Protein AF-0000000084652766 (afdb_homodimer)

Organism: NCBI:txid1294263

Radius of gyration: 32.97 Å; Cα contacts (8 Å, |Δi|>4): 1579; chains: 2; bounding box: 68×114×100 Å

pLDDT: mean 85.76, std 20.2, range [19.31, 98.75]

Structure (mmCIF, N/CA/C/O backbone):
data_AF-0000000084652766-model_v1
#
loop_
_entity.id
_entity.type
_entity.pdbx_description
1 polymer 'Carboxyl-terminal protease'
#
loop_
_atom_site.group_PDB
_atom_site.id
_atom_site.type_symbol
_atom_site.label_atom_id
_atom_site.label_alt_id
_atom_site.label_comp_id
_atom_site.label_asym_id
_atom_site.label_entity_id
_atom_site.label_seq_id
_atom_site.pdbx_PDB_ins_code
_atom_site.Cartn_x
_atom_site.Cartn_y
_atom_site.Cartn_z
_atom_site.occupancy
_atom_site.B_iso_or_equiv
_atom_site.auth_seq_id
_atom_site.auth_comp_id
_atom_site.auth_asym_id
_atom_site.auth_atom_id
_atom_site.pdbx_PDB_model_num
ATOM 1 N N . MET A 1 1 ? 24.469 -62.781 7.035 1 22.91 1 MET A N 1
ATOM 2 C CA . MET A 1 1 ? 24.75 -61.875 8.133 1 22.91 1 MET A CA 1
ATOM 3 C C . MET A 1 1 ? 24.234 -60.469 7.812 1 22.91 1 MET A C 1
ATOM 5 O O . MET A 1 1 ? 24.969 -59.625 7.293 1 22.91 1 MET A O 1
ATOM 9 N N . THR A 1 2 ? 22.984 -60.156 7.457 1 20.08 2 THR A N 1
ATOM 10 C CA . THR A 1 2 ? 22 -59.969 6.387 1 20.08 2 THR A CA 1
ATOM 11 C C . THR A 1 2 ? 21.328 -58.594 6.512 1 20.08 2 THR A C 1
ATOM 13 O O . THR A 1 2 ? 20.438 -58.281 5.727 1 20.08 2 THR A O 1
ATOM 16 N N . GLY A 1 3 ? 21.531 -57.781 7.676 1 19.64 3 GLY A N 1
ATOM 17 C CA . GLY A 1 3 ? 20.469 -57.062 8.352 1 19.64 3 GLY A CA 1
ATOM 18 C C . GLY A 1 3 ? 20.281 -55.656 7.812 1 19.64 3 GLY A C 1
ATOM 19 O O . GLY A 1 3 ? 19.578 -54.844 8.414 1 19.64 3 GLY A O 1
ATOM 20 N N . LYS A 1 4 ? 21.25 -54.969 6.977 1 21.08 4 LYS A N 1
ATOM 21 C CA . LYS A 1 4 ? 21.688 -53.594 7.035 1 21.08 4 LYS A CA 1
ATOM 22 C C . LYS A 1 4 ? 20.594 -52.656 6.512 1 21.08 4 LYS A C 1
ATOM 24 O O . LYS A 1 4 ? 20.531 -51.5 6.902 1 21.08 4 LYS A O 1
ATOM 29 N N . SER A 1 5 ? 19.891 -52.812 5.328 1 19.86 5 SER A N 1
ATOM 30 C CA . SER A 1 5 ? 19.906 -51.938 4.16 1 19.86 5 SER A CA 1
ATOM 31 C C . SER A 1 5 ? 18.688 -51 4.148 1 19.86 5 SER A C 1
ATOM 33 O O . SER A 1 5 ? 18.422 -50.344 3.143 1 19.86 5 SER A O 1
ATOM 35 N N . LEU A 1 6 ? 17.656 -50.812 5.098 1 19.31 6 LEU A N 1
ATOM 36 C CA . LEU A 1 6 ? 16.344 -50.25 4.84 1 19.31 6 LEU A CA 1
ATOM 37 C C . LEU A 1 6 ? 16.406 -48.719 4.789 1 19.31 6 LEU A C 1
ATOM 39 O O . LEU A 1 6 ? 15.922 -48.031 5.707 1 19.31 6 LEU A O 1
ATOM 43 N N . LYS A 1 7 ? 17.5 -48.031 4.477 1 24.64 7 LYS A N 1
ATOM 44 C CA . LYS A 1 7 ? 17.703 -46.594 4.672 1 24.64 7 LYS A CA 1
ATOM 45 C C . LYS A 1 7 ? 16.672 -45.781 3.891 1 24.64 7 LYS A C 1
ATOM 47 O O . LYS A 1 7 ? 16.734 -45.719 2.662 1 24.64 7 LYS A O 1
ATOM 52 N N . ARG A 1 8 ? 15.414 -45.5 4.402 1 22.58 8 ARG A N 1
ATOM 53 C CA . ARG A 1 8 ? 14.062 -45.125 3.984 1 22.58 8 ARG A CA 1
ATOM 54 C C . ARG A 1 8 ? 14 -43.719 3.473 1 22.58 8 ARG A C 1
ATOM 56 O O . ARG A 1 8 ? 14.5 -42.781 4.121 1 22.58 8 ARG A O 1
ATOM 63 N N . VAL A 1 9 ? 13.773 -43.438 2.193 1 21.95 9 VAL A N 1
ATOM 64 C CA . VAL A 1 9 ? 13.836 -42.438 1.136 1 21.95 9 VAL A CA 1
ATOM 65 C C . VAL A 1 9 ? 12.883 -41.281 1.457 1 21.95 9 VAL A C 1
ATOM 67 O O . VAL A 1 9 ? 11.664 -41.469 1.483 1 21.95 9 VAL A O 1
ATOM 70 N N . LEU A 1 10 ? 13.07 -40.438 2.5 1 21.05 10 LEU A N 1
ATOM 71 C CA . LEU A 1 10 ? 12.312 -39.281 2.955 1 21.05 10 LEU A CA 1
ATOM 72 C C . LEU A 1 10 ? 12.094 -38.312 1.811 1 21.05 10 LEU A C 1
ATOM 74 O O . LEU A 1 10 ? 13.023 -37.594 1.388 1 21.05 10 LEU A O 1
ATOM 78 N N . LEU A 1 11 ? 11.336 -38.75 0.834 1 23.56 11 LEU A N 1
ATOM 79 C CA . LEU A 1 11 ? 11.031 -38.094 -0.436 1 23.56 11 LEU A CA 1
ATOM 80 C C . LEU A 1 11 ? 10.445 -36.719 -0.208 1 23.56 11 LEU A C 1
ATOM 82 O O . LEU A 1 11 ? 9.414 -36.562 0.461 1 23.56 11 LEU A O 1
ATOM 86 N N . SER A 1 12 ? 11.18 -35.656 -0.01 1 26.52 12 SER A N 1
ATOM 87 C CA . SER A 1 12 ? 10.953 -34.219 0.065 1 26.52 12 SER A CA 1
ATOM 88 C C . SER A 1 12 ? 9.922 -33.781 -0.964 1 26.52 12 SER A C 1
ATOM 90 O O . SER A 1 12 ? 10.117 -33.969 -2.168 1 26.52 12 SER A O 1
ATOM 92 N N . LEU A 1 13 ? 8.633 -33.875 -0.565 1 22.2 13 LEU A N 1
ATOM 93 C CA . LEU A 1 13 ? 7.461 -33.406 -1.287 1 22.2 13 LEU A CA 1
ATOM 94 C C . LEU A 1 13 ? 7.652 -31.969 -1.755 1 22.2 13 LEU A C 1
ATOM 96 O O . LEU A 1 13 ? 7.758 -31.062 -0.936 1 22.2 13 LEU A O 1
ATOM 100 N N . VAL A 1 14 ? 8.281 -31.672 -2.771 1 27.38 14 VAL A N 1
ATOM 101 C CA . VAL A 1 14 ? 7.945 -30.609 -3.715 1 27.38 14 VAL A CA 1
ATOM 102 C C . VAL A 1 14 ? 6.438 -30.578 -3.938 1 27.38 14 VAL A C 1
ATOM 104 O O . VAL A 1 14 ? 5.883 -31.453 -4.605 1 27.38 14 VAL A O 1
ATOM 107 N N . ILE A 1 15 ? 5.723 -30.828 -2.83 1 25.56 15 ILE A N 1
ATOM 108 C CA . ILE A 1 15 ? 4.367 -30.438 -3.209 1 25.56 15 ILE A CA 1
ATOM 109 C C . ILE A 1 15 ? 4.418 -29.312 -4.238 1 25.56 15 ILE A C 1
ATOM 111 O O . ILE A 1 15 ? 5 -28.266 -3.984 1 25.56 15 ILE A O 1
ATOM 115 N N . PHE A 1 16 ? 4.07 -29.516 -4.613 1 24.83 16 PHE A N 1
ATOM 116 C CA . PHE A 1 16 ? 3.125 -30.594 -4.355 1 24.83 16 PHE A CA 1
ATOM 117 C C . PHE A 1 16 ? 1.854 -30.062 -3.705 1 24.83 16 PHE A C 1
ATOM 119 O O . PHE A 1 16 ? 1.873 -29.641 -2.543 1 24.83 16 PHE A O 1
ATOM 126 N N . CYS A 1 17 ? 1.143 -29.109 -4.766 1 27.17 17 CYS A N 1
ATOM 127 C CA . CYS A 1 17 ? -0.246 -28.734 -4.516 1 27.17 17 CYS A CA 1
ATOM 128 C C . CYS A 1 17 ? -0.971 -29.828 -3.74 1 27.17 17 CYS A C 1
ATOM 130 O O . CYS A 1 17 ? -1.333 -30.859 -4.305 1 27.17 17 CYS A O 1
ATOM 132 N N . ILE A 1 18 ? -0.529 -30.25 -2.631 1 24.94 18 ILE A N 1
ATOM 133 C CA . ILE A 1 18 ? -1.421 -31.141 -1.915 1 24.94 18 ILE A CA 1
ATOM 134 C C . ILE A 1 18 ? -2.824 -30.547 -1.85 1 24.94 18 ILE A C 1
ATOM 136 O O . ILE A 1 18 ? -3 -29.422 -1.392 1 24.94 18 ILE A O 1
ATOM 140 N N . LEU A 1 19 ? -3.59 -31.203 -2.68 1 24.53 19 LEU A N 1
ATOM 141 C CA . LEU A 1 19 ? -5.039 -31.062 -2.777 1 24.53 19 LEU A CA 1
ATOM 142 C C . LEU A 1 19 ? -5.68 -31.062 -1.395 1 24.53 19 LEU A C 1
ATOM 144 O O . LEU A 1 19 ? -5.754 -32.094 -0.739 1 24.53 19 LEU A O 1
ATOM 148 N N . ILE A 1 20 ? -5.5 -30.141 -0.579 1 26.97 20 ILE A N 1
ATOM 149 C CA . ILE A 1 20 ? -6.449 -30.094 0.528 1 26.97 20 ILE A CA 1
ATOM 150 C C . ILE A 1 20 ? -7.875 -30.094 -0.015 1 26.97 20 ILE A C 1
ATOM 152 O O . ILE A 1 20 ? -8.266 -29.203 -0.766 1 26.97 20 ILE A O 1
ATOM 156 N N . SER A 1 21 ? -8.555 -31.281 -0.175 1 26.38 21 SER A N 1
ATOM 157 C CA . SER A 1 21 ? -9.953 -31.578 -0.474 1 26.38 21 SER A CA 1
ATOM 158 C C . SER A 1 21 ? -10.875 -30.516 0.103 1 26.38 21 SER A C 1
ATOM 160 O O . SER A 1 21 ? -10.445 -29.656 0.885 1 26.38 21 SER A O 1
ATOM 162 N N . GLY A 1 22 ? -12.25 -30.969 0.256 1 27.52 22 GLY A N 1
ATOM 163 C CA . GLY A 1 22 ? -13.633 -30.516 0.31 1 27.52 22 GLY A CA 1
ATOM 164 C C . GLY A 1 22 ? -13.938 -29.703 1.553 1 27.52 22 GLY A C 1
ATOM 165 O O . GLY A 1 22 ? -14.727 -30.125 2.4 1 27.52 22 GLY A O 1
ATOM 166 N N . VAL A 1 23 ? -13.07 -29.047 2.225 1 29.48 23 VAL A N 1
ATOM 167 C CA . VAL A 1 23 ? -13.68 -28.547 3.453 1 29.48 23 VAL A CA 1
ATOM 168 C C . VAL A 1 23 ? -14.852 -27.625 3.111 1 29.48 23 VAL A C 1
ATOM 170 O O . VAL A 1 23 ? -14.727 -26.734 2.27 1 29.48 23 VAL A O 1
ATOM 173 N N . GLY A 1 24 ? -16.094 -28.031 3.297 1 28.78 24 GLY A N 1
ATOM 174 C CA . GLY A 1 24 ? -17.312 -27.281 3.496 1 28.78 24 GLY A CA 1
ATOM 175 C C . GLY A 1 24 ? -17.078 -25.891 4.055 1 28.78 24 GLY A C 1
ATOM 176 O O . GLY A 1 24 ? -16.422 -25.734 5.09 1 28.78 24 GLY A O 1
ATOM 177 N N . ILE A 1 25 ? -17 -25.031 3.211 1 30.27 25 ILE A N 1
ATOM 178 C CA . ILE A 1 25 ? -16.938 -23.625 3.562 1 30.27 25 ILE A CA 1
ATOM 179 C C . ILE A 1 25 ? -17.984 -23.312 4.629 1 30.27 25 ILE A C 1
ATOM 181 O O . ILE A 1 25 ? -19.172 -23.172 4.324 1 30.27 25 ILE A O 1
ATOM 185 N N . ALA A 1 26 ? -17.969 -23.969 5.785 1 29.75 26 ALA A N 1
ATOM 186 C CA . ALA A 1 26 ? -18.75 -23.422 6.891 1 29.75 26 ALA A CA 1
ATOM 187 C C . ALA A 1 26 ? -18.531 -21.922 7.02 1 29.75 26 ALA A C 1
ATOM 189 O O . ALA A 1 26 ? -17.406 -21.422 6.836 1 29.75 26 ALA A O 1
ATOM 190 N N . TYR A 1 27 ? -19.547 -21.109 6.918 1 29.52 27 TYR A N 1
ATOM 191 C CA . TYR A 1 27 ? -19.625 -19.734 7.371 1 29.52 27 TYR A CA 1
ATOM 192 C C . TYR A 1 27 ? -18.703 -19.484 8.57 1 29.52 27 TYR A C 1
ATOM 194 O O . TYR A 1 27 ? -18.984 -19.984 9.664 1 29.52 27 TYR A O 1
ATOM 202 N N . ALA A 1 28 ? -17.453 -19.438 8.336 1 31.53 28 ALA A N 1
ATOM 203 C CA . ALA A 1 28 ? -16.562 -19.125 9.453 1 31.53 28 ALA A CA 1
ATOM 204 C C . ALA A 1 28 ? -17.062 -17.938 10.25 1 31.53 28 ALA A C 1
ATOM 206 O O . ALA A 1 28 ? -17.219 -16.844 9.711 1 31.53 28 ALA A O 1
ATOM 207 N N . GLU A 1 29 ? -17.844 -18.094 11.312 1 30.58 29 GLU A N 1
ATOM 208 C CA . GLU A 1 29 ? -18.016 -17.078 12.352 1 30.58 29 GLU A CA 1
ATOM 209 C C . GLU A 1 29 ? -16.75 -16.266 12.539 1 30.58 29 GLU A C 1
ATOM 211 O O . GLU A 1 29 ? -15.641 -16.812 12.516 1 30.58 29 GLU A O 1
ATOM 216 N N . GLU A 1 30 ? -16.781 -15.07 12.281 1 35.56 30 GLU A N 1
ATOM 217 C CA . GLU A 1 30 ? -15.719 -14.148 12.672 1 35.56 30 GLU A CA 1
ATOM 218 C C . GLU A 1 30 ? -15.055 -14.594 13.969 1 35.56 30 GLU A C 1
ATOM 220 O O . GLU A 1 30 ? -15.703 -14.633 15.023 1 35.56 30 GLU A O 1
ATOM 225 N N . VAL A 1 31 ? -14.219 -15.562 13.906 1 35.44 31 VAL A N 1
ATOM 226 C CA . VAL A 1 31 ? -13.461 -15.789 15.133 1 35.44 31 VAL A CA 1
ATOM 227 C C . VAL A 1 31 ? -13.008 -14.453 15.711 1 35.44 31 VAL A C 1
ATOM 229 O O . VAL A 1 31 ? -12.211 -13.734 15.094 1 35.44 31 VAL A O 1
ATOM 232 N N . GLU A 1 32 ? -13.805 -13.82 16.5 1 36.56 32 GLU A N 1
ATOM 233 C CA . GLU A 1 32 ? -13.305 -12.734 17.328 1 36.56 32 GLU A CA 1
ATOM 234 C C . GLU A 1 32 ? -12.016 -13.133 18.047 1 36.56 32 GLU A C 1
ATOM 236 O O . GLU A 1 32 ? -12.016 -14.07 18.859 1 36.56 32 GLU A O 1
ATOM 241 N N . ILE A 1 33 ? -10.891 -12.969 17.422 1 41.78 33 ILE A N 1
ATOM 242 C CA . ILE A 1 33 ? -9.648 -13.047 18.203 1 41.78 33 ILE A CA 1
ATOM 243 C C . ILE A 1 33 ? -9.844 -12.375 19.547 1 41.78 33 ILE A C 1
ATOM 245 O O . ILE A 1 33 ? -9.992 -11.156 19.625 1 41.78 33 ILE A O 1
ATOM 249 N N . GLU A 1 34 ? -10.57 -12.977 20.422 1 38.88 34 GLU A N 1
ATOM 250 C CA . GLU A 1 34 ? -10.609 -12.469 21.797 1 38.88 34 GLU A CA 1
ATOM 251 C C . GLU A 1 34 ? -9.211 -12.086 22.266 1 38.88 34 GLU A C 1
ATOM 253 O O . GLU A 1 34 ? -8.242 -12.805 22.031 1 38.88 34 GLU A O 1
ATOM 258 N N . ASP A 1 35 ? -9.016 -10.836 22.531 1 42.56 35 ASP A N 1
ATOM 259 C CA . ASP A 1 35 ? -7.855 -10.125 23.062 1 42.56 35 ASP A CA 1
ATOM 260 C C . ASP A 1 35 ? -7.219 -10.891 24.219 1 42.56 35 ASP A C 1
ATOM 262 O O . ASP A 1 35 ? -7.395 -10.523 25.375 1 42.56 35 ASP A O 1
ATOM 266 N N . LYS A 1 36 ? -7.445 -12.227 24.328 1 43.66 36 LYS A N 1
ATOM 267 C CA . LYS A 1 36 ? -6.652 -12.719 25.453 1 43.66 36 LYS A CA 1
ATOM 268 C C . LYS A 1 36 ? -5.18 -12.344 25.297 1 43.66 36 LYS A C 1
ATOM 270 O O . LYS A 1 36 ? -4.746 -11.969 24.203 1 43.66 36 LYS A O 1
ATOM 275 N N . GLY A 1 37 ? -4.297 -12.406 26.312 1 50.44 37 GLY A N 1
ATOM 276 C CA . GLY A 1 37 ? -2.893 -12.312 26.688 1 50.44 37 GLY A CA 1
ATOM 277 C C . GLY A 1 37 ? -1.95 -12.711 25.562 1 50.44 37 GLY A C 1
ATOM 278 O O . GLY A 1 37 ? -0.875 -13.258 25.812 1 50.44 37 GLY A O 1
ATOM 279 N N . ILE A 1 38 ? -2.473 -12.531 24.422 1 53.28 38 ILE A N 1
ATOM 280 C CA . ILE A 1 38 ? -1.611 -13.031 23.344 1 53.28 38 ILE A CA 1
ATOM 281 C C . ILE A 1 38 ? -0.395 -12.117 23.203 1 53.28 38 ILE A C 1
ATOM 283 O O . ILE A 1 38 ? -0.534 -10.898 23.094 1 53.28 38 ILE A O 1
ATOM 287 N N . SER A 1 39 ? 0.763 -12.594 23.469 1 58.66 39 SER A N 1
ATOM 288 C CA . SER A 1 39 ? 2.037 -11.922 23.219 1 58.66 39 SER A CA 1
ATOM 289 C C . SER A 1 39 ? 2.377 -11.922 21.734 1 58.66 39 SER A C 1
ATOM 291 O O . SER A 1 39 ? 2.438 -12.977 21.094 1 58.66 39 SER A O 1
ATOM 293 N N . TYR A 1 40 ? 2.037 -10.836 21 1 66.38 40 TYR A N 1
ATOM 294 C CA . TYR A 1 40 ? 2.342 -10.68 19.578 1 66.38 40 TYR A CA 1
ATOM 295 C C . TYR A 1 40 ? 3.846 -10.734 19.328 1 66.38 40 TYR A C 1
ATOM 297 O O . TYR A 1 40 ? 4.297 -10.727 18.188 1 66.38 40 TYR A O 1
ATOM 305 N N . SER A 1 41 ? 4.477 -10.805 20.484 1 63.38 41 SER A N 1
ATOM 306 C CA . SER A 1 41 ? 5.926 -10.641 20.406 1 63.38 41 SER A CA 1
ATOM 307 C C . SER A 1 41 ? 6.555 -11.703 19.5 1 63.38 41 SER A C 1
ATOM 309 O O . SER A 1 41 ? 7.301 -11.375 18.578 1 63.38 41 SER A O 1
ATOM 311 N N . ASP A 1 42 ? 6.266 -12.891 19.672 1 84.75 42 ASP A N 1
ATOM 312 C CA . ASP A 1 42 ? 6.938 -13.984 18.969 1 84.75 42 ASP A CA 1
ATOM 313 C C . ASP A 1 42 ? 6.391 -14.148 17.562 1 84.75 42 ASP A C 1
ATOM 315 O O . ASP A 1 42 ? 7.102 -14.609 16.656 1 84.75 42 ASP A O 1
ATOM 319 N N . TYR A 1 43 ? 5.352 -13.492 17.422 1 92.19 43 TYR A N 1
ATOM 320 C CA . TYR A 1 43 ? 4.727 -13.656 16.109 1 92.19 43 TYR A CA 1
ATOM 321 C C . TYR A 1 43 ? 5.488 -12.867 15.047 1 92.19 43 TYR A C 1
ATOM 323 O O . TYR A 1 43 ? 5.953 -13.438 14.055 1 92.19 43 TYR A O 1
ATOM 331 N N . PHE A 1 44 ? 5.707 -11.57 15.312 1 93.69 44 PHE A N 1
ATOM 332 C CA . PHE A 1 44 ? 6.348 -10.734 14.305 1 93.69 44 PHE A CA 1
ATOM 333 C C . PHE A 1 44 ? 7.836 -11.055 14.203 1 93.69 44 PHE A C 1
ATOM 335 O O . PHE A 1 44 ? 8.422 -10.977 13.117 1 93.69 44 PHE A O 1
ATOM 342 N N . LYS A 1 45 ? 8.406 -11.414 15.297 1 91.75 45 LYS A N 1
ATOM 343 C CA . LYS A 1 45 ? 9.773 -11.922 15.203 1 91.75 45 LYS A CA 1
ATOM 344 C C . LYS A 1 45 ? 9.859 -13.109 14.242 1 91.75 45 LYS A C 1
ATOM 346 O O . LYS A 1 45 ? 10.773 -13.18 13.422 1 91.75 45 LYS A O 1
ATOM 351 N N . GLY A 1 46 ? 8.93 -14.062 14.398 1 93.12 46 GLY A N 1
ATOM 352 C CA . GLY A 1 46 ? 8.883 -15.203 13.492 1 93.12 46 GLY A CA 1
ATOM 353 C C . GLY A 1 46 ? 8.719 -14.805 12.039 1 93.12 46 GLY A C 1
ATOM 354 O O . GLY A 1 46 ? 9.352 -15.391 11.156 1 93.12 46 GLY A O 1
ATOM 355 N N . ILE A 1 47 ? 7.887 -13.812 11.812 1 96.06 47 ILE A N 1
ATOM 356 C CA . ILE A 1 47 ? 7.637 -13.344 10.453 1 96.06 47 ILE A CA 1
ATOM 357 C C . ILE A 1 47 ? 8.914 -12.742 9.875 1 96.06 47 ILE A C 1
ATOM 359 O O . ILE A 1 47 ? 9.281 -13.039 8.734 1 96.06 47 ILE A O 1
ATOM 363 N N . PHE A 1 48 ? 9.57 -11.906 10.688 1 94.81 48 PHE A N 1
ATOM 364 C CA . PHE A 1 48 ? 10.812 -11.289 10.234 1 94.81 48 PHE A CA 1
ATOM 365 C C . PHE A 1 48 ? 11.875 -12.352 9.953 1 94.81 48 PHE A C 1
ATOM 367 O O . PHE A 1 48 ? 12.562 -12.289 8.93 1 94.81 48 PHE A O 1
ATOM 374 N N . ASP A 1 49 ? 11.969 -13.289 10.82 1 93.25 49 ASP A N 1
ATOM 375 C CA . ASP A 1 49 ? 12.945 -14.367 10.648 1 93.25 49 ASP A CA 1
ATOM 376 C C . ASP A 1 49 ? 12.68 -15.156 9.367 1 93.25 49 ASP A C 1
ATOM 378 O O . ASP A 1 49 ? 13.602 -15.477 8.625 1 93.25 49 ASP A O 1
ATOM 382 N N . MET A 1 50 ? 11.461 -15.484 9.141 1 94.12 50 MET A N 1
ATOM 383 C CA . MET A 1 50 ? 11.086 -16.203 7.93 1 94.12 50 MET A CA 1
ATOM 384 C C . MET A 1 50 ? 11.445 -15.414 6.684 1 94.12 50 MET A C 1
ATOM 386 O O . MET A 1 50 ? 12 -15.961 5.727 1 94.12 50 MET A O 1
ATOM 390 N N . ALA A 1 51 ? 11.055 -14.125 6.68 1 95.56 51 ALA A N 1
ATOM 391 C CA . ALA A 1 51 ? 11.352 -13.266 5.543 1 95.56 51 ALA A CA 1
ATOM 392 C C . ALA A 1 51 ? 12.852 -13.227 5.262 1 95.56 51 ALA A C 1
ATOM 394 O O . ALA A 1 51 ? 13.281 -13.367 4.113 1 95.56 51 ALA A O 1
ATOM 395 N N . GLU A 1 52 ? 13.633 -13.086 6.289 1 94.12 52 GLU A N 1
ATOM 396 C CA . GLU A 1 52 ? 15.086 -13.016 6.145 1 94.12 52 GLU A CA 1
ATOM 397 C C . GLU A 1 52 ? 15.656 -14.328 5.625 1 94.12 52 GLU A C 1
ATOM 399 O O . GLU A 1 52 ? 16.594 -14.336 4.824 1 94.12 52 GLU A O 1
ATOM 404 N N . ASP A 1 53 ? 15.07 -15.352 6.043 1 93.5 53 ASP A N 1
ATOM 405 C CA . ASP A 1 53 ? 15.547 -16.672 5.668 1 93.5 53 ASP A CA 1
ATOM 406 C C . ASP A 1 53 ? 15.141 -17.016 4.234 1 93.5 53 ASP A C 1
ATOM 408 O O . ASP A 1 53 ? 15.922 -17.609 3.484 1 93.5 53 ASP A O 1
ATOM 412 N N . ARG A 1 54 ? 13.961 -16.641 3.869 1 94.31 54 ARG A N 1
ATOM 413 C CA . ARG A 1 54 ? 13.383 -17.172 2.639 1 94.31 54 ARG A CA 1
ATOM 414 C C . ARG A 1 54 ? 13.578 -16.203 1.479 1 94.31 54 ARG A C 1
ATOM 416 O O . ARG A 1 54 ? 13.695 -16.625 0.325 1 94.31 54 ARG A O 1
ATOM 423 N N . TYR A 1 55 ? 13.586 -14.953 1.749 1 96.56 55 TYR A N 1
ATOM 424 C CA . TYR A 1 55 ? 13.578 -13.961 0.68 1 96.56 55 TYR A CA 1
ATOM 425 C C . TYR A 1 55 ? 14.938 -13.883 -0 1 96.56 55 TYR A C 1
ATOM 427 O O . TYR A 1 55 ? 15.938 -13.555 0.641 1 96.56 55 TYR A O 1
ATOM 435 N N . LYS A 1 56 ? 14.945 -14.094 -1.287 1 94.5 56 LYS A N 1
ATOM 436 C CA . LYS A 1 56 ? 16.172 -14.125 -2.064 1 94.5 56 LYS A CA 1
ATOM 437 C C . LYS A 1 56 ? 16.797 -12.734 -2.176 1 94.5 56 LYS A C 1
ATOM 439 O O . LYS A 1 56 ? 18.016 -12.602 -2.289 1 94.5 56 LYS A O 1
ATOM 444 N N . GLY A 1 57 ? 16.016 -11.656 -2.059 1 93.38 57 GLY A N 1
ATOM 445 C CA . GLY A 1 57 ? 16.531 -10.297 -2.141 1 93.38 57 GLY A CA 1
ATOM 446 C C . GLY A 1 57 ? 17.016 -9.766 -0.809 1 93.38 57 GLY A C 1
ATOM 447 O O . GLY A 1 57 ? 17.266 -10.539 0.124 1 93.38 57 GLY A O 1
ATOM 448 N N . GLU A 1 58 ? 17.281 -8.523 -0.826 1 93.75 58 GLU A N 1
ATOM 449 C CA . GLU A 1 58 ? 17.734 -7.855 0.39 1 93.75 58 GLU A CA 1
ATOM 450 C C . GLU A 1 58 ? 16.609 -7.027 1.021 1 93.75 58 GLU A C 1
ATOM 452 O O . GLU A 1 58 ? 15.898 -6.312 0.321 1 93.75 58 GLU A O 1
ATOM 457 N N . VAL A 1 59 ? 16.484 -7.234 2.303 1 94.62 59 VAL A N 1
ATOM 458 C CA . VAL A 1 59 ? 15.523 -6.441 3.066 1 94.62 59 VAL A CA 1
ATOM 459 C C . VAL A 1 59 ? 15.984 -6.328 4.516 1 94.62 59 VAL A C 1
ATOM 461 O O . VAL A 1 59 ? 16.484 -7.293 5.09 1 94.62 59 VAL A O 1
ATOM 464 N N . THR A 1 60 ? 15.844 -5.164 5.109 1 93.88 60 THR A N 1
ATOM 465 C CA . THR A 1 60 ? 16.281 -4.961 6.484 1 93.88 60 THR A CA 1
ATOM 466 C C . THR A 1 60 ? 15.102 -5.047 7.445 1 93.88 60 THR A C 1
ATOM 468 O O . THR A 1 60 ? 13.945 -4.902 7.035 1 93.88 60 THR A O 1
ATOM 471 N N . ARG A 1 61 ? 15.422 -5.223 8.664 1 92.69 61 ARG A N 1
ATOM 472 C CA . ARG A 1 61 ? 14.391 -5.242 9.695 1 92.69 61 ARG A CA 1
ATOM 473 C C . ARG A 1 61 ? 13.688 -3.895 9.789 1 92.69 61 ARG A C 1
ATOM 475 O O . ARG A 1 61 ? 12.469 -3.836 9.961 1 92.69 61 ARG A O 1
ATOM 482 N N . LYS A 1 62 ? 14.414 -2.855 9.727 1 92.88 62 LYS A N 1
ATOM 483 C CA . LYS A 1 62 ? 13.836 -1.518 9.773 1 92.88 62 LYS A CA 1
ATOM 484 C C . LYS A 1 62 ? 12.812 -1.32 8.664 1 92.88 62 LYS A C 1
ATOM 486 O O . LYS A 1 62 ? 11.719 -0.812 8.906 1 92.88 62 LYS A O 1
ATOM 491 N N . GLN A 1 63 ? 13.203 -1.722 7.477 1 94.31 63 GLN A N 1
ATOM 492 C CA . GLN A 1 63 ? 12.289 -1.605 6.348 1 94.31 63 GLN A CA 1
ATOM 493 C C . GLN A 1 63 ? 11 -2.387 6.598 1 94.31 63 GLN A C 1
ATOM 495 O O . GLN A 1 63 ? 9.906 -1.9 6.305 1 94.31 63 GLN A O 1
ATOM 500 N N . MET A 1 64 ? 11.172 -3.564 7.117 1 96.69 64 MET A N 1
ATOM 501 C CA . MET A 1 64 ? 10 -4.402 7.371 1 96.69 64 MET A CA 1
ATOM 502 C C . MET A 1 64 ? 9.125 -3.797 8.461 1 96.69 64 MET A C 1
ATOM 504 O O . MET A 1 64 ? 7.895 -3.832 8.367 1 96.69 64 MET A O 1
ATOM 508 N N . ILE A 1 65 ? 9.734 -3.227 9.484 1 96.06 65 ILE A N 1
ATOM 509 C CA . ILE A 1 65 ? 8.977 -2.588 10.555 1 96.06 65 ILE A CA 1
ATOM 510 C C . ILE A 1 65 ? 8.234 -1.374 10 1 96.06 65 ILE A C 1
ATOM 512 O O . ILE A 1 65 ? 7.047 -1.184 10.281 1 96.06 65 ILE A O 1
ATOM 516 N N . GLU A 1 66 ? 8.906 -0.587 9.242 1 95.88 66 GLU A N 1
ATOM 517 C CA . GLU A 1 66 ? 8.25 0.555 8.617 1 95.88 66 GLU A CA 1
ATOM 518 C C . GLU A 1 66 ? 7.102 0.106 7.715 1 95.88 66 GLU A C 1
ATOM 520 O O . GLU A 1 66 ? 6.035 0.725 7.699 1 95.88 66 GLU A O 1
ATOM 525 N N . GLY A 1 67 ? 7.379 -0.937 6.957 1 97.56 67 GLY A N 1
ATOM 526 C CA . GLY A 1 67 ? 6.312 -1.508 6.152 1 97.56 67 GLY A CA 1
ATOM 527 C C . GLY A 1 67 ? 5.121 -1.96 6.977 1 97.56 67 GLY A C 1
ATOM 528 O O . GLY A 1 67 ? 3.973 -1.708 6.605 1 97.56 67 GLY A O 1
ATOM 529 N N . ALA A 1 68 ? 5.41 -2.621 8.047 1 97.44 68 ALA A N 1
ATOM 530 C CA . ALA A 1 68 ? 4.352 -3.082 8.938 1 97.44 68 ALA A CA 1
ATOM 531 C C . ALA A 1 68 ? 3.523 -1.909 9.461 1 97.44 68 ALA A C 1
ATOM 533 O O . ALA A 1 68 ? 2.291 -1.961 9.453 1 97.44 68 ALA A O 1
ATOM 534 N N . LEU A 1 69 ? 4.211 -0.9 9.914 1 97.94 69 LEU A N 1
ATOM 535 C CA . LEU A 1 69 ? 3.521 0.273 10.438 1 97.94 69 LEU A CA 1
ATOM 536 C C . LEU A 1 69 ? 2.654 0.923 9.367 1 97.94 69 LEU A C 1
ATOM 538 O O . LEU A 1 69 ? 1.493 1.257 9.625 1 97.94 69 LEU A O 1
ATOM 542 N N . LYS A 1 70 ? 3.229 1.092 8.203 1 97.62 70 LYS A N 1
ATOM 543 C CA . LYS A 1 70 ? 2.436 1.621 7.102 1 97.62 70 LYS A CA 1
ATOM 544 C C . LYS A 1 70 ? 1.2 0.762 6.848 1 97.62 70 LYS A C 1
ATOM 546 O O . LYS A 1 70 ? 0.092 1.285 6.707 1 97.62 70 LYS A O 1
ATOM 551 N N . GLY A 1 71 ? 1.403 -0.496 6.773 1 98.12 71 GLY A N 1
ATOM 552 C CA . GLY A 1 71 ? 0.306 -1.411 6.504 1 98.12 71 GLY A CA 1
ATOM 553 C C . GLY A 1 71 ? -0.762 -1.396 7.582 1 98.12 71 GLY A C 1
ATOM 554 O O . GLY A 1 71 ? -1.954 -1.486 7.281 1 98.12 71 GLY A O 1
ATOM 555 N N . ILE A 1 72 ? -0.403 -1.353 8.852 1 97.88 72 ILE A N 1
ATOM 556 C CA . ILE A 1 72 ? -1.342 -1.286 9.969 1 97.88 72 ILE A CA 1
ATOM 557 C C . ILE A 1 72 ? -2.254 -0.073 9.805 1 97.88 72 ILE A C 1
ATOM 559 O O . ILE A 1 72 ? -3.48 -0.203 9.828 1 97.88 72 ILE A O 1
ATOM 563 N N . PHE A 1 73 ? -1.661 1.011 9.57 1 98.12 73 PHE A N 1
ATOM 564 C CA . PHE A 1 73 ? -2.447 2.238 9.609 1 98.12 73 PHE A CA 1
ATOM 565 C C . PHE A 1 73 ? -3.168 2.467 8.289 1 98.12 73 PHE A C 1
ATOM 567 O O . PHE A 1 73 ? -4.152 3.207 8.234 1 98.12 73 PHE A O 1
ATOM 574 N N . ASP A 1 74 ? -2.727 1.831 7.234 1 96.75 74 ASP A N 1
ATOM 575 C CA . ASP A 1 74 ? -3.445 1.857 5.965 1 96.75 74 ASP A CA 1
ATOM 576 C C . ASP A 1 74 ? -4.797 1.155 6.086 1 96.75 74 ASP A C 1
ATOM 578 O O . ASP A 1 74 ? -5.652 1.295 5.211 1 96.75 74 ASP A O 1
ATOM 582 N N . THR A 1 75 ? -4.996 0.385 7.121 1 96.62 75 THR A N 1
ATOM 583 C CA . THR A 1 75 ? -6.266 -0.307 7.305 1 96.62 75 THR A CA 1
ATOM 584 C C . THR A 1 75 ? -7.328 0.649 7.84 1 96.62 75 THR A C 1
ATOM 586 O O . THR A 1 75 ? -8.5 0.281 7.957 1 96.62 75 THR A O 1
ATOM 589 N N . MET A 1 76 ? -6.98 1.875 8.086 1 96.81 76 MET A N 1
ATOM 590 C CA . MET A 1 76 ? -7.867 2.881 8.664 1 96.81 76 MET A CA 1
ATOM 591 C C . MET A 1 76 ? -8.312 3.883 7.605 1 96.81 76 MET A C 1
ATOM 593 O O . MET A 1 76 ? -8.297 3.584 6.41 1 96.81 76 MET A O 1
ATOM 597 N N . ASP A 1 77 ? -8.875 4.977 8.062 1 94.38 77 ASP A N 1
ATOM 598 C CA . ASP A 1 77 ? -9.375 5.93 7.074 1 94.38 77 ASP A CA 1
ATOM 599 C C . ASP A 1 77 ? -8.219 6.574 6.305 1 94.38 77 ASP A C 1
ATOM 601 O O . ASP A 1 77 ? -7.059 6.438 6.684 1 94.38 77 ASP A O 1
ATOM 605 N N . SER A 1 78 ? -8.508 7.273 5.242 1 93.75 78 SER A N 1
ATOM 606 C CA . SER A 1 78 ? -7.496 7.785 4.32 1 93.75 78 SER A CA 1
ATOM 607 C C . SER A 1 78 ? -6.727 8.945 4.934 1 93.75 78 SER A C 1
ATOM 609 O O . SER A 1 78 ? -5.695 9.367 4.406 1 93.75 78 SER A O 1
ATOM 611 N N . TYR A 1 79 ? -7.129 9.469 6.07 1 93.31 79 TYR A N 1
ATOM 612 C CA . TYR A 1 79 ? -6.434 10.562 6.734 1 93.31 79 TYR A CA 1
ATOM 613 C C . TYR A 1 79 ? -5.391 10.031 7.711 1 93.31 79 TYR A C 1
ATOM 615 O O . TYR A 1 79 ? -4.535 10.789 8.18 1 93.31 79 TYR A O 1
ATOM 623 N N . THR A 1 80 ? -5.543 8.781 8.047 1 97 80 THR A N 1
ATOM 624 C CA . THR A 1 80 ? -4.574 8.125 8.914 1 97 80 THR A CA 1
ATOM 625 C C . THR A 1 80 ? -3.4 7.586 8.102 1 97 80 THR A C 1
ATOM 627 O O . THR A 1 80 ? -3.59 6.766 7.199 1 97 80 THR A O 1
ATOM 630 N N . VAL A 1 81 ? -2.223 8.141 8.406 1 96.56 81 VAL A N 1
ATOM 631 C CA . VAL A 1 81 ? -1.057 7.797 7.598 1 96.56 81 VAL A CA 1
ATOM 632 C C . VAL A 1 81 ? 0.183 7.723 8.484 1 96.56 81 VAL A C 1
ATOM 634 O O . VAL A 1 81 ? 0.399 8.586 9.336 1 96.56 81 VAL A O 1
ATOM 637 N N . TYR A 1 82 ? 0.919 6.625 8.289 1 97.62 82 TYR A N 1
ATOM 638 C CA . TYR A 1 82 ? 2.266 6.57 8.852 1 97.62 82 TYR A CA 1
ATOM 639 C C . TYR A 1 82 ? 3.287 7.133 7.875 1 97.62 82 TYR A C 1
ATOM 641 O O . TYR A 1 82 ? 3.324 6.734 6.707 1 97.62 82 TYR A O 1
ATOM 649 N N . TYR A 1 83 ? 4.172 8.047 8.406 1 94.38 83 TYR A N 1
ATOM 650 C CA . TYR A 1 83 ? 5.273 8.633 7.645 1 94.38 83 TYR A CA 1
ATOM 651 C C . TYR A 1 83 ? 6.617 8.156 8.188 1 94.38 83 TYR A C 1
ATOM 653 O O . TYR A 1 83 ? 6.871 8.234 9.391 1 94.38 83 TYR A O 1
ATOM 661 N N . THR A 1 84 ? 7.43 7.684 7.258 1 92.69 84 THR A N 1
ATOM 662 C CA . THR A 1 84 ? 8.828 7.555 7.668 1 92.69 84 THR A CA 1
ATOM 663 C C . THR A 1 84 ? 9.406 8.914 8.047 1 92.69 84 THR A C 1
ATOM 665 O O . THR A 1 84 ? 8.781 9.953 7.801 1 92.69 84 THR A O 1
ATOM 668 N N . MET A 1 85 ? 10.539 8.891 8.633 1 86.19 85 MET A N 1
ATOM 669 C CA . MET A 1 85 ? 11.172 10.148 9.008 1 86.19 85 MET A CA 1
ATOM 670 C C . MET A 1 85 ? 11.367 11.047 7.789 1 86.19 85 MET A C 1
ATOM 672 O O . MET A 1 85 ? 11.094 12.242 7.848 1 86.19 85 MET A O 1
ATOM 676 N N . GLU A 1 86 ? 11.734 10.461 6.719 1 79.94 86 GLU A N 1
ATOM 677 C CA . GLU A 1 86 ? 11.961 11.203 5.484 1 79.94 86 GLU A CA 1
ATOM 678 C C . GLU A 1 86 ? 10.656 11.758 4.922 1 79.94 86 GLU A C 1
ATOM 680 O O . GLU A 1 86 ? 10.594 12.922 4.535 1 79.94 86 GLU A O 1
ATOM 685 N N . GLU A 1 87 ? 9.656 10.992 4.926 1 82.19 87 GLU A N 1
ATOM 686 C CA . GLU A 1 87 ? 8.352 11.406 4.402 1 82.19 87 GLU A CA 1
ATOM 687 C C . GLU A 1 87 ? 7.73 12.492 5.27 1 82.19 87 GLU A C 1
ATOM 689 O O . GLU A 1 87 ? 7.008 13.359 4.766 1 82.19 87 GLU A O 1
ATOM 694 N N . ALA A 1 88 ? 7.98 12.438 6.562 1 87 88 ALA A N 1
ATOM 695 C CA . ALA A 1 88 ? 7.391 13.375 7.52 1 87 88 ALA A CA 1
ATOM 696 C C . ALA A 1 88 ? 7.934 14.781 7.312 1 87 88 ALA A C 1
ATOM 698 O O . ALA A 1 88 ? 7.25 15.766 7.605 1 87 88 ALA A O 1
ATOM 699 N N . GLN A 1 89 ? 9.086 14.883 6.84 1 77.75 89 GLN A N 1
ATOM 700 C CA . GLN A 1 89 ? 9.727 16.188 6.664 1 77.75 89 GLN A CA 1
ATOM 701 C C . GLN A 1 89 ? 8.898 17.078 5.742 1 77.75 89 GLN A C 1
ATOM 703 O O . GLN A 1 89 ? 8.711 18.266 6.031 1 77.75 89 GLN A O 1
ATOM 708 N N . ALA A 1 90 ? 8.508 16.484 4.656 1 74.12 90 ALA A N 1
ATOM 709 C CA . ALA A 1 90 ? 7.695 17.25 3.723 1 74.12 90 ALA A CA 1
ATOM 710 C C . ALA A 1 90 ? 6.414 17.75 4.387 1 74.12 90 ALA A C 1
ATOM 712 O O . ALA A 1 90 ? 6.023 18.906 4.223 1 74.12 90 ALA A O 1
ATOM 713 N N . PHE A 1 91 ? 5.84 16.906 5.113 1 81.19 91 PHE A N 1
ATOM 714 C CA . PHE A 1 91 ? 4.613 17.25 5.824 1 81.19 91 PHE A CA 1
ATOM 715 C C . PHE A 1 91 ? 4.859 18.391 6.809 1 81.19 91 PHE A C 1
ATOM 717 O O . PHE A 1 91 ? 4.086 19.344 6.859 1 81.19 91 PHE A O 1
ATOM 724 N N . PHE A 1 92 ? 5.855 18.312 7.52 1 84.06 92 PHE A N 1
ATOM 725 C CA . PHE A 1 92 ? 6.152 19.312 8.539 1 84.06 92 PHE A CA 1
ATOM 726 C C . PHE A 1 92 ? 6.523 20.656 7.906 1 84.06 92 PHE A C 1
ATOM 728 O O . PHE A 1 92 ? 6.195 21.703 8.445 1 84.06 92 PHE A O 1
ATOM 735 N N . THR A 1 93 ? 7.188 20.562 6.836 1 78.81 93 THR A N 1
ATOM 736 C CA . THR A 1 93 ? 7.496 21.797 6.129 1 78.81 93 THR A CA 1
ATOM 737 C C . THR A 1 93 ? 6.219 22.547 5.758 1 78.81 93 THR A C 1
ATOM 739 O O . THR A 1 93 ? 6.125 23.766 5.945 1 78.81 93 THR A O 1
ATOM 742 N N . ASP A 1 94 ? 5.332 21.812 5.34 1 80.12 94 ASP A N 1
ATOM 743 C CA . ASP A 1 94 ? 4.062 22.422 4.93 1 80.12 94 ASP A CA 1
ATOM 744 C C . ASP A 1 94 ? 3.309 22.984 6.129 1 80.12 94 ASP A C 1
ATOM 746 O O . ASP A 1 94 ? 2.881 24.141 6.109 1 80.12 94 ASP A O 1
ATOM 750 N N . ILE A 1 95 ? 3.199 22.25 7.137 1 87.06 95 ILE A N 1
ATOM 751 C CA . ILE A 1 95 ? 2.375 22.625 8.281 1 87.06 95 ILE A CA 1
ATOM 752 C C . ILE A 1 95 ? 3.078 23.719 9.086 1 87.06 95 ILE A C 1
ATOM 754 O O . ILE A 1 95 ? 2.43 24.641 9.594 1 87.06 95 ILE A O 1
ATOM 758 N N . ASN A 1 96 ? 4.316 23.609 9.219 1 87.25 96 ASN A N 1
ATOM 759 C CA . ASN A 1 96 ? 5.07 24.625 9.961 1 87.25 96 ASN A CA 1
ATOM 760 C C . ASN A 1 96 ? 5.246 25.906 9.156 1 87.25 96 ASN A C 1
ATOM 762 O O . ASN A 1 96 ? 5.43 26.984 9.719 1 87.25 96 ASN A O 1
ATOM 766 N N . GLY A 1 97 ? 5.176 25.703 7.875 1 86.25 97 GLY A N 1
ATOM 767 C CA . GLY A 1 97 ? 5.32 26.875 7.016 1 86.25 97 GLY A CA 1
ATOM 768 C C . GLY A 1 97 ? 6.738 27.406 6.957 1 86.25 97 GLY A C 1
ATOM 769 O O . GLY A 1 97 ? 6.953 28.609 6.848 1 86.25 97 GLY A O 1
ATOM 770 N N . SER A 1 98 ? 7.602 26.578 7.289 1 85.19 98 SER A N 1
ATOM 771 C CA . SER A 1 98 ? 9 26.969 7.211 1 85.19 98 SER A CA 1
ATOM 772 C C . SER A 1 98 ? 9.906 25.766 6.973 1 85.19 98 SER A C 1
ATOM 774 O O . SER A 1 98 ? 9.508 24.625 7.23 1 85.19 98 SER A O 1
ATOM 776 N N . TYR A 1 99 ? 10.961 25.938 6.289 1 80.5 99 TYR A N 1
ATOM 777 C CA . TYR A 1 99 ? 12 24.922 6.129 1 80.5 99 TYR A CA 1
ATOM 778 C C . TYR A 1 99 ? 13.367 25.562 5.953 1 80.5 99 TYR A C 1
ATOM 780 O O . TYR A 1 99 ? 13.469 26.75 5.637 1 80.5 99 TYR A O 1
ATOM 788 N N . THR A 1 100 ? 14.305 24.75 6.324 1 82.44 100 THR A N 1
ATOM 789 C CA . THR A 1 100 ? 15.656 25.219 6.086 1 82.44 100 THR A CA 1
ATOM 790 C C . THR A 1 100 ? 16.109 24.875 4.672 1 82.44 100 THR A C 1
ATOM 792 O O . THR A 1 100 ? 16.078 23.703 4.273 1 82.44 100 THR A O 1
ATOM 795 N N . GLY A 1 101 ? 16.375 25.75 3.93 1 88 101 GLY A N 1
ATOM 796 C CA . GLY A 1 101 ? 16.797 25.531 2.557 1 88 101 GLY A CA 1
ATOM 797 C C . GLY A 1 101 ? 17.172 26.812 1.835 1 88 101 GLY A C 1
ATOM 798 O O . GLY A 1 101 ? 17.688 27.75 2.447 1 88 101 GLY A O 1
ATOM 799 N N . ILE A 1 102 ? 17.031 26.688 0.41 1 91.81 102 ILE A N 1
ATOM 800 C CA . ILE A 1 102 ? 17.5 27.828 -0.374 1 91.81 102 ILE A CA 1
ATOM 801 C C . ILE A 1 102 ? 16.297 28.562 -0.965 1 91.81 102 ILE A C 1
ATOM 803 O O . ILE A 1 102 ? 16.469 29.609 -1.602 1 91.81 102 ILE A O 1
ATOM 807 N N . GLY A 1 103 ? 15.07 28.047 -0.75 1 88.25 103 GLY A N 1
ATOM 808 C CA . GLY A 1 103 ? 13.852 28.766 -1.09 1 88.25 103 GLY A CA 1
ATOM 809 C C . GLY A 1 103 ? 13.43 28.562 -2.535 1 88.25 103 GLY A C 1
ATOM 810 O O . GLY A 1 103 ? 13.062 29.531 -3.211 1 88.25 103 GLY A O 1
ATOM 811 N N . VAL A 1 104 ? 13.477 27.281 -3.025 1 88.88 104 VAL A N 1
ATOM 812 C CA . VAL A 1 104 ? 13.055 27.031 -4.398 1 88.88 104 VAL A CA 1
ATOM 813 C C . VAL A 1 104 ? 12.062 25.875 -4.426 1 88.88 104 VAL A C 1
ATOM 815 O O . VAL A 1 104 ? 12.008 25.062 -3.494 1 88.88 104 VAL A O 1
ATOM 818 N N . VAL A 1 105 ? 11.164 25.891 -5.336 1 85.44 105 VAL A N 1
ATOM 819 C CA . VAL A 1 105 ? 10.328 24.75 -5.691 1 85.44 105 VAL A CA 1
ATOM 820 C C . VAL A 1 105 ? 10.852 24.109 -6.98 1 85.44 105 VAL A C 1
ATOM 822 O O . VAL A 1 105 ? 11.086 24.812 -7.973 1 85.44 105 VAL A O 1
ATOM 825 N N . MET A 1 106 ? 11.117 22.734 -6.832 1 88.88 106 MET A N 1
ATOM 826 C CA . MET A 1 106 ? 11.719 22.047 -7.973 1 88.88 106 MET A CA 1
ATOM 827 C C . MET A 1 106 ? 10.781 20.969 -8.508 1 88.88 106 MET A C 1
ATOM 829 O O . MET A 1 106 ? 9.922 20.469 -7.781 1 88.88 106 MET A O 1
ATOM 833 N N . SER A 1 107 ? 10.852 20.703 -9.797 1 87.88 107 SER A N 1
ATOM 834 C CA . SER A 1 107 ? 10.164 19.578 -10.43 1 87.88 107 SER A CA 1
ATOM 835 C C . SER A 1 107 ? 11.07 18.844 -11.406 1 87.88 107 SER A C 1
ATOM 837 O O . SER A 1 107 ? 12.109 19.375 -11.82 1 87.88 107 SER A O 1
ATOM 839 N N . GLU A 1 108 ? 10.734 17.578 -11.586 1 88.19 108 GLU A N 1
ATOM 840 C CA . GLU A 1 108 ? 11.445 16.812 -12.609 1 88.19 108 GLU A CA 1
ATOM 841 C C . GLU A 1 108 ? 10.68 16.812 -13.93 1 88.19 108 GLU A C 1
ATOM 843 O O . GLU A 1 108 ? 9.516 16.406 -13.977 1 88.19 108 GLU A O 1
ATOM 848 N N . VAL A 1 109 ? 11.188 17.344 -14.875 1 84.44 109 VAL A N 1
ATOM 849 C CA . VAL A 1 109 ? 10.586 17.375 -16.203 1 84.44 109 VAL A CA 1
ATOM 850 C C . VAL A 1 109 ? 11.555 16.766 -17.219 1 84.44 109 VAL A C 1
ATOM 852 O O . VAL A 1 109 ? 12.656 17.281 -17.422 1 84.44 109 VAL A O 1
ATOM 855 N N . ASP A 1 110 ? 11.094 15.594 -17.797 1 82.69 110 ASP A N 1
ATOM 856 C CA . ASP A 1 110 ? 11.891 14.906 -18.812 1 82.69 110 ASP A CA 1
ATOM 857 C C . ASP A 1 110 ? 13.266 14.539 -18.266 1 82.69 110 ASP A C 1
ATOM 859 O O . ASP A 1 110 ? 14.281 14.789 -18.922 1 82.69 110 ASP A O 1
ATOM 863 N N . GLY A 1 111 ? 13.328 14.18 -17.125 1 84.62 111 GLY A N 1
ATOM 864 C CA . GLY A 1 111 ? 14.555 13.711 -16.5 1 84.62 111 GLY A CA 1
ATOM 865 C C . GLY A 1 111 ? 15.43 14.828 -15.992 1 84.62 111 GLY A C 1
ATOM 866 O O . GLY A 1 111 ? 16.531 14.586 -15.484 1 84.62 111 GLY A O 1
ATOM 867 N N . LYS A 1 112 ? 14.977 16.078 -16.219 1 90.19 112 LYS A N 1
ATOM 868 C CA . LYS A 1 112 ? 15.727 17.234 -15.75 1 90.19 112 LYS A CA 1
ATOM 869 C C . LYS A 1 112 ? 15.07 17.859 -14.516 1 90.19 112 LYS A C 1
ATOM 871 O O . LYS A 1 112 ? 13.852 17.766 -14.344 1 90.19 112 LYS A O 1
ATOM 876 N N . ILE A 1 113 ? 15.914 18.469 -13.711 1 93.56 113 ILE A N 1
ATOM 877 C CA . ILE A 1 113 ? 15.398 19.109 -12.508 1 93.56 113 ILE A CA 1
ATOM 878 C C . ILE A 1 113 ? 15.219 20.609 -12.766 1 93.56 113 ILE A C 1
ATOM 880 O O . ILE A 1 113 ? 16.203 21.359 -12.859 1 93.56 113 ILE A O 1
ATOM 884 N N . LEU A 1 114 ? 14.008 21.062 -12.805 1 92.75 114 LEU A N 1
ATOM 885 C CA . LEU A 1 114 ? 13.641 22.438 -13.133 1 92.75 114 LEU A CA 1
ATOM 886 C C . LEU A 1 114 ? 13.227 23.203 -11.875 1 92.75 114 LEU A C 1
ATOM 888 O O . LEU A 1 114 ? 12.516 22.672 -11.023 1 92.75 114 LEU A O 1
ATOM 892 N N . ILE A 1 115 ? 13.695 24.5 -11.812 1 93.06 115 ILE A N 1
ATOM 893 C CA . ILE A 1 115 ? 13.211 25.406 -10.773 1 93.06 115 ILE A CA 1
ATOM 894 C C . ILE A 1 115 ? 11.898 26.047 -11.227 1 93.06 115 ILE A C 1
ATOM 896 O O . ILE A 1 115 ? 11.891 26.859 -12.148 1 93.06 115 ILE A O 1
ATOM 900 N N . ASP A 1 116 ? 10.883 25.656 -10.531 1 89 116 ASP A N 1
ATOM 901 C CA . ASP A 1 116 ? 9.562 26.156 -10.891 1 89 116 ASP A CA 1
ATOM 902 C C . ASP A 1 116 ? 9.312 27.547 -10.289 1 89 116 ASP A C 1
ATOM 904 O O . ASP A 1 116 ? 8.688 28.406 -10.914 1 89 116 ASP A O 1
ATOM 908 N N . ARG A 1 117 ? 9.773 27.672 -8.984 1 84.81 117 ARG A N 1
ATOM 909 C CA . ARG A 1 117 ? 9.492 28.891 -8.242 1 84.81 117 ARG A CA 1
ATOM 910 C C . ARG A 1 117 ? 10.625 29.219 -7.277 1 84.81 117 ARG A C 1
ATOM 912 O O . ARG A 1 117 ? 11.242 28.312 -6.703 1 84.81 117 ARG A O 1
ATOM 919 N N . VAL A 1 118 ? 10.953 30.516 -7.312 1 89.81 118 VAL A N 1
ATOM 920 C CA . VAL A 1 118 ? 11.867 31.062 -6.316 1 89.81 118 VAL A CA 1
ATOM 921 C C . VAL A 1 118 ? 11.102 31.938 -5.336 1 89.81 118 VAL A C 1
ATOM 923 O O . VAL A 1 118 ? 10.406 32.875 -5.746 1 89.81 118 VAL A O 1
ATOM 926 N N . TYR A 1 119 ? 11.125 31.562 -4.062 1 83.31 119 TYR A N 1
ATOM 927 C CA . TYR A 1 119 ? 10.367 32.312 -3.064 1 83.31 119 TYR A CA 1
ATOM 928 C C . TYR A 1 119 ? 10.969 33.688 -2.863 1 83.31 119 TYR A C 1
ATOM 930 O O . TYR A 1 119 ? 12.188 33.875 -2.934 1 83.31 119 TYR A O 1
ATOM 938 N N . SER A 1 120 ? 10.07 34.656 -2.592 1 79.81 120 SER A N 1
ATOM 939 C CA . SER A 1 120 ? 10.523 36.031 -2.322 1 79.81 120 SER A CA 1
ATOM 940 C C . SER A 1 120 ? 11.328 36.094 -1.027 1 79.81 120 SER A C 1
ATOM 942 O O . SER A 1 120 ? 11 35.406 -0.05 1 79.81 120 SER A O 1
ATOM 944 N N . SER A 1 121 ? 12.367 36.906 -1.057 1 81.62 121 SER A N 1
ATOM 945 C CA . SER A 1 121 ? 13.234 37.156 0.093 1 81.62 121 SER A CA 1
ATOM 946 C C . SER A 1 121 ? 13.938 35.875 0.532 1 81.62 121 SER A C 1
ATOM 948 O O . SER A 1 121 ? 14.18 35.656 1.724 1 81.62 121 SER A O 1
ATOM 950 N N . SER A 1 122 ? 14.148 35 -0.44 1 89.31 122 SER A N 1
ATOM 951 C CA . SER A 1 122 ? 14.844 33.781 -0.153 1 89.31 122 SER A CA 1
ATOM 952 C C . SER A 1 122 ? 16.328 33.875 -0.518 1 89.31 122 SER A C 1
ATOM 954 O O . SER A 1 122 ? 16.719 34.75 -1.278 1 89.31 122 SER A O 1
ATOM 956 N N . PRO A 1 123 ? 17.094 32.906 0.041 1 93.81 123 PRO A N 1
ATOM 957 C CA . PRO A 1 123 ? 18.516 32.875 -0.353 1 93.81 123 PRO A CA 1
ATOM 958 C C . PRO A 1 123 ? 18.703 32.656 -1.852 1 93.81 123 PRO A C 1
ATOM 960 O O . PRO A 1 123 ? 19.594 33.25 -2.459 1 93.81 123 PRO A O 1
ATOM 963 N N . ALA A 1 124 ? 17.859 31.891 -2.424 1 94.88 124 ALA A N 1
ATOM 964 C CA . ALA A 1 124 ? 17.953 31.609 -3.855 1 94.88 124 ALA A CA 1
ATOM 965 C C . ALA A 1 124 ? 17.719 32.875 -4.668 1 94.88 124 ALA A C 1
ATOM 967 O O . ALA A 1 124 ? 18.469 33.188 -5.605 1 94.88 124 ALA A O 1
ATOM 968 N N . GLU A 1 125 ? 16.719 33.562 -4.25 1 92.44 125 GLU A N 1
ATOM 969 C CA . GLU A 1 125 ? 16.469 34.844 -4.938 1 92.44 125 GLU A CA 1
ATOM 970 C C . GLU A 1 125 ? 17.641 35.781 -4.789 1 92.44 125 GLU A C 1
ATOM 972 O O . GLU A 1 125 ? 18.062 36.406 -5.762 1 92.44 125 GLU A O 1
ATOM 977 N N . GLU A 1 126 ? 18.156 35.906 -3.611 1 93.75 126 GLU A N 1
ATOM 978 C CA . GLU A 1 126 ? 19.266 36.812 -3.316 1 93.75 126 GLU A CA 1
ATOM 979 C C . GLU A 1 126 ? 20.516 36.406 -4.121 1 93.75 126 GLU A C 1
ATOM 981 O O . GLU A 1 126 ? 21.297 37.281 -4.52 1 93.75 126 GLU A O 1
ATOM 986 N N . ALA A 1 127 ? 20.609 35.125 -4.367 1 94.75 127 ALA A N 1
ATOM 987 C CA . ALA A 1 127 ? 21.766 34.625 -5.098 1 94.75 127 ALA A CA 1
ATOM 988 C C . ALA A 1 127 ? 21.609 34.844 -6.598 1 94.75 127 ALA A C 1
ATOM 990 O O . ALA A 1 127 ? 22.594 34.844 -7.344 1 94.75 127 ALA A O 1
ATOM 991 N N . GLY A 1 128 ? 20.359 34.906 -7.035 1 94.31 128 GLY A N 1
ATOM 992 C CA . GLY A 1 128 ? 20.141 35.219 -8.445 1 94.31 128 GLY A CA 1
ATOM 993 C C . GLY A 1 128 ? 19.531 34.031 -9.203 1 94.31 128 GLY A C 1
ATOM 994 O O . GLY A 1 128 ? 19.406 34.094 -10.422 1 94.31 128 GLY A O 1
ATOM 995 N N . ILE A 1 129 ? 19.172 33.062 -8.461 1 95.44 129 ILE A N 1
ATOM 996 C CA . ILE A 1 129 ? 18.484 31.938 -9.086 1 95.44 129 ILE A CA 1
ATOM 997 C C . ILE A 1 129 ? 17.094 32.344 -9.562 1 95.44 129 ILE A C 1
ATOM 999 O O . ILE A 1 129 ? 16.422 33.125 -8.891 1 95.44 129 ILE A O 1
ATOM 1003 N N . LYS A 1 130 ? 16.703 31.781 -10.68 1 93.5 130 LYS A N 1
ATOM 1004 C CA . LYS A 1 130 ? 15.43 32.188 -11.266 1 93.5 130 LYS A CA 1
ATOM 1005 C C . LYS A 1 130 ? 14.578 30.984 -11.648 1 93.5 130 LYS A C 1
ATOM 1007 O O . LYS A 1 130 ? 15.102 29.891 -11.867 1 93.5 130 LYS A O 1
ATOM 1012 N N . SER A 1 131 ? 13.258 31.281 -11.656 1 92.38 131 SER A N 1
ATOM 1013 C CA . SER A 1 131 ? 12.352 30.281 -12.219 1 92.38 131 SER A CA 1
ATOM 1014 C C . SER A 1 131 ? 12.734 29.938 -13.656 1 92.38 131 SER A C 1
ATOM 1016 O O . SER A 1 131 ? 13.078 30.828 -14.445 1 92.38 131 SER A O 1
ATOM 1018 N N . GLY A 1 132 ? 12.719 28.703 -13.914 1 91.5 132 GLY A N 1
ATOM 1019 C CA . GLY A 1 132 ? 13.109 28.266 -15.242 1 91.5 132 GLY A CA 1
ATOM 1020 C C . GLY A 1 132 ? 14.516 27.703 -15.289 1 91.5 132 GLY A C 1
ATOM 1021 O O . GLY A 1 132 ? 14.883 27.016 -16.25 1 91.5 132 GLY A O 1
ATOM 1022 N N . ASP A 1 133 ? 15.328 28.078 -14.297 1 94.12 133 ASP A N 1
ATOM 1023 C CA . ASP A 1 133 ? 16.672 27.516 -14.219 1 94.12 133 ASP A CA 1
ATOM 1024 C C . ASP A 1 133 ? 16.625 26 -14.133 1 94.12 133 ASP A C 1
ATOM 1026 O O . ASP A 1 133 ? 15.75 25.438 -13.461 1 94.12 133 ASP A O 1
ATOM 1030 N N . VAL A 1 134 ? 17.531 25.359 -14.875 1 94.62 134 VAL A N 1
ATOM 1031 C CA . VAL A 1 134 ? 17.656 23.906 -14.805 1 94.62 134 VAL A CA 1
ATOM 1032 C C . VAL A 1 134 ? 18.906 23.531 -13.992 1 94.62 134 VAL A C 1
ATOM 1034 O O . VAL A 1 134 ? 20.031 23.859 -14.375 1 94.62 134 VAL A O 1
ATOM 1037 N N . ILE A 1 135 ? 18.703 22.875 -12.883 1 95.19 135 ILE A N 1
ATOM 1038 C CA . ILE A 1 135 ? 19.828 22.5 -12.031 1 95.19 135 ILE A CA 1
ATOM 1039 C C . ILE A 1 135 ? 20.594 21.328 -12.672 1 95.19 135 ILE A C 1
ATOM 1041 O O . ILE A 1 135 ? 20 20.312 -13.031 1 95.19 135 ILE A O 1
ATOM 1045 N N . VAL A 1 136 ? 21.922 21.453 -12.766 1 94.44 136 VAL A N 1
ATOM 1046 C CA . VAL A 1 136 ? 22.703 20.406 -13.406 1 94.44 136 VAL A CA 1
ATOM 1047 C C . VAL A 1 136 ? 23.812 19.938 -12.453 1 94.44 136 VAL A C 1
ATOM 1049 O O . VAL A 1 136 ? 24.359 18.844 -12.617 1 94.44 136 VAL A O 1
ATOM 1052 N N . GLU A 1 137 ? 24.125 20.859 -11.508 1 95.12 137 GLU A N 1
ATOM 1053 C CA . GLU A 1 137 ? 25.172 20.531 -10.547 1 95.12 137 GLU A CA 1
ATOM 1054 C C . GLU A 1 137 ? 24.812 21.016 -9.148 1 95.12 137 GLU A C 1
ATOM 1056 O O . GLU A 1 137 ? 24.188 22.062 -8.992 1 95.12 137 GLU A O 1
ATOM 1061 N N . VAL A 1 138 ? 25.25 20.219 -8.117 1 95.94 138 VAL A N 1
ATOM 1062 C CA . VAL A 1 138 ? 25.188 20.625 -6.715 1 95.94 138 VAL A CA 1
ATOM 1063 C C . VAL A 1 138 ? 26.531 20.375 -6.039 1 95.94 138 VAL A C 1
ATOM 1065 O O . VAL A 1 138 ? 27.016 19.25 -5.984 1 95.94 138 VAL A O 1
ATOM 1068 N N . ASP A 1 139 ? 27.078 21.453 -5.562 1 95.38 139 ASP A N 1
ATOM 1069 C CA . ASP A 1 139 ? 28.391 21.391 -4.938 1 95.38 139 ASP A CA 1
ATOM 1070 C C . ASP A 1 139 ? 29.406 20.719 -5.848 1 95.38 139 ASP A C 1
ATOM 1072 O O . ASP A 1 139 ? 30.172 19.859 -5.402 1 95.38 139 ASP A O 1
ATOM 1076 N N . GLY A 1 140 ? 29.234 21.016 -7.074 1 92.06 140 GLY A N 1
ATOM 1077 C CA . GLY A 1 140 ? 30.203 20.547 -8.047 1 92.06 140 GLY A CA 1
ATOM 1078 C C . GLY A 1 140 ? 29.906 19.141 -8.547 1 92.06 140 GLY A C 1
ATOM 1079 O O . GLY A 1 140 ? 30.578 18.641 -9.453 1 92.06 140 GLY A O 1
ATOM 1080 N N . LYS A 1 141 ? 28.984 18.5 -8.023 1 93.38 141 LYS A N 1
ATOM 1081 C CA . LYS A 1 141 ? 28.625 17.156 -8.422 1 93.38 141 LYS A CA 1
ATOM 1082 C C . LYS A 1 141 ? 27.5 17.156 -9.445 1 93.38 141 LYS A C 1
ATOM 1084 O O . LYS A 1 141 ? 26.453 17.797 -9.234 1 93.38 141 LYS A O 1
ATOM 1089 N N . SER A 1 142 ? 27.766 16.484 -10.477 1 94.06 142 SER A N 1
ATOM 1090 C CA . SER A 1 142 ? 26.703 16.344 -11.469 1 94.06 142 SER A CA 1
ATOM 1091 C C . SER A 1 142 ? 25.516 15.562 -10.914 1 94.06 142 SER A C 1
ATOM 1093 O O . SER A 1 142 ? 25.703 14.57 -10.211 1 94.06 142 SER A O 1
ATOM 1095 N N . ILE A 1 143 ? 24.344 16.031 -11.211 1 91.31 143 ILE A N 1
ATOM 1096 C CA . ILE A 1 143 ? 23.172 15.352 -10.68 1 91.31 143 ILE A CA 1
ATOM 1097 C C . ILE A 1 143 ? 22.453 14.602 -11.805 1 91.31 143 ILE A C 1
ATOM 1099 O O . ILE A 1 143 ? 21.25 14.367 -11.727 1 91.31 143 ILE A O 1
ATOM 1103 N N . GLU A 1 144 ? 23.266 14.227 -12.727 1 85.94 144 GLU A N 1
ATOM 1104 C CA . GLU A 1 144 ? 22.688 13.43 -13.805 1 85.94 144 GLU A CA 1
ATOM 1105 C C . GLU A 1 144 ? 22.125 12.117 -13.273 1 85.94 144 GLU A C 1
ATOM 1107 O O . GLU A 1 144 ? 22.766 11.438 -12.469 1 85.94 144 GLU A O 1
ATOM 1112 N N . ASN A 1 145 ? 20.891 11.703 -13.555 1 85.38 145 ASN A N 1
ATOM 1113 C CA . ASN A 1 145 ? 20.188 10.469 -13.227 1 85.38 145 ASN A CA 1
ATOM 1114 C C . ASN A 1 145 ? 19.75 10.445 -11.766 1 85.38 145 ASN A C 1
ATOM 1116 O O . ASN A 1 145 ? 19.422 9.383 -11.227 1 85.38 145 ASN A O 1
ATOM 1120 N N . PHE A 1 146 ? 20 11.664 -11.141 1 87.19 146 PHE A N 1
ATOM 1121 C CA . PHE A 1 146 ? 19.453 11.75 -9.789 1 87.19 146 PHE A CA 1
ATOM 1122 C C . PHE A 1 146 ? 17.953 11.984 -9.82 1 87.19 146 PHE A C 1
ATOM 1124 O O . PHE A 1 146 ? 17.438 12.656 -10.719 1 87.19 146 PHE A O 1
ATOM 1131 N N . SER A 1 147 ? 17.312 11.422 -8.844 1 83.19 147 SER A N 1
ATOM 1132 C CA . SER A 1 147 ? 15.891 11.727 -8.672 1 83.19 147 SER A CA 1
ATOM 1133 C C . SER A 1 147 ? 15.688 13.086 -8.008 1 83.19 147 SER A C 1
ATOM 1135 O O . SER A 1 147 ? 16.625 13.641 -7.434 1 83.19 147 SER A O 1
ATOM 1137 N N . LEU A 1 148 ? 14.477 13.602 -8.141 1 85.5 148 LEU A N 1
ATOM 1138 C CA . LEU A 1 148 ? 14.117 14.859 -7.504 1 85.5 148 LEU A CA 1
ATOM 1139 C C . LEU A 1 148 ? 14.414 14.828 -6.008 1 85.5 148 LEU A C 1
ATOM 1141 O O . LEU A 1 148 ? 14.961 15.781 -5.457 1 85.5 148 LEU A O 1
ATOM 1145 N N . ASP A 1 149 ? 14.141 13.688 -5.465 1 78.19 149 ASP A N 1
ATOM 1146 C CA . ASP A 1 149 ? 14.336 13.547 -4.023 1 78.19 149 ASP A CA 1
ATOM 1147 C C . ASP A 1 149 ? 15.82 13.562 -3.666 1 78.19 149 ASP A C 1
ATOM 1149 O O . ASP A 1 149 ? 16.219 14.148 -2.656 1 78.19 149 ASP A O 1
ATOM 1153 N N . GLU A 1 150 ? 16.562 12.914 -4.469 1 82.38 150 GLU A N 1
ATOM 1154 C CA . GLU A 1 150 ? 18 12.875 -4.242 1 82.38 150 GLU A CA 1
ATOM 1155 C C . GLU A 1 150 ? 18.609 14.273 -4.348 1 82.38 150 GLU A C 1
ATOM 1157 O O . GLU A 1 150 ? 19.453 14.656 -3.525 1 82.38 150 GLU A O 1
ATOM 1162 N N . VAL A 1 151 ? 18.156 14.961 -5.34 1 89.88 151 VAL A N 1
ATOM 1163 C CA . VAL A 1 151 ? 18.688 16.312 -5.551 1 89.88 151 VAL A CA 1
ATOM 1164 C C . VAL A 1 151 ? 18.266 17.219 -4.395 1 89.88 151 VAL A C 1
ATOM 1166 O O . VAL A 1 151 ? 19.078 17.984 -3.883 1 89.88 151 VAL A O 1
ATOM 1169 N N . ALA A 1 152 ? 17 17.078 -3.971 1 85.62 152 ALA A N 1
ATOM 1170 C CA . ALA A 1 152 ? 16.531 17.844 -2.822 1 85.62 152 ALA A CA 1
ATOM 1171 C C . ALA A 1 152 ? 17.375 17.562 -1.587 1 85.62 152 ALA A C 1
ATOM 1173 O O . ALA A 1 152 ? 17.703 18.484 -0.825 1 85.62 152 ALA A O 1
ATOM 1174 N N . GLY A 1 153 ? 17.734 16.375 -1.489 1 81.94 153 GLY A N 1
ATOM 1175 C CA . GLY A 1 153 ? 18.562 15.984 -0.361 1 81.94 153 GLY A CA 1
ATOM 1176 C C . GLY A 1 153 ? 19.953 16.609 -0.382 1 81.94 153 GLY A C 1
ATOM 1177 O O . GLY A 1 153 ? 20.5 16.953 0.669 1 81.94 153 GLY A O 1
ATOM 1178 N N . LEU A 1 154 ? 20.453 16.781 -1.548 1 87.69 154 LEU A N 1
ATOM 1179 C CA . LEU A 1 154 ? 21.766 17.406 -1.705 1 87.69 154 LEU A CA 1
ATOM 1180 C C . LEU A 1 154 ? 21.703 18.891 -1.381 1 87.69 154 LEU A C 1
ATOM 1182 O O . LEU A 1 154 ? 22.688 19.453 -0.882 1 87.69 154 LEU A O 1
ATOM 1186 N N . ILE A 1 155 ? 20.625 19.438 -1.695 1 90.12 155 ILE A N 1
ATOM 1187 C CA . ILE A 1 155 ? 20.484 20.891 -1.584 1 90.12 155 ILE A CA 1
ATOM 1188 C C . ILE A 1 155 ? 20.172 21.266 -0.141 1 90.12 155 ILE A C 1
ATOM 1190 O O . ILE A 1 155 ? 20.688 22.266 0.378 1 90.12 155 ILE A O 1
ATOM 1194 N N . LYS A 1 156 ? 19.375 20.469 0.431 1 83.44 156 LYS A N 1
ATOM 1195 C CA . LYS A 1 156 ? 19.016 20.734 1.818 1 83.44 156 LYS A CA 1
ATOM 1196 C C . LYS A 1 156 ? 20.203 20.547 2.752 1 83.44 156 LYS A C 1
ATOM 1198 O O . LYS A 1 156 ? 21.172 19.859 2.406 1 83.44 156 LYS A O 1
ATOM 1203 N N . GLY A 1 157 ? 20.188 21.297 3.871 1 81.44 157 GLY A N 1
ATOM 1204 C CA . GLY A 1 157 ? 21.25 21.25 4.875 1 81.44 157 GLY A CA 1
ATOM 1205 C C . GLY A 1 157 ? 20.969 22.156 6.062 1 81.44 157 GLY A C 1
ATOM 1206 O O . GLY A 1 157 ? 19.938 22.828 6.113 1 81.44 157 GLY A O 1
ATOM 1207 N N . PRO A 1 158 ? 21.938 22.125 6.957 1 86 158 PRO A N 1
ATOM 1208 C CA . PRO A 1 158 ? 21.734 22.938 8.156 1 86 158 PRO A CA 1
ATOM 1209 C C . PRO A 1 158 ? 21.719 24.438 7.859 1 86 158 PRO A C 1
ATOM 1211 O O . PRO A 1 158 ? 22.391 24.906 6.938 1 86 158 PRO A O 1
ATOM 1214 N N . LYS A 1 159 ? 20.953 25.062 8.641 1 89 159 LYS A N 1
ATOM 1215 C CA . LYS A 1 159 ? 20.906 26.516 8.555 1 89 159 LYS A CA 1
ATOM 1216 C C . LYS A 1 159 ? 22.297 27.125 8.648 1 89 159 LYS A C 1
ATOM 1218 O O . LYS A 1 159 ? 23.109 26.688 9.477 1 89 159 LYS A O 1
ATOM 1223 N N . GLY A 1 160 ? 22.547 27.984 7.836 1 91.88 160 GLY A N 1
ATOM 1224 C CA . GLY A 1 160 ? 23.812 28.703 7.891 1 91.88 160 GLY A CA 1
ATOM 1225 C C . GLY A 1 160 ? 24.875 28.109 6.98 1 91.88 160 GLY A C 1
ATOM 1226 O O . GLY A 1 160 ? 25.891 28.75 6.695 1 91.88 160 GLY A O 1
ATOM 1227 N N . THR A 1 161 ? 24.656 26.906 6.457 1 93.62 161 THR A N 1
ATOM 1228 C CA . THR A 1 161 ? 25.625 26.297 5.559 1 93.62 161 THR A CA 1
ATOM 1229 C C . THR A 1 161 ? 25.391 26.75 4.117 1 93.62 161 THR A C 1
ATOM 1231 O O . THR A 1 161 ? 24.312 27.25 3.785 1 93.62 161 THR A O 1
ATOM 1234 N N . LYS A 1 162 ? 26.469 26.578 3.365 1 95.44 162 LYS A N 1
ATOM 1235 C CA . LYS A 1 162 ? 26.406 27.031 1.977 1 95.44 162 LYS A CA 1
ATOM 1236 C C . LYS A 1 162 ? 26.328 25.844 1.018 1 95.44 162 LYS A C 1
ATOM 1238 O O . LYS A 1 162 ? 26.797 24.75 1.327 1 95.44 162 LYS A O 1
ATOM 1243 N N . VAL A 1 163 ? 25.641 26.031 -0.069 1 95.94 163 VAL A N 1
ATOM 1244 C CA . VAL A 1 163 ? 25.562 25.078 -1.164 1 95.94 163 VAL A CA 1
ATOM 1245 C C . VAL A 1 163 ? 25.75 25.797 -2.496 1 95.94 163 VAL A C 1
ATOM 1247 O O . VAL A 1 163 ? 25.281 26.906 -2.68 1 95.94 163 VAL A O 1
ATOM 1250 N N . VAL A 1 164 ? 26.547 25.172 -3.385 1 97.06 164 VAL A N 1
ATOM 1251 C CA . VAL A 1 164 ? 26.75 25.75 -4.707 1 97.06 164 VAL A CA 1
ATOM 1252 C C . VAL A 1 164 ? 25.844 25.062 -5.723 1 97.06 164 VAL A C 1
ATOM 1254 O O . VAL A 1 164 ? 25.922 23.844 -5.895 1 97.06 164 VAL A O 1
ATOM 1257 N N . ILE A 1 165 ? 25.016 25.812 -6.355 1 96.56 165 ILE A N 1
ATOM 1258 C CA . ILE A 1 165 ? 24.062 25.297 -7.336 1 96.56 165 ILE A CA 1
ATOM 1259 C C . ILE A 1 165 ? 24.5 25.719 -8.742 1 96.56 165 ILE A C 1
ATOM 1261 O O . ILE A 1 165 ? 24.672 26.906 -9.016 1 96.56 165 ILE A O 1
ATOM 1265 N N . GLY A 1 166 ? 24.766 24.734 -9.609 1 95.69 166 GLY A N 1
ATOM 1266 C CA . GLY A 1 166 ? 25.016 25 -11.016 1 95.69 166 GLY A CA 1
ATOM 1267 C C . GLY A 1 166 ? 23.766 24.844 -11.875 1 95.69 166 GLY A C 1
ATOM 1268 O O . GLY A 1 166 ? 23.125 23.797 -11.875 1 95.69 166 GLY A O 1
ATOM 1269 N N . VAL A 1 167 ? 23.422 25.922 -12.641 1 95.94 167 VAL A N 1
ATOM 1270 C CA . VAL A 1 167 ? 22.188 25.859 -13.414 1 95.94 167 VAL A CA 1
ATOM 1271 C C . VAL A 1 167 ? 22.484 26.219 -14.867 1 95.94 167 VAL A C 1
ATOM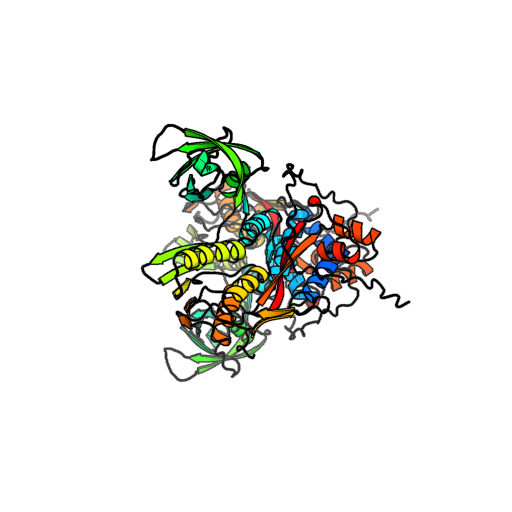 1273 O O . VAL A 1 167 ? 23.5 26.828 -15.172 1 95.94 167 VAL A O 1
ATOM 1276 N N . LEU A 1 168 ? 21.641 25.641 -15.695 1 94.19 168 LEU A N 1
ATOM 1277 C CA . LEU A 1 168 ? 21.531 26.094 -17.078 1 94.19 168 LEU A CA 1
ATOM 1278 C C . LEU A 1 168 ? 20.312 26.984 -17.266 1 94.19 168 LEU A C 1
ATOM 1280 O O . LEU A 1 168 ? 19.203 26.641 -16.844 1 94.19 168 LEU A O 1
ATOM 1284 N N . ARG A 1 169 ? 20.5 28.312 -17.719 1 92.31 169 ARG A N 1
ATOM 1285 C CA . ARG A 1 169 ? 19.422 29.266 -17.906 1 92.31 169 ARG A CA 1
ATOM 1286 C C . ARG A 1 169 ? 19.156 29.516 -19.375 1 92.31 169 ARG A C 1
ATOM 1288 O O . ARG A 1 169 ? 20.078 29.781 -20.156 1 92.31 169 ARG A O 1
ATOM 1295 N N . ASP A 1 170 ? 17.891 29.547 -19.75 1 81 170 ASP A N 1
ATOM 1296 C CA . ASP A 1 170 ? 17.453 29.938 -21.094 1 81 170 ASP A CA 1
ATOM 1297 C C . ASP A 1 170 ? 18.141 29.094 -22.172 1 81 170 ASP A C 1
ATOM 1299 O O . ASP A 1 170 ? 18.578 29.625 -23.188 1 81 170 ASP A O 1
ATOM 1303 N N . GLY A 1 171 ? 18.359 27.781 -21.891 1 75.69 171 GLY A N 1
ATOM 1304 C CA . GLY A 1 171 ? 18.953 26.922 -22.906 1 75.69 171 GLY A CA 1
ATOM 1305 C C . GLY A 1 171 ? 20.422 27.188 -23.125 1 75.69 171 GLY A C 1
ATOM 1306 O O . GLY A 1 171 ? 21.016 26.641 -24.062 1 75.69 171 GLY A O 1
ATOM 1307 N N . ALA A 1 172 ? 21.016 28.094 -22.344 1 77.69 172 ALA A N 1
ATOM 1308 C CA . ALA A 1 172 ? 22.422 28.406 -22.516 1 77.69 172 ALA A CA 1
ATOM 1309 C C . ALA A 1 172 ? 23.297 27.188 -22.172 1 77.69 172 ALA A C 1
ATOM 1311 O O . ALA A 1 172 ? 22.875 26.312 -21.406 1 77.69 172 ALA A O 1
ATOM 1312 N N . ASP A 1 173 ? 24.422 27.109 -22.75 1 81.19 173 ASP A N 1
ATOM 1313 C CA . ASP A 1 173 ? 25.328 25.969 -22.578 1 81.19 173 ASP A CA 1
ATOM 1314 C C . ASP A 1 173 ? 26.234 26.156 -21.375 1 81.19 173 ASP A C 1
ATOM 1316 O O . ASP A 1 173 ? 26.812 25.203 -20.859 1 81.19 173 ASP A O 1
ATOM 1320 N N . LYS A 1 174 ? 26.375 27.375 -20.984 1 89.94 174 LYS A N 1
ATOM 1321 C CA . LYS A 1 174 ? 27.297 27.625 -19.875 1 89.94 174 LYS A CA 1
ATOM 1322 C C . LYS A 1 174 ? 26.594 27.438 -18.531 1 89.94 174 LYS A C 1
ATOM 1324 O O . LYS A 1 174 ? 25.484 27.938 -18.344 1 89.94 174 LYS A O 1
ATOM 1329 N N . ILE A 1 175 ? 27.281 26.75 -17.688 1 94.12 175 ILE A N 1
ATOM 1330 C CA . ILE A 1 175 ? 26.766 26.531 -16.344 1 94.12 175 ILE A CA 1
ATOM 1331 C C . ILE A 1 175 ? 27.016 27.766 -15.484 1 94.12 175 ILE A C 1
ATOM 1333 O O . ILE A 1 175 ? 28.141 28.281 -15.43 1 94.12 175 ILE A O 1
ATOM 1337 N N . ILE A 1 176 ? 26 28.375 -14.93 1 95.81 176 ILE A N 1
ATOM 1338 C CA . ILE A 1 176 ? 26.109 29.453 -13.961 1 95.81 176 ILE A CA 1
ATOM 1339 C C . ILE A 1 176 ? 26.109 28.891 -12.547 1 95.81 176 ILE A C 1
ATOM 1341 O O . ILE A 1 176 ? 25.219 28.109 -12.188 1 95.81 176 ILE A O 1
ATOM 1345 N N . LYS A 1 177 ? 27.047 29.219 -11.758 1 96.12 177 LYS A N 1
ATOM 1346 C CA . LYS A 1 177 ? 27.156 28.703 -10.398 1 96.12 177 LYS A CA 1
ATOM 1347 C C . LYS A 1 177 ? 26.719 29.766 -9.383 1 96.12 177 LYS A C 1
ATOM 1349 O O . LYS A 1 177 ? 27.141 30.922 -9.461 1 96.12 177 LYS A O 1
ATOM 1354 N N . PHE A 1 178 ? 25.859 29.406 -8.5 1 96.69 178 PHE A N 1
ATOM 1355 C CA . PHE A 1 178 ? 25.391 30.266 -7.426 1 96.69 178 PHE A CA 1
ATOM 1356 C C . PHE A 1 178 ? 25.719 29.672 -6.066 1 96.69 178 PHE A C 1
ATOM 1358 O O . PHE A 1 178 ? 25.406 28.516 -5.793 1 96.69 178 PHE A O 1
ATOM 1365 N N . GLU A 1 179 ? 26.406 30.422 -5.289 1 96.69 179 GLU A N 1
ATOM 1366 C CA . GLU A 1 179 ? 26.562 30.047 -3.893 1 96.69 179 GLU A CA 1
ATOM 1367 C C . GLU A 1 179 ? 25.406 30.547 -3.039 1 96.69 179 GLU A C 1
ATOM 1369 O O . GLU A 1 179 ? 25.156 31.75 -2.959 1 96.69 179 GLU A O 1
ATOM 1374 N N . VAL A 1 180 ? 24.734 29.688 -2.467 1 96 180 VAL A N 1
ATOM 1375 C CA . VAL A 1 180 ? 23.531 30.047 -1.734 1 96 180 VAL A CA 1
ATOM 1376 C C . VAL A 1 180 ? 23.656 29.609 -0.277 1 96 180 VAL A C 1
ATOM 1378 O O . VAL A 1 180 ? 24.062 28.484 0.006 1 96 180 VAL A O 1
ATOM 1381 N N . THR A 1 181 ? 23.391 30.5 0.64 1 94.88 181 THR A N 1
ATOM 1382 C CA . THR A 1 181 ? 23.391 30.172 2.061 1 94.88 181 THR A CA 1
ATOM 1383 C C . THR A 1 181 ? 22.031 29.672 2.508 1 94.88 181 THR A C 1
ATOM 1385 O O . THR A 1 181 ? 21.016 30.359 2.344 1 94.88 181 THR A O 1
ATOM 1388 N N . ARG A 1 182 ? 22.031 28.531 3.1 1 92.69 182 ARG A N 1
ATOM 1389 C CA . ARG A 1 182 ? 20.781 27.953 3.586 1 92.69 182 ARG A CA 1
ATOM 1390 C C . ARG A 1 182 ? 20.25 28.734 4.781 1 92.69 182 ARG A C 1
ATOM 1392 O O . ARG A 1 182 ? 21 29.078 5.699 1 92.69 182 ARG A O 1
ATOM 1399 N N . ARG A 1 183 ? 19.031 29.172 4.699 1 91.5 183 ARG A N 1
ATOM 1400 C CA . ARG A 1 183 ? 18.344 29.859 5.785 1 91.5 183 ARG A CA 1
ATOM 1401 C C . ARG A 1 183 ? 16.938 29.312 5.977 1 91.5 183 ARG A C 1
ATOM 1403 O O . ARG A 1 183 ? 16.484 28.453 5.219 1 91.5 183 ARG A O 1
ATOM 1410 N N . GLU A 1 184 ? 16.375 29.766 7.066 1 88.38 184 GLU A N 1
ATOM 1411 C CA . GLU A 1 184 ? 14.969 29.422 7.27 1 88.38 184 GLU A CA 1
ATOM 1412 C C . GLU A 1 184 ? 14.07 30.172 6.281 1 88.38 184 GLU A C 1
ATOM 1414 O O . GLU A 1 184 ? 14.148 31.391 6.168 1 88.38 184 GLU A O 1
ATOM 1419 N N . ILE A 1 185 ? 13.43 29.484 5.543 1 86.62 185 ILE A N 1
ATOM 1420 C CA . ILE A 1 185 ? 12.469 30.047 4.598 1 86.62 185 ILE A CA 1
ATOM 1421 C C . ILE A 1 185 ? 11.07 30 5.195 1 86.62 185 ILE A C 1
ATOM 1423 O O . ILE A 1 185 ? 10.57 28.938 5.562 1 86.62 185 ILE A O 1
ATOM 1427 N N . ILE A 1 186 ? 10.539 31.219 5.371 1 86.88 186 ILE A N 1
ATOM 1428 C CA . ILE A 1 186 ? 9.18 31.328 5.902 1 86.88 186 ILE A CA 1
ATOM 1429 C C . ILE A 1 186 ? 8.172 31.312 4.758 1 86.88 186 ILE A C 1
ATOM 1431 O O . ILE A 1 186 ? 8.281 32.094 3.816 1 86.88 186 ILE A O 1
ATOM 1435 N N . LEU A 1 187 ? 7.301 30.422 4.828 1 84.44 187 LEU A N 1
ATOM 1436 C CA . LEU A 1 187 ? 6.262 30.312 3.811 1 84.44 187 LEU A CA 1
ATOM 1437 C C . LEU A 1 187 ? 5.012 31.078 4.23 1 84.44 187 LEU A C 1
ATOM 1439 O O . LEU A 1 187 ? 4.312 30.672 5.164 1 84.44 187 LEU A O 1
ATOM 1443 N N . ASN A 1 188 ? 4.797 32.219 3.604 1 89.5 188 ASN A N 1
ATOM 1444 C CA . ASN A 1 188 ? 3.602 33.031 3.84 1 89.5 188 ASN A CA 1
ATOM 1445 C C . ASN A 1 188 ? 2.402 32.5 3.062 1 89.5 188 ASN A C 1
ATOM 1447 O O . ASN A 1 188 ? 2.393 32.5 1.831 1 89.5 188 ASN A O 1
ATOM 1451 N N . PRO A 1 189 ? 1.388 32 3.758 1 93.06 189 PRO A N 1
ATOM 1452 C CA . PRO A 1 189 ? 0.253 31.406 3.047 1 93.06 189 PRO A CA 1
ATOM 1453 C C . PRO A 1 189 ? -0.801 32.438 2.652 1 93.06 189 PRO A C 1
ATOM 1455 O O . PRO A 1 189 ? -1.844 32.062 2.098 1 93.06 189 PRO A O 1
ATOM 1458 N N . VAL A 1 190 ? -0.57 33.75 2.922 1 96.06 190 VAL A N 1
ATOM 1459 C CA . VAL A 1 190 ? -1.57 34.781 2.691 1 96.06 190 VAL A CA 1
ATOM 1460 C C . VAL A 1 190 ? -1.083 35.75 1.603 1 96.06 190 VAL A C 1
ATOM 1462 O O . VAL A 1 190 ? 0.069 36.188 1.623 1 96.06 190 VAL A O 1
ATOM 1465 N N . THR A 1 191 ? -1.871 35.906 0.625 1 94.44 191 THR A N 1
ATOM 1466 C CA . THR A 1 191 ? -1.705 37 -0.339 1 94.44 191 THR A CA 1
ATOM 1467 C C . THR A 1 191 ? -2.908 37.938 -0.313 1 94.44 191 THR A C 1
ATOM 1469 O O . THR A 1 191 ? -4.008 37.531 0.066 1 94.44 191 THR A O 1
ATOM 1472 N N . TYR A 1 192 ? -2.689 39.25 -0.609 1 96.81 192 TYR A N 1
ATOM 1473 C CA . TYR A 1 192 ? -3.818 40.156 -0.587 1 96.81 192 TYR A CA 1
ATOM 1474 C C . TYR A 1 192 ? -3.633 41.281 -1.616 1 96.81 192 TYR A C 1
ATOM 1476 O O . TYR A 1 192 ? -2.52 41.5 -2.09 1 96.81 192 TYR A O 1
ATOM 1484 N N . LYS A 1 193 ? -4.73 41.812 -2.018 1 97.25 193 LYS A N 1
ATOM 1485 C CA . LYS A 1 193 ? -4.773 42.969 -2.889 1 97.25 193 LYS A CA 1
ATOM 1486 C C . LYS A 1 193 ? -5.98 43.875 -2.568 1 97.25 193 LYS A C 1
ATOM 1488 O O . LYS A 1 193 ? -6.918 43.406 -1.904 1 97.25 193 LYS A O 1
ATOM 1493 N N . ILE A 1 194 ? -5.906 45.156 -2.977 1 97.19 194 ILE A N 1
ATOM 1494 C CA . ILE A 1 194 ? -6.996 46.125 -2.803 1 97.19 194 ILE A CA 1
ATOM 1495 C C . ILE A 1 194 ? -7.496 46.594 -4.168 1 97.19 194 ILE A C 1
ATOM 1497 O O . ILE A 1 194 ? -6.703 46.969 -5.023 1 97.19 194 ILE A O 1
ATOM 1501 N N . ASP A 1 195 ? -8.648 46.375 -4.402 1 95.62 195 ASP A N 1
ATOM 1502 C CA . ASP A 1 195 ? -9.312 46.844 -5.609 1 95.62 195 ASP A CA 1
ATOM 1503 C C . ASP A 1 195 ? -10.43 47.844 -5.27 1 95.62 195 ASP A C 1
ATOM 1505 O O . ASP A 1 195 ? -11.555 47.438 -4.969 1 95.62 195 ASP A O 1
ATOM 1509 N N . GLY A 1 196 ? -10.172 49.188 -5.441 1 95.12 196 GLY A N 1
ATOM 1510 C CA . GLY A 1 196 ? -11.141 50.156 -4.992 1 95.12 196 GLY A CA 1
ATOM 1511 C C . GLY A 1 196 ? -11.359 50.156 -3.494 1 95.12 196 GLY A C 1
ATOM 1512 O O . GLY A 1 196 ? -10.414 50.281 -2.719 1 95.12 196 GLY A O 1
ATOM 1513 N N . ASP A 1 197 ? -12.633 49.844 -3.123 1 96.44 197 ASP A N 1
ATOM 1514 C CA . ASP A 1 197 ? -12.969 49.844 -1.7 1 96.44 197 ASP A CA 1
ATOM 1515 C C . ASP A 1 197 ? -13.117 48.438 -1.166 1 96.44 197 ASP A C 1
ATOM 1517 O O . ASP A 1 197 ? -13.688 48.219 -0.092 1 96.44 197 ASP A O 1
ATOM 1521 N N . ILE A 1 198 ? -12.648 47.469 -1.965 1 98.12 198 ILE A N 1
ATOM 1522 C CA . ILE A 1 198 ? -12.781 46.094 -1.579 1 98.12 198 ILE A CA 1
ATOM 1523 C C . ILE A 1 198 ? -11.398 45.469 -1.381 1 98.12 198 ILE A C 1
ATOM 1525 O O . ILE A 1 198 ? -10.516 45.625 -2.227 1 98.12 198 ILE A O 1
ATOM 1529 N N . GLY A 1 199 ? -11.172 44.875 -0.215 1 98.44 199 GLY A N 1
ATOM 1530 C CA . GLY A 1 199 ? -9.984 44.094 0.025 1 98.44 199 GLY A CA 1
ATOM 1531 C C . GLY A 1 199 ? -10.164 42.625 -0.329 1 98.44 199 GLY A C 1
ATOM 1532 O O . GLY A 1 199 ? -11.18 42 0.012 1 98.44 199 GLY A O 1
ATOM 1533 N N . TYR A 1 200 ? -9.219 42.125 -1.081 1 98.44 200 TYR A N 1
ATOM 1534 C CA . TYR A 1 200 ? -9.188 40.688 -1.417 1 98.44 200 TYR A CA 1
ATOM 1535 C C . TYR A 1 200 ? -8.031 40 -0.707 1 98.44 200 TYR A C 1
ATOM 1537 O O . TYR A 1 200 ? -6.879 40.406 -0.835 1 98.44 200 TYR A O 1
ATOM 1545 N N . ILE A 1 201 ? -8.359 38.969 0.107 1 98.38 201 ILE A N 1
ATOM 1546 C CA . ILE A 1 201 ? -7.355 38.219 0.827 1 98.38 201 ILE A CA 1
ATOM 1547 C C . ILE A 1 201 ? -7.496 36.719 0.473 1 98.38 201 ILE A C 1
ATOM 1549 O O . ILE A 1 201 ? -8.578 36.156 0.583 1 98.38 201 ILE A O 1
ATOM 1553 N N . LYS A 1 202 ? -6.379 36.094 0.043 1 98.19 202 LYS A N 1
ATOM 1554 C CA . LYS A 1 202 ? -6.348 34.656 -0.232 1 98.19 202 LYS A CA 1
ATOM 1555 C C . LYS A 1 202 ? -5.512 33.938 0.809 1 98.19 202 LYS A C 1
ATOM 1557 O O . LYS A 1 202 ? -4.371 34.312 1.081 1 98.19 202 LYS A O 1
ATOM 1562 N N . LEU A 1 203 ? -6.098 33.031 1.465 1 97.75 203 LEU A N 1
ATOM 1563 C CA . LEU A 1 203 ? -5.422 32.125 2.391 1 97.75 203 LEU A CA 1
ATOM 1564 C C . LEU A 1 203 ? -5.273 30.734 1.784 1 97.75 203 LEU A C 1
ATOM 1566 O O . LEU A 1 203 ? -6.266 30.031 1.573 1 97.75 203 LEU A O 1
ATOM 1570 N N . GLU A 1 204 ? -4.039 30.266 1.61 1 94.12 204 GLU A N 1
ATOM 1571 C CA . GLU A 1 204 ? -3.777 29.031 0.881 1 94.12 204 GLU A CA 1
ATOM 1572 C C . GLU A 1 204 ? -3.814 27.812 1.812 1 94.12 204 GLU A C 1
ATOM 1574 O O . GLU A 1 204 ? -4.172 26.719 1.394 1 94.12 204 GLU A O 1
ATOM 1579 N N . MET A 1 205 ? -3.363 28.047 3 1 94.81 205 MET A N 1
ATOM 1580 C CA . MET A 1 205 ? -3.355 26.984 4.008 1 94.81 205 MET A CA 1
ATOM 1581 C C . MET A 1 205 ? -3.184 27.578 5.406 1 94.81 205 MET A C 1
ATOM 1583 O O . MET A 1 205 ? -2.771 28.719 5.559 1 94.81 205 MET A O 1
ATOM 1587 N N . PHE A 1 206 ? -3.514 26.781 6.375 1 96.5 206 PHE A N 1
ATOM 1588 C CA . PHE A 1 206 ? -3.377 27.219 7.762 1 96.5 206 PHE A CA 1
ATOM 1589 C C . PHE A 1 206 ? -2.086 26.688 8.367 1 96.5 206 PHE A C 1
ATOM 1591 O O . PHE A 1 206 ? -2.117 25.922 9.336 1 96.5 206 PHE A O 1
ATOM 1598 N N . ASN A 1 207 ? -0.983 27.141 7.816 1 93.94 207 ASN A N 1
ATOM 1599 C CA . ASN A 1 207 ? 0.29 26.797 8.445 1 93.94 207 ASN A CA 1
ATOM 1600 C C . ASN A 1 207 ? 0.585 27.703 9.641 1 93.94 207 ASN A C 1
ATOM 1602 O O . ASN A 1 207 ? -0.244 28.531 10.016 1 93.94 207 ASN A O 1
ATOM 1606 N N . SER A 1 208 ? 1.719 27.578 10.227 1 94.62 208 SER A N 1
ATOM 1607 C CA . SER A 1 208 ? 2.021 28.234 11.492 1 94.62 208 SER A CA 1
ATOM 1608 C C . SER A 1 208 ? 2.117 29.75 11.32 1 94.62 208 SER A C 1
ATOM 1610 O O . SER A 1 208 ? 2.08 30.484 12.305 1 94.62 208 SER A O 1
ATOM 1612 N N . ASN A 1 209 ? 2.244 30.141 10.086 1 94.25 209 ASN A N 1
ATOM 1613 C CA . ASN A 1 209 ? 2.389 31.578 9.82 1 94.25 209 ASN A CA 1
ATOM 1614 C C . ASN A 1 209 ? 1.056 32.219 9.438 1 94.25 209 ASN A C 1
ATOM 1616 O O . ASN A 1 209 ? 0.975 33.438 9.258 1 94.25 209 ASN A O 1
ATOM 1620 N N . ALA A 1 210 ? 0.062 31.484 9.367 1 96.75 210 ALA A N 1
ATOM 1621 C CA . ALA A 1 210 ? -1.202 31.906 8.773 1 96.75 210 ALA A CA 1
ATOM 1622 C C . ALA A 1 210 ? -1.812 33.062 9.578 1 96.75 210 ALA A C 1
ATOM 1624 O O . ALA A 1 210 ? -2.189 34.094 9.008 1 96.75 210 ALA A O 1
ATOM 1625 N N . SER A 1 211 ? -1.937 32.938 10.898 1 97.88 211 SER A N 1
ATOM 1626 C CA . SER A 1 211 ? -2.564 33.969 11.742 1 97.88 211 SER A CA 1
ATOM 1627 C C . SER A 1 211 ? -1.814 35.281 11.664 1 97.88 211 SER A C 1
ATOM 1629 O O . SER A 1 211 ? -2.42 36.344 11.438 1 97.88 211 SER A O 1
ATOM 1631 N N . LYS A 1 212 ? -0.539 35.156 11.812 1 97.06 212 LYS A N 1
ATOM 1632 C CA . LYS A 1 212 ? 0.28 36.375 11.75 1 97.06 212 LYS A CA 1
ATOM 1633 C C . LYS A 1 212 ? 0.176 37.031 10.383 1 97.06 212 LYS A C 1
ATOM 1635 O O . LYS A 1 212 ? 0.082 38.25 10.281 1 97.06 212 LYS A O 1
ATOM 1640 N N . ALA A 1 213 ? 0.258 36.219 9.344 1 96.5 213 ALA A N 1
ATOM 1641 C CA . ALA A 1 213 ? 0.143 36.719 7.98 1 96.5 213 ALA A CA 1
ATOM 1642 C C . ALA A 1 213 ? -1.217 37.375 7.758 1 96.5 213 ALA A C 1
ATOM 1644 O O . ALA A 1 213 ? -1.312 38.406 7.09 1 96.5 213 ALA A O 1
ATOM 1645 N N . MET A 1 214 ? -2.312 36.875 8.25 1 98.19 214 MET A N 1
ATOM 1646 C CA . MET A 1 214 ? -3.654 37.438 8.156 1 98.19 214 MET A CA 1
ATOM 1647 C C . MET A 1 214 ? -3.725 38.781 8.875 1 98.19 214 MET A C 1
ATOM 1649 O O . MET A 1 214 ? -4.281 39.75 8.352 1 98.19 214 MET A O 1
ATOM 1653 N N . GLU A 1 215 ? -3.18 38.844 10.078 1 98 215 GLU A N 1
ATOM 1654 C CA . GLU A 1 215 ? -3.137 40.094 10.836 1 98 215 GLU A CA 1
ATOM 1655 C C . GLU A 1 215 ? -2.461 41.188 10.031 1 98 215 GLU A C 1
ATOM 1657 O O . GLU A 1 215 ? -2.926 42.344 10.031 1 98 215 GLU A O 1
ATOM 1662 N N . GLU A 1 216 ? -1.414 40.781 9.414 1 97.12 216 GLU A N 1
ATOM 1663 C CA . GLU A 1 216 ? -0.686 41.75 8.609 1 97.12 216 GLU A CA 1
ATOM 1664 C C . GLU A 1 216 ? -1.527 42.25 7.43 1 97.12 216 GLU A C 1
ATOM 1666 O O . GLU A 1 216 ? -1.554 43.438 7.129 1 97.12 216 GLU A O 1
ATOM 1671 N N . ALA A 1 217 ? -2.133 41.344 6.766 1 97.56 217 ALA A N 1
ATOM 1672 C CA . ALA A 1 217 ? -3.01 41.719 5.656 1 97.56 217 ALA A CA 1
ATOM 1673 C C . ALA A 1 217 ? -4.117 42.656 6.121 1 97.56 217 ALA A C 1
ATOM 1675 O O . ALA A 1 217 ? -4.398 43.656 5.469 1 97.56 217 ALA A O 1
ATOM 1676 N N . LEU A 1 218 ? -4.773 42.375 7.242 1 98 218 LEU A N 1
ATOM 1677 C CA . LEU A 1 218 ? -5.863 43.219 7.77 1 98 218 LEU A CA 1
ATOM 1678 C C . LEU A 1 218 ? -5.359 44.594 8.188 1 98 218 LEU A C 1
ATOM 1680 O O . LEU A 1 218 ? -6.07 45.562 8.047 1 98 218 LEU A O 1
ATOM 1684 N N . ARG A 1 219 ? -4.156 44.594 8.719 1 97.75 219 ARG A N 1
ATOM 1685 C CA . ARG A 1 219 ? -3.553 45.875 9.062 1 97.75 219 ARG A CA 1
ATOM 1686 C C . ARG A 1 219 ? -3.42 46.75 7.824 1 97.75 219 ARG A C 1
ATOM 1688 O O . ARG A 1 219 ? -3.664 47.969 7.891 1 97.75 219 ARG A O 1
ATOM 1695 N N . GLN A 1 220 ? -3.027 46.156 6.73 1 97.12 220 GLN A N 1
ATOM 1696 C CA . GLN A 1 220 ? -2.914 46.906 5.484 1 97.12 220 GLN A CA 1
ATOM 1697 C C . GLN A 1 220 ? -4.281 47.375 5 1 97.12 220 GLN A C 1
ATOM 1699 O O . GLN A 1 220 ? -4.41 48.5 4.473 1 97.12 220 GLN A O 1
ATOM 1704 N N . MET A 1 221 ? -5.266 46.594 5.184 1 97.75 221 MET A N 1
ATOM 1705 C CA . MET A 1 221 ? -6.633 47 4.859 1 97.75 221 MET A CA 1
ATOM 1706 C C . MET A 1 221 ? -7.062 48.188 5.703 1 97.75 221 MET A C 1
ATOM 1708 O O . MET A 1 221 ? -7.652 49.156 5.184 1 97.75 221 MET A O 1
ATOM 1712 N N . ASP A 1 222 ? -6.781 48.188 6.938 1 97.12 222 ASP A N 1
ATOM 1713 C CA . ASP A 1 222 ? -7.156 49.25 7.863 1 97.12 222 ASP A CA 1
ATOM 1714 C C . ASP A 1 222 ? -6.477 50.562 7.492 1 97.12 222 ASP A C 1
ATOM 1716 O O . ASP A 1 222 ? -7.094 51.625 7.562 1 97.12 222 ASP A O 1
ATOM 1720 N N . LYS A 1 223 ? -5.262 50.406 7.152 1 97.38 223 LYS A N 1
ATOM 1721 C CA . LYS A 1 223 ? -4.508 51.594 6.766 1 97.38 223 LYS A CA 1
ATOM 1722 C C . LYS A 1 223 ? -5.164 52.281 5.586 1 97.38 223 LYS A C 1
ATOM 1724 O O . LYS A 1 223 ? -5.059 53.5 5.449 1 97.38 223 LYS A O 1
ATOM 1729 N N . LYS A 1 224 ? -5.801 51.594 4.809 1 97.06 224 LYS A N 1
ATOM 1730 C CA . LYS A 1 224 ? -6.438 52.125 3.617 1 97.06 224 LYS A CA 1
ATOM 1731 C C . LYS A 1 224 ? -7.938 52.312 3.828 1 97.06 224 LYS A C 1
ATOM 1733 O O . LYS A 1 224 ? -8.688 52.531 2.871 1 97.06 224 LYS A O 1
ATOM 1738 N N . ASN A 1 225 ? -8.367 52.094 5.023 1 96.94 225 ASN A N 1
ATOM 1739 C CA . ASN A 1 225 ? -9.758 52.281 5.441 1 96.94 225 ASN A CA 1
ATOM 1740 C C . ASN A 1 225 ? -10.695 51.344 4.684 1 96.94 225 ASN A C 1
ATOM 1742 O O . ASN A 1 225 ? -11.797 51.719 4.305 1 96.94 225 ASN A O 1
ATOM 1746 N N . ILE A 1 226 ? -10.188 50.188 4.348 1 97.62 226 ILE A N 1
ATOM 1747 C CA . ILE A 1 226 ? -10.992 49.156 3.697 1 97.62 226 ILE A CA 1
ATOM 1748 C C . ILE A 1 226 ? -11.867 48.469 4.734 1 97.62 226 ILE A C 1
ATOM 1750 O O . ILE A 1 226 ? -11.367 48 5.762 1 97.62 226 ILE A O 1
ATOM 1754 N N . THR A 1 227 ? -13.203 48.375 4.43 1 97.06 227 THR A N 1
ATOM 1755 C CA . THR A 1 227 ? -14.117 47.719 5.371 1 97.06 227 THR A CA 1
ATOM 1756 C C . THR A 1 227 ? -14.844 46.562 4.715 1 97.06 227 THR A C 1
ATOM 1758 O O . THR A 1 227 ? -15.555 45.812 5.383 1 97.06 227 THR A O 1
ATOM 1761 N N . LYS A 1 228 ? -14.703 46.375 3.42 1 98.25 228 LYS A N 1
ATOM 1762 C CA . LYS A 1 228 ? -15.266 45.281 2.666 1 98.25 228 LYS A CA 1
ATOM 1763 C C . LYS A 1 228 ? -14.18 44.281 2.232 1 98.25 228 LYS A C 1
ATOM 1765 O O . LYS A 1 228 ? -13.234 44.688 1.536 1 98.25 228 LYS A O 1
ATOM 1770 N N . ILE A 1 229 ? -14.352 43.031 2.65 1 98.44 229 ILE A N 1
ATOM 1771 C CA . ILE A 1 229 ? -13.289 42.062 2.4 1 98.44 229 ILE A CA 1
ATOM 1772 C C . ILE A 1 229 ? -13.867 40.812 1.755 1 98.44 229 ILE A C 1
ATOM 1774 O O . ILE A 1 229 ? -14.922 40.312 2.164 1 98.44 229 ILE A O 1
ATOM 1778 N N . ILE A 1 230 ? -13.211 40.344 0.746 1 98.62 230 ILE A N 1
ATOM 1779 C CA . ILE A 1 230 ? -13.414 39.031 0.206 1 98.62 230 ILE A CA 1
ATOM 1780 C C . ILE A 1 230 ? -12.305 38.094 0.693 1 98.62 230 ILE A C 1
ATOM 1782 O O . ILE A 1 230 ? -11.125 38.312 0.418 1 98.62 230 ILE A O 1
ATOM 1786 N N . LEU A 1 231 ? -12.625 37.125 1.487 1 98.69 231 LEU A N 1
ATOM 1787 C CA . LEU A 1 231 ? -11.703 36.094 1.946 1 98.69 231 LEU A CA 1
ATOM 1788 C C . LEU A 1 231 ? -11.812 34.844 1.088 1 98.69 231 LEU A C 1
ATOM 1790 O O . LEU A 1 231 ? -12.867 34.188 1.047 1 98.69 231 LEU A O 1
ATOM 1794 N N . ASP A 1 232 ? -10.727 34.5 0.445 1 98.75 232 ASP A N 1
ATOM 1795 C CA . ASP A 1 232 ? -10.719 33.375 -0.489 1 98.75 232 ASP A CA 1
ATOM 1796 C C . ASP A 1 232 ? -10.102 32.156 0.15 1 98.75 232 ASP A C 1
ATOM 1798 O O . ASP A 1 232 ? -8.883 32.094 0.335 1 98.75 232 ASP A O 1
ATOM 1802 N N . LEU A 1 233 ? -10.977 31.156 0.41 1 98.5 233 LEU A N 1
ATOM 1803 C CA . LEU A 1 233 ? -10.547 29.875 0.978 1 98.5 233 LEU A CA 1
ATOM 1804 C C . LEU A 1 233 ? -10.656 28.766 -0.055 1 98.5 233 LEU A C 1
ATOM 1806 O O . LEU A 1 233 ? -10.531 27.578 0.285 1 98.5 233 LEU A O 1
ATOM 1810 N N . ARG A 1 234 ? -10.852 29.078 -1.312 1 97.75 234 ARG A N 1
ATOM 1811 C CA . ARG A 1 234 ? -10.93 28.062 -2.346 1 97.75 234 ARG A CA 1
ATOM 1812 C C . ARG A 1 234 ? -9.625 27.281 -2.457 1 97.75 234 ARG A C 1
ATOM 1814 O O . ARG A 1 234 ? -8.539 27.875 -2.402 1 97.75 234 ARG A O 1
ATOM 1821 N N . ASP A 1 235 ? -9.773 26 -2.484 1 95.5 235 ASP A N 1
ATOM 1822 C CA . ASP A 1 235 ? -8.672 25.062 -2.67 1 95.5 235 ASP A CA 1
ATOM 1823 C C . ASP A 1 235 ? -7.797 24.984 -1.424 1 95.5 235 ASP A C 1
ATOM 1825 O O . ASP A 1 235 ? -6.656 24.531 -1.488 1 95.5 235 ASP A O 1
ATOM 1829 N N . ASN A 1 236 ? -8.297 25.547 -0.365 1 95.75 236 ASN A N 1
ATOM 1830 C CA . ASN A 1 236 ? -7.582 25.484 0.904 1 95.75 236 ASN A CA 1
ATOM 1831 C C . ASN A 1 236 ? -7.867 24.188 1.654 1 95.75 236 ASN A C 1
ATOM 1833 O O . ASN A 1 236 ? -8.984 23.969 2.129 1 95.75 236 ASN A O 1
ATOM 1837 N N . PRO A 1 237 ? -6.832 23.359 1.823 1 94.06 237 PRO A N 1
ATOM 1838 C CA . PRO A 1 237 ? -7.062 22.031 2.402 1 94.06 237 PRO A CA 1
ATOM 1839 C C . PRO A 1 237 ? -7.125 22.062 3.928 1 94.06 237 PRO A C 1
ATOM 1841 O O . PRO A 1 237 ? -7.387 21.031 4.555 1 94.06 237 PRO A O 1
ATOM 1844 N N . GLY A 1 238 ? -6.945 23.188 4.445 1 95.69 238 GLY A N 1
ATOM 1845 C CA . GLY A 1 238 ? -6.945 23.297 5.895 1 95.69 238 GLY A CA 1
ATOM 1846 C C . GLY A 1 238 ? -5.551 23.422 6.48 1 95.69 238 GLY A C 1
ATOM 1847 O O . GLY A 1 238 ? -4.695 24.109 5.918 1 95.69 238 GLY A O 1
ATOM 1848 N N . GLY A 1 239 ? -5.34 22.875 7.691 1 93.75 239 GLY A N 1
ATOM 1849 C CA . GLY A 1 239 ? -4.082 22.969 8.414 1 93.75 239 GLY A CA 1
ATOM 1850 C C . GLY A 1 239 ? -4.262 22.938 9.922 1 93.75 239 GLY A C 1
ATOM 1851 O O . GLY A 1 239 ? -5.004 22.109 10.453 1 93.75 239 GLY A O 1
ATOM 1852 N N . ASP A 1 240 ? -3.57 23.812 10.555 1 94.5 240 ASP A N 1
ATOM 1853 C CA . ASP A 1 240 ? -3.562 23.859 12.016 1 94.5 240 ASP A CA 1
ATOM 1854 C C . ASP A 1 240 ? -4.844 24.484 12.547 1 94.5 240 ASP A C 1
ATOM 1856 O O . ASP A 1 240 ? -5.156 25.641 12.234 1 94.5 240 ASP A O 1
ATOM 1860 N N . VAL A 1 241 ? -5.535 23.766 13.406 1 94.56 241 VAL A N 1
ATOM 1861 C CA . VAL A 1 241 ? -6.809 24.219 13.953 1 94.56 241 VAL A CA 1
ATOM 1862 C C . VAL A 1 241 ? -6.605 25.5 14.75 1 94.56 241 VAL A C 1
ATOM 1864 O O . VAL A 1 241 ? -7.441 26.406 14.711 1 94.56 241 VAL A O 1
ATOM 1867 N N . ASN A 1 242 ? -5.492 25.594 15.438 1 94.94 242 ASN A N 1
ATOM 1868 C CA . ASN A 1 242 ? -5.246 26.781 16.25 1 94.94 242 ASN A CA 1
ATOM 1869 C C . ASN A 1 242 ? -5.102 28.031 15.383 1 94.94 242 ASN A C 1
ATOM 1871 O O . ASN A 1 242 ? -5.496 29.125 15.797 1 94.94 242 ASN A O 1
ATOM 1875 N N . GLN A 1 243 ? -4.484 27.828 14.258 1 96.75 243 GLN A N 1
ATOM 1876 C CA . GLN A 1 243 ? -4.398 28.938 13.312 1 96.75 243 GLN A CA 1
ATOM 1877 C C . GLN A 1 243 ? -5.785 29.359 12.836 1 96.75 243 GLN A C 1
ATOM 1879 O O . GLN A 1 243 ? -6.074 30.562 12.711 1 96.75 243 GLN A O 1
ATOM 1884 N N . ALA A 1 244 ? -6.625 28.406 12.57 1 97.19 244 ALA A N 1
ATOM 1885 C CA . ALA A 1 244 ? -7.996 28.672 12.148 1 97.19 244 ALA A CA 1
ATOM 1886 C C . ALA A 1 244 ? -8.766 29.438 13.227 1 97.19 244 ALA A C 1
ATOM 1888 O O . ALA A 1 244 ? -9.484 30.391 12.93 1 97.19 244 ALA A O 1
ATOM 1889 N N . VAL A 1 245 ? -8.625 29.047 14.469 1 96.69 245 VAL A N 1
ATOM 1890 C CA . VAL A 1 245 ? -9.305 29.672 15.594 1 96.69 245 VAL A CA 1
ATOM 1891 C C . VAL A 1 245 ? -8.828 31.109 15.75 1 96.69 245 VAL A C 1
ATOM 1893 O O . VAL A 1 245 ? -9.641 32.031 15.93 1 96.69 245 VAL A O 1
ATOM 1896 N N . SER A 1 246 ? -7.555 31.266 15.641 1 97.56 246 SER A N 1
ATOM 1897 C CA . SER A 1 246 ? -6.984 32.594 15.758 1 97.56 246 SER A CA 1
ATOM 1898 C C . SER A 1 246 ? -7.523 33.531 14.672 1 97.56 246 SER A C 1
ATOM 1900 O O . SER A 1 246 ? -7.875 34.688 14.953 1 97.56 246 SER A O 1
ATOM 1902 N N . ILE A 1 247 ? -7.555 33.062 13.508 1 98.38 247 ILE A N 1
ATOM 1903 C CA . ILE A 1 247 ? -8.047 33.875 12.398 1 98.38 247 ILE A CA 1
ATOM 1904 C C . ILE A 1 247 ? -9.547 34.125 12.562 1 98.38 247 ILE A C 1
ATOM 1906 O O . ILE A 1 247 ? -10.031 35.219 12.297 1 98.38 247 ILE A O 1
ATOM 1910 N N . ALA A 1 248 ? -10.266 33.094 13.008 1 97.81 248 ALA A N 1
ATOM 1911 C CA . ALA A 1 248 ? -11.695 33.25 13.258 1 97.81 248 ALA A CA 1
ATOM 1912 C C . ALA A 1 248 ? -11.961 34.375 14.234 1 97.81 248 ALA A C 1
ATOM 1914 O O . ALA A 1 248 ? -12.906 35.156 14.055 1 97.81 248 ALA A O 1
ATOM 1915 N N . ARG A 1 249 ? -11.195 34.5 15.156 1 97.25 249 ARG A N 1
ATOM 1916 C CA . ARG A 1 249 ? -11.391 35.5 16.203 1 97.25 249 ARG A CA 1
ATOM 1917 C C . ARG A 1 249 ? -11.188 36.906 15.648 1 97.25 249 ARG A C 1
ATOM 1919 O O . ARG A 1 249 ? -11.547 37.906 16.297 1 97.25 249 ARG A O 1
ATOM 1926 N N . MET A 1 250 ? -10.703 37 14.461 1 96.94 250 MET A N 1
ATOM 1927 C CA . MET A 1 250 ? -10.539 38.312 13.797 1 96.94 250 MET A CA 1
ATOM 1928 C C . MET A 1 250 ? -11.797 38.688 13.039 1 96.94 250 MET A C 1
ATOM 1930 O O . MET A 1 250 ? -11.992 39.844 12.703 1 96.94 250 MET A O 1
ATOM 1934 N N . PHE A 1 251 ? -12.641 37.688 12.727 1 97.06 251 PHE A N 1
ATOM 1935 C CA . PHE A 1 251 ? -13.734 37.938 11.797 1 97.06 251 PHE A CA 1
ATOM 1936 C C . PHE A 1 251 ? -15.078 37.625 12.43 1 97.06 251 PHE A C 1
ATOM 1938 O O . PHE A 1 251 ? -16.109 38.125 12.023 1 97.06 251 PHE A O 1
ATOM 1945 N N . VAL A 1 252 ? -15.055 36.656 13.391 1 95.06 252 VAL A N 1
ATOM 1946 C CA . VAL A 1 252 ? -16.297 36.062 13.883 1 95.06 252 VAL A CA 1
ATOM 1947 C C . VAL A 1 252 ? -16.75 36.812 15.141 1 95.06 252 VAL A C 1
ATOM 1949 O O . VAL A 1 252 ? -15.977 37 16.078 1 95.06 252 VAL A O 1
ATOM 1952 N N . LYS A 1 253 ? -17.984 37.188 15.133 1 94.62 253 LYS A N 1
ATOM 1953 C CA . LYS A 1 253 ? -18.547 37.844 16.312 1 94.62 253 LYS A CA 1
ATOM 1954 C C . LYS A 1 253 ? -18.656 36.844 17.469 1 94.62 253 LYS A C 1
ATOM 1956 O O . LYS A 1 253 ? -18.453 35.625 17.281 1 94.62 253 LYS A O 1
ATOM 1961 N N . ASN A 1 254 ? -18.984 37.344 18.594 1 93.94 254 ASN A N 1
ATOM 1962 C CA . ASN A 1 254 ? -19.094 36.531 19.781 1 93.94 254 ASN A CA 1
ATOM 1963 C C . ASN A 1 254 ? -19.922 35.281 19.516 1 93.94 254 ASN A C 1
ATOM 1965 O O . ASN A 1 254 ? -21.078 35.375 19.078 1 93.94 254 ASN A O 1
ATOM 1969 N N . GLY A 1 255 ? -19.281 34.125 19.734 1 92.06 255 GLY A N 1
ATOM 1970 C CA . GLY A 1 255 ? -19.953 32.875 19.469 1 92.06 255 GLY A CA 1
ATOM 1971 C C . GLY A 1 255 ? -19 31.688 19.359 1 92.06 255 GLY A C 1
ATOM 1972 O O . GLY A 1 255 ? -17.797 31.844 19.547 1 92.06 255 GLY A O 1
ATOM 1973 N N . LEU A 1 256 ? -19.641 30.531 19.062 1 93.94 256 LEU A N 1
ATOM 1974 C CA . LEU A 1 256 ? -18.875 29.281 18.938 1 93.94 256 LEU A CA 1
ATOM 1975 C C . LEU A 1 256 ? -18.109 29.234 17.625 1 93.94 256 LEU A C 1
ATOM 1977 O O . LEU A 1 256 ? -18.672 29.562 16.578 1 93.94 256 LEU A O 1
ATOM 1981 N N . ILE A 1 257 ? -16.891 28.969 17.719 1 94.88 257 ILE A N 1
ATOM 1982 C CA . ILE A 1 257 ? -16.094 28.75 16.516 1 94.88 257 ILE A CA 1
ATOM 1983 C C . ILE A 1 257 ? -16.141 27.266 16.125 1 94.88 257 ILE A C 1
ATOM 1985 O O . ILE A 1 257 ? -16.562 26.938 15.023 1 94.88 257 ILE A O 1
ATOM 1989 N N . THR A 1 258 ? -15.734 26.375 17.062 1 93.81 258 THR A N 1
ATOM 1990 C CA . THR A 1 258 ? -15.758 24.938 16.797 1 93.81 258 THR A CA 1
ATOM 1991 C C . THR A 1 258 ? -15.625 24.141 18.094 1 93.81 258 THR A C 1
ATOM 1993 O O . THR A 1 258 ? -15.281 24.703 19.141 1 93.81 258 THR A O 1
ATOM 1996 N N . LYS A 1 259 ? -16.031 22.891 18 1 93.69 259 LYS A N 1
ATOM 1997 C CA . LYS A 1 259 ? -15.828 21.891 19.031 1 93.69 259 LYS A CA 1
ATOM 1998 C C . LYS A 1 259 ? -15.094 20.656 18.484 1 93.69 259 LYS A C 1
ATOM 2000 O O . LYS A 1 259 ? -15.391 20.203 17.391 1 93.69 259 LYS A O 1
ATOM 2005 N N . LEU A 1 260 ? -14.109 20.25 19.219 1 91.69 260 LEU A N 1
ATOM 2006 C CA . LEU A 1 260 ? -13.398 19.016 18.891 1 91.69 260 LEU A CA 1
ATOM 2007 C C . LEU A 1 260 ? -13.773 17.906 19.859 1 91.69 260 LEU A C 1
ATOM 2009 O O . LEU A 1 260 ? -13.656 18.062 21.078 1 91.69 260 LEU A O 1
ATOM 2013 N N . ASP A 1 261 ? -14.234 16.766 19.328 1 90.94 261 ASP A N 1
ATOM 2014 C CA . ASP A 1 261 ? -14.594 15.57 20.094 1 90.94 261 ASP A CA 1
ATOM 2015 C C . ASP A 1 261 ? -13.633 14.422 19.797 1 90.94 261 ASP A C 1
ATOM 2017 O O . ASP A 1 261 ? -13.562 13.945 18.656 1 90.94 261 ASP A O 1
ATOM 2021 N N . PHE A 1 262 ? -12.984 13.992 20.797 1 88.19 262 PHE A N 1
ATOM 2022 C CA . PHE A 1 262 ? -11.961 12.969 20.609 1 88.19 262 PHE A CA 1
ATOM 2023 C C . PHE A 1 262 ? -12.453 11.625 21.141 1 88.19 262 PHE A C 1
ATOM 2025 O O . PHE A 1 262 ? -13.297 11.562 22.031 1 88.19 262 PHE A O 1
ATOM 2032 N N . LYS A 1 263 ? -11.906 10.555 20.578 1 85.56 263 LYS A N 1
ATOM 2033 C CA . LYS A 1 263 ? -12.242 9.188 20.969 1 85.56 263 LYS A CA 1
ATOM 2034 C C . LYS A 1 263 ? -11.641 8.852 22.328 1 85.56 263 LYS A C 1
ATOM 2036 O O . LYS A 1 263 ? -12.344 8.352 23.219 1 85.56 263 LYS A O 1
ATOM 2041 N N . SER A 1 264 ? -10.391 9.086 22.438 1 84.5 264 SER A N 1
ATOM 2042 C CA . SER A 1 264 ? -9.648 8.664 23.625 1 84.5 264 SER A CA 1
ATOM 2043 C C . SER A 1 264 ? -10.086 9.438 24.859 1 84.5 264 SER A C 1
ATOM 2045 O O . SER A 1 264 ? -10.273 10.656 24.797 1 84.5 264 SER A O 1
ATOM 2047 N N . GLU A 1 265 ? -10.203 8.781 25.906 1 79.94 265 GLU A N 1
ATOM 2048 C CA . GLU A 1 265 ? -10.539 9.43 27.172 1 79.94 265 GLU A CA 1
ATOM 2049 C C . GLU A 1 265 ? -9.367 10.266 27.688 1 79.94 265 GLU A C 1
ATOM 2051 O O . GLU A 1 265 ? -9.547 11.148 28.531 1 79.94 265 GLU A O 1
ATOM 2056 N N . SER A 1 266 ? -8.195 9.883 27.141 1 78.31 266 SER A N 1
ATOM 2057 C CA . SER A 1 266 ? -7.008 10.609 27.594 1 78.31 266 SER A CA 1
ATOM 2058 C C . SER A 1 266 ? -6.875 11.945 26.875 1 78.31 266 SER A C 1
ATOM 2060 O O . SER A 1 266 ? -6.035 12.773 27.234 1 78.31 266 SER A O 1
ATOM 2062 N N . GLN A 1 267 ? -7.715 12.125 25.969 1 81.69 267 GLN A N 1
ATOM 2063 C CA . GLN A 1 267 ? -7.73 13.398 25.266 1 81.69 267 GLN A CA 1
ATOM 2064 C C . GLN A 1 267 ? -8.953 14.227 25.656 1 81.69 267 GLN A C 1
ATOM 2066 O O . GLN A 1 267 ? -10.078 13.727 25.641 1 81.69 267 GLN A O 1
ATOM 2071 N N . ILE A 1 268 ? -8.766 15.438 26 1 80.62 268 ILE A N 1
ATOM 2072 C CA . ILE A 1 268 ? -9.844 16.328 26.422 1 80.62 268 ILE A CA 1
ATOM 2073 C C . ILE A 1 268 ? -10.477 16.984 25.203 1 80.62 268 ILE A C 1
ATOM 2075 O O . ILE A 1 268 ? -9.773 17.516 24.344 1 80.62 268 ILE A O 1
ATOM 2079 N N . ASP A 1 269 ? -11.773 16.906 25.188 1 84.69 269 ASP A N 1
ATOM 2080 C CA . ASP A 1 269 ? -12.5 17.656 24.172 1 84.69 269 ASP A CA 1
ATOM 2081 C C . ASP A 1 269 ? -12.219 19.156 24.281 1 84.69 269 ASP A C 1
ATOM 2083 O O . ASP A 1 269 ? -11.953 19.656 25.375 1 84.69 269 ASP A O 1
ATOM 2087 N N . GLU A 1 270 ? -12.18 19.781 23.125 1 89.62 270 GLU A N 1
ATOM 2088 C CA . GLU A 1 270 ? -11.891 21.203 23.109 1 89.62 270 GLU A CA 1
ATOM 2089 C C . GLU A 1 270 ? -13.047 21.984 22.5 1 89.62 270 GLU A C 1
ATOM 2091 O O . GLU A 1 270 ? -13.688 21.531 21.547 1 89.62 270 GLU A O 1
ATOM 2096 N N . VAL A 1 271 ? -13.32 23.172 23.156 1 93 271 VAL A N 1
ATOM 2097 C CA . VAL A 1 271 ? -14.305 24.109 22.625 1 93 271 VAL A CA 1
ATOM 2098 C C . VAL A 1 271 ? -13.672 25.484 22.453 1 93 271 VAL A C 1
ATOM 2100 O O . VAL A 1 271 ? -13.016 26 23.359 1 93 271 VAL A O 1
ATOM 2103 N N . TYR A 1 272 ? -13.867 26.062 21.266 1 94.5 272 TYR A N 1
ATOM 2104 C CA . TYR A 1 272 ? -13.289 27.359 20.969 1 94.5 272 TYR A CA 1
ATOM 2105 C C . TYR A 1 272 ? -14.375 28.391 20.672 1 94.5 272 TYR A C 1
ATOM 2107 O O . TYR A 1 272 ? -15.312 28.109 19.922 1 94.5 272 TYR A O 1
ATOM 2115 N N . TYR A 1 273 ? -14.141 29.578 21.266 1 95 273 TYR A N 1
ATOM 2116 C CA . TYR A 1 273 ? -15.094 30.672 21.094 1 95 273 TYR A CA 1
ATOM 2117 C C . TYR A 1 273 ? -14.391 31.922 20.578 1 95 273 TYR A C 1
ATOM 2119 O O . TYR A 1 273 ? -13.18 32.062 20.734 1 95 273 TYR A O 1
ATOM 2127 N N . SER A 1 274 ? -15.18 32.719 19.875 1 95.75 274 SER A N 1
ATOM 2128 C CA . SER A 1 274 ? -14.805 34.094 19.594 1 95.75 274 SER A CA 1
ATOM 2129 C C . SER A 1 274 ? -15.484 35.062 20.547 1 95.75 274 SER A C 1
ATOM 2131 O O . SER A 1 274 ? -16.641 34.875 20.938 1 95.75 274 SER A O 1
ATOM 2133 N N . ASN A 1 275 ? -14.719 36.219 20.875 1 93.75 275 ASN A N 1
ATOM 2134 C CA . ASN A 1 275 ? -15.273 37.219 21.766 1 93.75 275 ASN A CA 1
ATOM 2135 C C . ASN A 1 275 ? -15.305 38.594 21.094 1 93.75 275 ASN A C 1
ATOM 2137 O O . ASN A 1 275 ? -15.383 39.625 21.781 1 93.75 275 ASN A O 1
ATOM 2141 N N . LEU A 1 276 ? -15.258 38.531 19.828 1 93.31 276 LEU A N 1
ATOM 2142 C CA . LEU A 1 276 ? -15.312 39.781 19.094 1 93.31 276 LEU A CA 1
ATOM 2143 C C . LEU A 1 276 ? -16.688 40.438 19.234 1 93.31 276 LEU A C 1
ATOM 2145 O O . LEU A 1 276 ? -17.703 39.844 18.828 1 93.31 276 LEU A O 1
ATOM 2149 N N . LYS A 1 277 ? -16.797 41.625 19.734 1 91.38 277 LYS A N 1
ATOM 2150 C CA . LYS A 1 277 ? -18.047 42.281 20.047 1 91.38 277 LYS A CA 1
ATOM 2151 C C . LYS A 1 277 ? -18.688 42.875 18.797 1 91.38 277 LYS A C 1
ATOM 2153 O O . LYS A 1 277 ? -19.906 42.812 18.625 1 91.38 277 LYS A O 1
ATOM 2158 N N . GLU A 1 278 ? -17.859 43.594 18 1 92.25 278 GLU A N 1
ATOM 2159 C CA . GLU A 1 278 ? -18.359 44.25 16.797 1 92.25 278 GLU A CA 1
ATOM 2160 C C . GLU A 1 278 ? -17.562 43.812 15.57 1 92.25 278 GLU A C 1
ATOM 2162 O O . GLU A 1 278 ? -16.344 43.656 15.633 1 92.25 278 GLU A O 1
ATOM 2167 N N . LEU A 1 279 ? -18.375 43.594 14.5 1 94.12 279 LEU A N 1
ATOM 2168 C CA . LEU A 1 279 ? -17.734 43.25 13.242 1 94.12 279 LEU A CA 1
ATOM 2169 C C . LEU A 1 279 ? -17.062 44.5 12.625 1 94.12 279 LEU A C 1
ATOM 2171 O O . LEU A 1 279 ? -17.688 45.562 12.523 1 94.12 279 LEU A O 1
ATOM 2175 N N . LYS A 1 280 ? -15.93 44.281 12.273 1 94.44 280 LYS A N 1
ATOM 2176 C CA . LYS A 1 280 ? -15.18 45.375 11.688 1 94.44 280 LYS A CA 1
ATOM 2177 C C . LYS A 1 280 ? -15.328 45.406 10.172 1 94.44 280 LYS A C 1
ATOM 2179 O O . LYS A 1 280 ? -15.273 46.469 9.555 1 94.44 280 LYS A O 1
ATOM 2184 N N . TYR A 1 281 ? -15.523 44.219 9.594 1 96.88 281 TYR A N 1
ATOM 2185 C CA . TYR A 1 281 ? -15.523 44.094 8.141 1 96.88 281 TYR A CA 1
ATOM 2186 C C . TYR A 1 281 ? -16.812 43.469 7.645 1 96.88 281 TYR A C 1
ATOM 2188 O O . TYR A 1 281 ? -17.391 42.625 8.312 1 96.88 281 TYR A O 1
ATOM 2196 N N . LYS A 1 282 ? -17.312 43.969 6.516 1 97.38 282 LYS A N 1
ATOM 2197 C CA . LYS A 1 282 ? -18.25 43.188 5.723 1 97.38 282 LYS A CA 1
ATOM 2198 C C . LYS A 1 282 ? -17.547 42.094 4.93 1 97.38 282 LYS A C 1
ATOM 2200 O O . LYS A 1 282 ? -16.734 42.406 4.059 1 97.38 282 LYS A O 1
ATOM 2205 N N . LEU A 1 283 ? -17.922 40.844 5.227 1 97.94 283 LEU A N 1
ATOM 2206 C CA . LEU A 1 283 ? -17.078 39.75 4.797 1 97.94 283 LEU A CA 1
ATOM 2207 C C . LEU A 1 283 ? -17.828 38.812 3.852 1 97.94 283 LEU A C 1
ATOM 2209 O O . LEU A 1 283 ? -18.953 38.406 4.145 1 97.94 283 LEU A O 1
ATOM 2213 N N . ALA A 1 284 ? -17.281 38.594 2.695 1 98.31 284 ALA A N 1
ATOM 2214 C CA . ALA A 1 284 ? -17.656 37.5 1.812 1 98.31 284 ALA A CA 1
ATOM 2215 C C . ALA A 1 284 ? -16.562 36.438 1.757 1 98.31 284 ALA A C 1
ATOM 2217 O O . ALA A 1 284 ? -15.391 36.75 1.557 1 98.31 284 ALA A O 1
ATOM 2218 N N . VAL A 1 285 ? -16.938 35.188 1.981 1 98.5 285 VAL A N 1
ATOM 2219 C CA . VAL A 1 285 ? -15.961 34.094 2.016 1 98.5 285 VAL A CA 1
ATOM 2220 C C . VAL A 1 285 ? -16.188 33.156 0.822 1 98.5 285 VAL A C 1
ATOM 2222 O O . VAL A 1 285 ? -17.266 32.594 0.652 1 98.5 285 VAL A O 1
ATOM 2225 N N . LEU A 1 286 ? -15.133 33 0.011 1 98.69 286 LEU A N 1
ATOM 2226 C CA . LEU A 1 286 ? -15.203 32.062 -1.128 1 98.69 286 LEU A CA 1
ATOM 2227 C C . LEU A 1 286 ? -14.75 30.672 -0.731 1 98.69 286 LEU A C 1
ATOM 2229 O O . LEU A 1 286 ? -13.672 30.5 -0.16 1 98.69 286 LEU A O 1
ATOM 2233 N N . VAL A 1 287 ? -15.641 29.703 -1.009 1 98.12 287 VAL A N 1
ATOM 2234 C CA . VAL A 1 287 ? -15.312 28.312 -0.712 1 98.12 287 VAL A CA 1
ATOM 2235 C C . VAL A 1 287 ? -15.633 27.438 -1.92 1 98.12 287 VAL A C 1
ATOM 2237 O O . VAL A 1 287 ? -16.328 27.859 -2.842 1 98.12 287 VAL A O 1
ATOM 2240 N N . ASN A 1 288 ? -14.984 26.234 -2.006 1 97.56 288 ASN A N 1
ATOM 2241 C CA . ASN A 1 288 ? -15.281 25.234 -3.025 1 97.56 288 ASN A CA 1
ATOM 2242 C C . ASN A 1 288 ? -15.117 23.812 -2.486 1 97.56 288 ASN A C 1
ATOM 2244 O O . ASN A 1 288 ? -15.023 23.625 -1.273 1 97.56 288 ASN A O 1
ATOM 2248 N N . GLU A 1 289 ? -15.188 22.859 -3.369 1 96.5 289 GLU A N 1
ATOM 2249 C CA . GLU A 1 289 ? -15.188 21.453 -2.99 1 96.5 289 GLU A CA 1
ATOM 2250 C C . GLU A 1 289 ? -13.828 21.031 -2.432 1 96.5 289 GLU A C 1
ATOM 2252 O O . GLU A 1 289 ? -13.703 19.953 -1.848 1 96.5 289 GLU A O 1
ATOM 2257 N N . TRP A 1 290 ? -12.883 21.938 -2.535 1 94.38 290 TRP A N 1
ATOM 2258 C CA . TRP A 1 290 ? -11.555 21.594 -2.039 1 94.38 290 TRP A CA 1
ATOM 2259 C C . TRP A 1 290 ? -11.234 22.375 -0.763 1 94.38 290 TRP A C 1
ATOM 2261 O O . TRP A 1 290 ? -10.156 22.219 -0.191 1 94.38 290 TRP A O 1
ATOM 2271 N N . SER A 1 291 ? -12.141 23.219 -0.331 1 96.25 291 SER A N 1
ATOM 2272 C CA . SER A 1 291 ? -12.055 23.812 1 1 96.25 291 SER A CA 1
ATOM 2273 C C . SER A 1 291 ? -12.359 22.781 2.084 1 96.25 291 SER A C 1
ATOM 2275 O O . SER A 1 291 ? -13.492 22.312 2.207 1 96.25 291 SER A O 1
ATOM 2277 N N . ALA A 1 292 ? -11.344 22.5 2.877 1 93.81 292 ALA A N 1
ATOM 2278 C CA . ALA A 1 292 ? -11.5 21.359 3.779 1 93.81 292 ALA A CA 1
ATOM 2279 C C . ALA A 1 292 ? -10.93 21.672 5.16 1 93.81 292 ALA A C 1
ATOM 2281 O O . ALA A 1 292 ? -10.086 22.562 5.305 1 93.81 292 ALA A O 1
ATOM 2282 N N . SER A 1 293 ? -11.5 20.891 6.121 1 94.44 293 SER A N 1
ATOM 2283 C CA . SER A 1 293 ? -10.883 20.859 7.445 1 94.44 293 SER A CA 1
ATOM 2284 C C . SER A 1 293 ? -10.867 22.25 8.078 1 94.44 293 SER A C 1
ATOM 2286 O O . SER A 1 293 ? -11.914 22.891 8.211 1 94.44 293 SER A O 1
ATOM 2288 N N . ALA A 1 294 ? -9.68 22.812 8.391 1 95.38 294 ALA A N 1
ATOM 2289 C CA . ALA A 1 294 ? -9.578 24.109 9.055 1 95.38 294 ALA A CA 1
ATOM 2290 C C . ALA A 1 294 ? -10.328 25.188 8.273 1 95.38 294 ALA A C 1
ATOM 2292 O O . ALA A 1 294 ? -10.891 26.109 8.867 1 95.38 294 ALA A O 1
ATOM 2293 N N . SER A 1 295 ? -10.328 25.062 6.988 1 96.56 295 SER A N 1
ATOM 2294 C CA . SER A 1 295 ? -11.086 25.984 6.156 1 96.56 295 SER A CA 1
ATOM 2295 C C . SER A 1 295 ? -12.586 25.875 6.43 1 96.56 295 SER A C 1
ATOM 2297 O O . SER A 1 295 ? -13.297 26.891 6.445 1 96.56 295 SER A O 1
ATOM 2299 N N . GLU A 1 296 ? -13.031 24.688 6.625 1 95.19 296 GLU A N 1
ATOM 2300 C CA . GLU A 1 296 ? -14.438 24.469 6.934 1 95.19 296 GLU A CA 1
ATOM 2301 C C . GLU A 1 296 ? -14.797 25.031 8.312 1 95.19 296 GLU A C 1
ATOM 2303 O O . GLU A 1 296 ? -15.891 25.547 8.516 1 95.19 296 GLU A O 1
ATOM 2308 N N . ILE A 1 297 ? -13.914 24.859 9.219 1 95.31 297 ILE A N 1
ATOM 2309 C CA . ILE A 1 297 ? -14.117 25.406 10.562 1 95.31 297 ILE A CA 1
ATOM 2310 C C . ILE A 1 297 ? -14.305 26.906 10.492 1 95.31 297 ILE A C 1
ATOM 2312 O O . ILE A 1 297 ? -15.266 27.453 11.039 1 95.31 297 ILE A O 1
ATOM 2316 N N . LEU A 1 298 ? -13.398 27.594 9.789 1 97.62 298 LEU A N 1
ATOM 2317 C CA . LEU A 1 298 ? -13.469 29.047 9.672 1 97.62 298 LEU A CA 1
ATOM 2318 C C . LEU A 1 298 ? -14.742 29.469 8.938 1 97.62 298 LEU A C 1
ATOM 2320 O O . LEU A 1 298 ? -15.484 30.328 9.414 1 97.62 298 LEU A O 1
ATOM 2324 N N . ALA A 1 299 ? -14.984 28.859 7.801 1 96.62 299 ALA A N 1
ATOM 2325 C CA . ALA A 1 299 ? -16.156 29.172 7.004 1 96.62 299 ALA A CA 1
ATOM 2326 C C . ALA A 1 299 ? -17.438 28.922 7.793 1 96.62 299 ALA A C 1
ATOM 2328 O O . ALA A 1 299 ? -18.359 29.75 7.766 1 96.62 299 ALA A O 1
ATOM 2329 N N . GLY A 1 300 ? -17.484 27.781 8.422 1 95.31 300 GLY A N 1
ATOM 2330 C CA . GLY A 1 300 ? -18.641 27.438 9.234 1 95.31 300 GLY A CA 1
ATOM 2331 C C . GLY A 1 300 ? -18.891 28.422 10.359 1 95.31 300 GLY A C 1
ATOM 2332 O O . GLY A 1 300 ? -20.031 28.828 10.602 1 95.31 300 GLY A O 1
ATOM 2333 N N . ALA A 1 301 ? -17.875 28.797 11.07 1 95.75 301 ALA A N 1
ATOM 2334 C CA . ALA A 1 301 ? -17.984 29.766 12.164 1 95.75 301 ALA A CA 1
ATOM 2335 C C . ALA A 1 301 ? -18.516 31.109 11.664 1 95.75 301 ALA A C 1
ATOM 2337 O O . ALA A 1 301 ? -19.391 31.703 12.297 1 95.75 301 ALA A O 1
ATOM 2338 N N . ILE A 1 302 ? -18.016 31.578 10.57 1 96.56 302 ILE A N 1
ATOM 2339 C CA . ILE A 1 302 ? -18.422 32.844 9.992 1 96.56 302 ILE A CA 1
ATOM 2340 C C . ILE A 1 302 ? -19.891 32.812 9.602 1 96.56 302 ILE A C 1
ATOM 2342 O O . ILE A 1 302 ? -20.656 33.719 9.914 1 96.56 302 ILE A O 1
ATOM 2346 N N . GLN A 1 303 ? -20.25 31.734 8.938 1 94.75 303 GLN A N 1
ATOM 2347 C CA . GLN A 1 303 ? -21.625 31.578 8.469 1 94.75 303 GLN A CA 1
ATOM 2348 C C . GLN A 1 303 ? -22.609 31.469 9.641 1 94.75 303 GLN A C 1
ATOM 2350 O O . GLN A 1 303 ? -23.625 32.156 9.68 1 94.75 303 GLN A O 1
ATOM 2355 N N . ASP A 1 304 ? -22.297 30.672 10.555 1 93.38 304 ASP A N 1
ATOM 2356 C CA . ASP A 1 304 ? -23.219 30.312 11.617 1 93.38 304 ASP A CA 1
ATOM 2357 C C . ASP A 1 304 ? -23.422 31.484 12.594 1 93.38 304 ASP A C 1
ATOM 2359 O O . ASP A 1 304 ? -24.453 31.578 13.258 1 93.38 304 ASP A O 1
ATOM 2363 N N . THR A 1 305 ? -22.469 32.375 12.656 1 93.19 305 THR A N 1
ATOM 2364 C CA . THR A 1 305 ? -22.578 33.531 13.516 1 93.19 305 THR A CA 1
ATOM 2365 C C . THR A 1 305 ? -23.031 34.75 12.719 1 93.19 305 THR A C 1
ATOM 2367 O O . THR A 1 305 ? -23.062 35.875 13.234 1 93.19 305 THR A O 1
ATOM 2370 N N . ALA A 1 306 ? -23.266 34.531 11.43 1 93.5 306 ALA A N 1
ATOM 2371 C CA . ALA A 1 306 ? -23.688 35.594 10.516 1 93.5 306 ALA A CA 1
ATOM 2372 C C . ALA A 1 306 ? -22.656 36.719 10.445 1 93.5 306 ALA A C 1
ATOM 2374 O O . ALA A 1 306 ? -23.016 37.906 10.43 1 93.5 306 ALA A O 1
ATOM 2375 N N . SER A 1 307 ? -21.469 36.344 10.531 1 96.44 307 SER A N 1
ATOM 2376 C CA . SER A 1 307 ? -20.359 37.312 10.5 1 96.44 307 SER A CA 1
ATOM 2377 C C . SER A 1 307 ? -19.922 37.594 9.07 1 96.44 307 SER A C 1
ATOM 2379 O O . SER A 1 307 ? -19.062 38.438 8.836 1 96.44 307 SER A O 1
ATOM 2381 N N . GLY A 1 308 ? -20.453 36.875 8.141 1 96.62 308 GLY A N 1
ATOM 2382 C CA . GLY A 1 308 ? -20.156 37 6.723 1 96.62 308 GLY A CA 1
ATOM 2383 C C . GLY A 1 308 ? -21 36.094 5.852 1 96.62 308 GLY A C 1
ATOM 2384 O O . GLY A 1 308 ? -21.859 35.375 6.355 1 96.62 308 GLY A O 1
ATOM 2385 N N . THR A 1 309 ? -20.766 36.219 4.586 1 96.81 309 THR A N 1
ATOM 2386 C CA . THR A 1 309 ? -21.547 35.438 3.643 1 96.81 309 THR A CA 1
ATOM 2387 C C . THR A 1 309 ? -20.625 34.469 2.881 1 96.81 309 THR A C 1
ATOM 2389 O O . THR A 1 309 ? -19.578 34.875 2.391 1 96.81 309 THR A O 1
ATOM 2392 N N . LEU A 1 310 ? -21.047 33.188 2.828 1 97 310 LEU A N 1
ATOM 2393 C CA . LEU A 1 310 ? -20.312 32.219 2.045 1 97 310 LEU A CA 1
ATOM 2394 C C . LEU A 1 310 ? -20.766 32.219 0.589 1 97 310 LEU A C 1
ATOM 2396 O O . LEU A 1 310 ? -21.953 32.312 0.307 1 97 310 LEU A O 1
ATOM 2400 N N . VAL A 1 311 ? -19.828 32.219 -0.286 1 97.62 311 VAL A N 1
ATOM 2401 C CA . VAL A 1 311 ? -20.094 32.188 -1.72 1 97.62 311 VAL A CA 1
ATOM 2402 C C . VAL A 1 311 ? -19.312 31.078 -2.377 1 97.62 311 VAL A C 1
ATOM 2404 O O . VAL A 1 311 ? -18.125 30.875 -2.068 1 97.62 311 VAL A O 1
ATOM 2407 N N . GLY A 1 312 ? -19.922 30.297 -3.229 1 97.25 312 GLY A N 1
ATOM 2408 C CA . GLY A 1 312 ? -19.234 29.234 -3.961 1 97.25 312 GLY A CA 1
ATOM 2409 C C . GLY A 1 312 ? -19.953 27.906 -3.91 1 97.25 312 GLY A C 1
ATOM 2410 O O . GLY A 1 312 ? -21.188 27.859 -3.992 1 97.25 312 GLY A O 1
ATOM 2411 N N . SER A 1 313 ? -19.172 26.828 -3.885 1 96.12 313 SER A N 1
ATOM 2412 C CA . SER A 1 313 ? -19.734 25.484 -3.863 1 96.12 313 SER A CA 1
ATOM 2413 C C . SER A 1 313 ? -19.531 24.812 -2.504 1 96.12 313 SER A C 1
ATOM 2415 O O . SER A 1 313 ? -18.797 25.328 -1.662 1 96.12 313 SER A O 1
ATOM 2417 N N . LYS A 1 314 ? -20.234 23.688 -2.379 1 93.88 314 LYS A N 1
ATOM 2418 C CA . LYS A 1 314 ? -20.172 22.953 -1.124 1 93.88 314 LYS A CA 1
ATOM 2419 C C . LYS A 1 314 ? -18.734 22.516 -0.811 1 93.88 314 LYS A C 1
ATOM 2421 O O . LYS A 1 314 ? -18.016 22.078 -1.699 1 93.88 314 LYS A O 1
ATOM 2426 N N . THR A 1 315 ? -18.312 22.688 0.394 1 95.06 315 THR A N 1
ATOM 2427 C CA . THR A 1 315 ? -16.969 22.359 0.829 1 95.06 315 THR A CA 1
ATOM 2428 C C . THR A 1 315 ? -16.75 20.859 0.823 1 95.06 315 THR A C 1
ATOM 2430 O O . THR A 1 315 ? -17.656 20.094 0.523 1 95.06 315 THR A O 1
ATOM 2433 N N . PHE A 1 316 ? -15.586 20.453 1.161 1 92.88 316 PHE A N 1
ATOM 2434 C CA . PHE A 1 316 ? -15.133 19.078 1.07 1 92.88 316 PHE A CA 1
ATOM 2435 C C . PHE A 1 316 ? -15.922 18.188 2.023 1 92.88 316 PHE A C 1
ATOM 2437 O O . PHE A 1 316 ? -16.25 17.047 1.689 1 92.88 316 PHE A O 1
ATOM 2444 N N . GLY A 1 317 ? -16.172 18.641 3.232 1 93.12 317 GLY A N 1
ATOM 2445 C CA . GLY A 1 317 ? -16.922 17.859 4.211 1 93.12 317 GLY A CA 1
ATOM 2446 C C . GLY A 1 317 ? -16.062 16.859 4.961 1 93.12 317 GLY A C 1
ATOM 2447 O O . GLY A 1 317 ? -16.484 15.727 5.195 1 93.12 317 GLY A O 1
ATOM 2448 N N . LYS A 1 318 ? -14.883 17.203 5.414 1 90.12 318 LYS A N 1
ATOM 2449 C CA . LYS A 1 318 ? -13.969 16.281 6.082 1 90.12 318 LYS A CA 1
ATOM 2450 C C . LYS A 1 318 ? -14.508 15.883 7.453 1 90.12 318 LYS A C 1
ATOM 2452 O O . LYS A 1 318 ? -14.602 14.688 7.762 1 90.12 318 LYS A O 1
ATOM 2457 N N . GLY A 1 319 ? -14.742 16.812 8.367 1 91.5 319 GLY A N 1
ATOM 2458 C CA . GLY A 1 319 ? -15.367 16.594 9.664 1 91.5 319 GLY A CA 1
ATOM 2459 C C . GLY A 1 319 ? -14.508 15.766 10.609 1 91.5 319 GLY A C 1
ATOM 2460 O O . GLY A 1 319 ? -15.008 15.234 11.602 1 91.5 319 GLY A O 1
ATOM 2461 N N . LYS A 1 320 ? -13.227 15.578 10.273 1 93.94 320 LYS A N 1
ATOM 2462 C CA . LYS A 1 320 ? -12.336 14.742 11.078 1 93.94 320 LYS A CA 1
ATOM 2463 C C . LYS A 1 320 ? -11.094 15.523 11.516 1 93.94 320 LYS A C 1
ATOM 2465 O O . LYS A 1 320 ? -10.641 16.422 10.797 1 93.94 320 LYS A O 1
ATOM 2470 N N . VAL A 1 321 ? -10.602 15.156 12.688 1 93 321 VAL A N 1
ATOM 2471 C CA . VAL A 1 321 ? -9.391 15.766 13.234 1 93 321 VAL A CA 1
ATOM 2472 C C . VAL A 1 321 ? -8.312 14.711 13.406 1 93 321 VAL A C 1
ATOM 2474 O O . VAL A 1 321 ? -8.586 13.594 13.852 1 93 321 VAL A O 1
ATOM 2477 N N . GLN A 1 322 ? -7.152 15.047 12.977 1 93.88 322 GLN A N 1
ATOM 2478 C CA . GLN A 1 322 ? -6.012 14.148 13.141 1 93.88 322 GLN A CA 1
ATOM 2479 C C . GLN A 1 322 ? -5.004 14.719 14.133 1 93.88 322 GLN A C 1
ATOM 2481 O O . GLN A 1 322 ? -4.891 15.938 14.281 1 93.88 322 GLN A O 1
ATOM 2486 N N . ASN A 1 323 ? -4.352 13.875 14.805 1 93.5 323 ASN A N 1
ATOM 2487 C CA . ASN A 1 323 ? -3.188 14.195 15.625 1 93.5 323 ASN A CA 1
ATOM 2488 C C . ASN A 1 323 ? -1.938 13.477 15.133 1 93.5 323 ASN A C 1
ATOM 2490 O O . ASN A 1 323 ? -2.033 12.422 14.492 1 93.5 323 ASN A O 1
ATOM 2494 N N . LEU A 1 324 ? -0.794 14.148 15.398 1 93.94 324 LEU A N 1
ATOM 2495 C CA . LEU A 1 324 ? 0.504 13.602 15.016 1 93.94 324 LEU A CA 1
ATOM 2496 C C . LEU A 1 324 ? 1.245 13.062 16.234 1 93.94 324 LEU A C 1
ATOM 2498 O O . LEU A 1 324 ? 1.262 13.695 17.297 1 93.94 324 LEU A O 1
ATOM 2502 N N . TYR A 1 325 ? 1.841 11.883 16.062 1 95.75 325 TYR A N 1
ATOM 2503 C CA . TYR A 1 325 ? 2.602 11.273 17.156 1 95.75 325 TYR A CA 1
ATOM 2504 C C . TYR A 1 325 ? 3.947 10.758 16.656 1 95.75 325 TYR A C 1
ATOM 2506 O O . TYR A 1 325 ? 4.016 10.094 15.609 1 95.75 325 TYR A O 1
ATOM 2514 N N . PRO A 1 326 ? 5.031 11.086 17.312 1 96.88 326 PRO A N 1
ATOM 2515 C CA . PRO A 1 326 ? 6.285 10.391 17.016 1 96.88 326 PRO A CA 1
ATOM 2516 C C . PRO A 1 326 ? 6.273 8.93 17.484 1 96.88 326 PRO A C 1
ATOM 2518 O O . PRO A 1 326 ? 6.008 8.656 18.656 1 96.88 326 PRO A O 1
ATOM 2521 N N . ILE A 1 327 ? 6.559 8.062 16.625 1 98.12 327 ILE A N 1
ATOM 2522 C CA . ILE A 1 327 ? 6.574 6.641 16.953 1 98.12 327 ILE A CA 1
ATOM 2523 C C . ILE A 1 327 ? 8.008 6.195 17.25 1 98.12 327 ILE A C 1
ATOM 2525 O O . ILE A 1 327 ? 8.922 6.449 16.469 1 98.12 327 ILE A O 1
ATOM 2529 N N . LEU A 1 328 ? 8.164 5.578 18.375 1 97.25 328 LEU A N 1
ATOM 2530 C CA . LEU A 1 328 ? 9.477 5.16 18.844 1 97.25 328 LEU A CA 1
ATOM 2531 C C . LEU A 1 328 ? 9.93 3.889 18.125 1 97.25 328 LEU A C 1
ATOM 2533 O O . LEU A 1 328 ? 9.102 3.113 17.641 1 97.25 328 LEU A O 1
ATOM 2537 N N . THR A 1 329 ? 11.25 3.701 18.047 1 95.38 329 THR A N 1
ATOM 2538 C CA . THR A 1 329 ? 11.812 2.451 17.547 1 95.38 329 THR A CA 1
ATOM 2539 C C . THR A 1 329 ? 11.555 1.311 18.531 1 95.38 329 THR A C 1
ATOM 2541 O O . THR A 1 329 ? 11.312 1.547 19.703 1 95.38 329 THR A O 1
ATOM 2544 N N . PRO A 1 330 ? 11.617 0.094 18 1 93.81 330 PRO A N 1
ATOM 2545 C CA . PRO A 1 330 ? 11.484 -1.033 18.922 1 93.81 330 PRO A CA 1
ATOM 2546 C C . PRO A 1 330 ? 12.531 -1.01 20.031 1 93.81 330 PRO A C 1
ATOM 2548 O O . PRO A 1 330 ? 12.219 -1.332 21.188 1 93.81 330 PRO A O 1
ATOM 2551 N N . GLU A 1 331 ? 13.727 -0.642 19.734 1 93.06 331 GLU A N 1
ATOM 2552 C CA . GLU A 1 331 ? 14.789 -0.568 20.719 1 93.06 331 GLU A CA 1
ATOM 2553 C C . GLU A 1 331 ? 14.469 0.458 21.812 1 93.06 331 GLU A C 1
ATOM 2555 O O . GLU A 1 331 ? 14.695 0.207 22.984 1 93.06 331 GLU A O 1
ATOM 2560 N N . ALA A 1 332 ? 13.984 1.588 21.375 1 95.06 332 ALA A N 1
ATOM 2561 C CA . ALA A 1 332 ? 13.625 2.641 22.312 1 95.06 332 ALA A CA 1
ATOM 2562 C C . ALA A 1 332 ? 12.477 2.195 23.219 1 95.06 332 ALA A C 1
ATOM 2564 O O . ALA A 1 332 ? 12.477 2.467 24.422 1 95.06 332 ALA A O 1
ATOM 2565 N N . VAL A 1 333 ? 11.477 1.559 22.656 1 94.88 333 VAL A N 1
ATOM 2566 C CA . VAL A 1 333 ? 10.336 1.071 23.438 1 94.88 333 VAL A CA 1
ATOM 2567 C C . VAL A 1 333 ? 10.82 0.11 24.516 1 94.88 333 VAL A C 1
ATOM 2569 O O . VAL A 1 333 ? 10.406 0.21 25.672 1 94.88 333 VAL A O 1
ATOM 2572 N N . GLU A 1 334 ? 11.68 -0.808 24.125 1 92.25 334 GLU A N 1
ATOM 2573 C CA . GLU A 1 334 ? 12.227 -1.748 25.094 1 92.25 334 GLU A CA 1
ATOM 2574 C C . GLU A 1 334 ? 12.984 -1.019 26.203 1 92.25 334 GLU A C 1
ATOM 2576 O O . GLU A 1 334 ? 12.82 -1.329 27.375 1 92.25 334 GLU A O 1
ATOM 2581 N N . LYS A 1 335 ? 13.836 -0.09 25.766 1 93.81 335 LYS A N 1
ATOM 2582 C CA . LYS A 1 335 ? 14.617 0.712 26.703 1 93.81 335 LYS A CA 1
ATOM 2583 C C . LYS A 1 335 ? 13.719 1.397 27.719 1 93.81 335 LYS A C 1
ATOM 2585 O O . LYS A 1 335 ? 13.938 1.27 28.922 1 93.81 335 LYS A O 1
ATOM 2590 N N . TYR A 1 336 ? 12.688 1.997 27.297 1 94.94 336 TYR A N 1
ATOM 2591 C CA . TYR A 1 336 ? 11.867 2.797 28.203 1 94.94 336 TYR A CA 1
ATOM 2592 C C . TYR A 1 336 ? 10.891 1.918 28.969 1 94.94 336 TYR A C 1
ATOM 2594 O O . TYR A 1 336 ? 10.422 2.299 30.047 1 94.94 336 TYR A O 1
ATOM 2602 N N . GLU A 1 337 ? 10.492 0.807 28.375 1 93.25 337 GLU A N 1
ATOM 2603 C CA . GLU A 1 337 ? 9.703 -0.151 29.156 1 93.25 337 GLU A CA 1
ATOM 2604 C C . GLU A 1 337 ? 10.469 -0.623 30.375 1 93.25 337 GLU A C 1
ATOM 2606 O O . GLU A 1 337 ? 9.891 -0.756 31.469 1 93.25 337 GLU A O 1
ATOM 2611 N N . LYS A 1 338 ? 11.75 -0.935 30.188 1 93.06 338 LYS A N 1
ATOM 2612 C CA . LYS A 1 338 ? 12.594 -1.356 31.312 1 93.06 338 LYS A CA 1
ATOM 2613 C C . LYS A 1 338 ? 12.711 -0.252 32.344 1 93.06 338 LYS A C 1
ATOM 2615 O O . LYS A 1 338 ? 12.742 -0.53 33.562 1 93.06 338 LYS A O 1
ATOM 2620 N N . GLU A 1 339 ? 12.695 0.957 31.922 1 93.94 339 GLU A N 1
ATOM 2621 C CA . GLU A 1 339 ? 12.883 2.1 32.812 1 93.94 339 GLU A CA 1
ATOM 2622 C C . GLU A 1 339 ? 11.594 2.453 33.531 1 93.94 339 GLU A C 1
ATOM 2624 O O . GLU A 1 339 ? 11.617 2.82 34.719 1 93.94 339 GLU A O 1
ATOM 2629 N N . THR A 1 340 ? 10.461 2.35 32.875 1 94.56 340 THR A N 1
ATOM 2630 C CA . THR A 1 340 ? 9.227 2.898 33.438 1 94.56 340 THR A CA 1
ATOM 2631 C C . THR A 1 340 ? 8.281 1.78 33.844 1 94.56 340 THR A C 1
ATOM 2633 O O . THR A 1 340 ? 7.332 2.014 34.594 1 94.56 340 THR A O 1
ATOM 2636 N N . GLY A 1 341 ? 8.398 0.565 33.281 1 92.69 341 GLY A N 1
ATOM 2637 C CA . GLY A 1 341 ? 7.488 -0.541 33.531 1 92.69 341 GLY A CA 1
ATOM 2638 C C . GLY A 1 341 ? 6.254 -0.51 32.625 1 92.69 341 GLY A C 1
ATOM 2639 O O . GLY A 1 341 ? 5.355 -1.341 32.781 1 92.69 341 GLY A O 1
ATOM 2640 N N . GLU A 1 342 ? 6.199 0.474 31.719 1 93.19 342 GLU A N 1
ATOM 2641 C CA . GLU A 1 342 ? 5.066 0.64 30.812 1 93.19 342 GLU A CA 1
ATOM 2642 C C . GLU A 1 342 ? 5.52 0.671 29.359 1 93.19 342 GLU A C 1
ATOM 2644 O O . GLU A 1 342 ? 6.664 1.028 29.062 1 93.19 342 GLU A O 1
ATOM 2649 N N . ILE A 1 343 ? 4.672 0.172 28.5 1 91.81 343 ILE A N 1
ATOM 2650 C CA . ILE A 1 343 ? 4.98 0.178 27.062 1 91.81 343 ILE A CA 1
ATOM 2651 C C . ILE A 1 343 ? 4.527 1.498 26.453 1 91.81 343 ILE A C 1
ATOM 2653 O O . ILE A 1 343 ? 3.338 1.824 26.469 1 91.81 343 ILE A O 1
ATOM 2657 N N . PHE A 1 344 ? 5.512 2.25 25.922 1 93.5 344 PHE A N 1
ATOM 2658 C CA . PHE A 1 344 ? 5.234 3.484 25.188 1 93.5 344 PHE A CA 1
ATOM 2659 C C . PHE A 1 344 ? 5.73 3.391 23.75 1 93.5 344 PHE A C 1
ATOM 2661 O O . PHE A 1 344 ? 6.934 3.273 23.516 1 93.5 344 PHE A O 1
ATOM 2668 N N . VAL A 1 345 ? 4.832 3.438 22.828 1 96.38 345 VAL A N 1
ATOM 2669 C CA . VAL A 1 345 ? 5.246 3.475 21.422 1 96.38 345 VAL A CA 1
ATOM 2670 C C . VAL A 1 345 ? 5.18 4.91 20.906 1 96.38 345 VAL A C 1
ATOM 2672 O O . VAL A 1 345 ? 5.777 5.23 19.875 1 96.38 345 VAL A O 1
ATOM 2675 N N . ASN A 1 346 ? 4.477 5.746 21.578 1 95.19 346 ASN A N 1
ATOM 2676 C CA . ASN A 1 346 ? 4.289 7.168 21.312 1 95.19 346 ASN A CA 1
ATOM 2677 C C . ASN A 1 346 ? 5.203 8.031 22.172 1 95.19 346 ASN A C 1
ATOM 2679 O O . ASN A 1 346 ? 5.035 8.094 23.391 1 95.19 346 ASN A O 1
ATOM 2683 N N . GLY A 1 347 ? 6.062 8.797 21.531 1 95.19 347 GLY A N 1
ATOM 2684 C CA . GLY A 1 347 ? 7.02 9.609 22.281 1 95.19 347 GLY A CA 1
ATOM 2685 C C . GLY A 1 347 ? 6.367 10.695 23.109 1 95.19 347 GLY A C 1
ATOM 2686 O O . GLY A 1 347 ? 6.883 11.07 24.156 1 95.19 347 GLY A O 1
ATOM 2687 N N . TYR A 1 348 ? 5.234 11.188 22.734 1 94.06 348 TYR A N 1
ATOM 2688 C CA . TYR A 1 348 ? 4.555 12.25 23.469 1 94.06 348 TYR A CA 1
ATOM 2689 C C . TYR A 1 348 ? 4.012 11.727 24.797 1 94.06 348 TYR A C 1
ATOM 2691 O O . TYR A 1 348 ? 3.971 12.461 25.781 1 94.06 348 TYR A O 1
ATOM 2699 N N . GLU A 1 349 ? 3.574 10.539 24.797 1 92.94 349 GLU A N 1
ATOM 2700 C CA . GLU A 1 349 ? 3.098 9.961 26.047 1 92.94 349 GLU A CA 1
ATOM 2701 C C . GLU A 1 349 ? 4.238 9.789 27.047 1 92.94 349 GLU A C 1
ATOM 2703 O O . GLU A 1 349 ? 4.066 10.023 28.234 1 92.94 349 GLU A O 1
ATOM 2708 N N . LEU A 1 350 ? 5.336 9.336 26.484 1 94.75 350 LEU A N 1
ATOM 2709 C CA . LEU A 1 350 ? 6.531 9.211 27.312 1 94.75 350 LEU A CA 1
ATOM 2710 C C . LEU A 1 350 ? 6.93 10.555 27.906 1 94.75 350 LEU A C 1
ATOM 2712 O O . LEU A 1 350 ? 7.234 10.641 29.094 1 94.75 350 LEU A O 1
ATOM 2716 N N . MET A 1 351 ? 6.91 11.602 27.172 1 93.81 351 MET A N 1
ATOM 2717 C CA . MET A 1 351 ? 7.242 12.953 27.609 1 93.81 351 MET A CA 1
ATOM 2718 C C . MET A 1 351 ? 6.246 13.453 28.641 1 93.81 351 MET A C 1
ATOM 2720 O O . MET A 1 351 ? 6.637 13.992 29.688 1 93.81 351 MET A O 1
ATOM 2724 N N . GLY A 1 352 ? 5.031 13.281 28.344 1 92.19 352 GLY A N 1
ATOM 2725 C CA . GLY A 1 352 ? 3.977 13.789 29.203 1 92.19 352 GLY A CA 1
ATOM 2726 C C . GLY A 1 352 ? 3.941 13.102 30.562 1 92.19 352 GLY A C 1
ATOM 2727 O O . GLY A 1 352 ? 3.795 13.758 31.594 1 92.19 352 GLY A O 1
ATOM 2728 N N . LYS A 1 353 ? 4.086 11.812 30.562 1 92.38 353 LYS A N 1
ATOM 2729 C CA . LYS A 1 353 ? 3.92 11.039 31.781 1 92.38 353 LYS A CA 1
ATOM 2730 C C . LYS A 1 353 ? 5.203 11.023 32.625 1 92.38 353 LYS A C 1
ATOM 2732 O O . LYS A 1 353 ? 5.156 11.07 33.844 1 92.38 353 LYS A O 1
ATOM 2737 N N . TYR A 1 354 ? 6.363 11.07 31.938 1 94.69 354 TYR A N 1
ATOM 2738 C CA . TYR A 1 354 ? 7.594 10.844 32.688 1 94.69 354 TYR A CA 1
ATOM 2739 C C . TYR A 1 354 ? 8.594 11.969 32.438 1 94.69 354 TYR A C 1
ATOM 2741 O O . TYR A 1 354 ? 9.672 11.984 33.031 1 94.69 354 TYR A O 1
ATOM 2749 N N . GLY A 1 355 ? 8.281 12.891 31.516 1 94 355 GLY A N 1
ATOM 2750 C CA . GLY A 1 355 ? 9.195 13.977 31.203 1 94 355 GLY A CA 1
ATOM 2751 C C . GLY A 1 355 ? 10.422 13.516 30.422 1 94 355 GLY A C 1
ATOM 2752 O O . GLY A 1 355 ? 11.461 14.172 30.469 1 94 355 GLY A O 1
ATOM 2753 N N . ILE A 1 356 ? 10.336 12.328 29.844 1 95.06 356 ILE A N 1
ATOM 2754 C CA . ILE A 1 356 ? 11.445 11.781 29.078 1 95.06 356 ILE A CA 1
ATOM 2755 C C . ILE A 1 356 ? 11.297 12.164 27.609 1 95.06 356 ILE A C 1
ATOM 2757 O O . ILE A 1 356 ? 10.258 11.93 27 1 95.06 356 ILE A O 1
ATOM 2761 N N . TYR A 1 357 ? 12.352 12.727 27.031 1 92.88 357 TYR A N 1
ATOM 2762 C CA . TYR A 1 357 ? 12.367 13.172 25.641 1 92.88 357 TYR A CA 1
ATOM 2763 C C . TYR A 1 357 ? 13.234 12.258 24.797 1 92.88 357 TYR A C 1
ATOM 2765 O O . TYR A 1 357 ? 14.461 12.305 24.875 1 92.88 357 TYR A O 1
ATOM 2773 N N . PRO A 1 358 ? 12.57 11.461 24 1 94.38 358 PRO A N 1
ATOM 2774 C CA . PRO A 1 358 ? 13.375 10.609 23.125 1 94.38 358 PRO A CA 1
ATOM 2775 C C . PRO A 1 358 ? 14.203 11.406 22.109 1 94.38 358 PRO A C 1
ATOM 2777 O O . PRO A 1 358 ? 13.766 12.469 21.656 1 94.38 358 PRO A O 1
ATOM 2780 N N . SER A 1 359 ? 15.367 10.852 21.797 1 91.88 359 SER A N 1
ATOM 2781 C CA . SER A 1 359 ? 16.188 11.469 20.766 1 91.88 359 SER A CA 1
ATOM 2782 C C . SER A 1 359 ? 15.633 11.172 19.375 1 91.88 359 SER A C 1
ATOM 2784 O O . SER A 1 359 ? 14.773 10.312 19.203 1 91.88 359 SER A O 1
ATOM 2786 N N . ASP A 1 360 ? 16.125 11.859 18.406 1 85.75 360 ASP A N 1
ATOM 2787 C CA . ASP A 1 360 ? 15.641 11.711 17.031 1 85.75 360 ASP A CA 1
ATOM 2788 C C . ASP A 1 360 ? 15.883 10.289 16.531 1 85.75 360 ASP A C 1
ATOM 2790 O O . ASP A 1 360 ? 15.07 9.75 15.766 1 85.75 360 ASP A O 1
ATOM 2794 N N . ASP A 1 361 ? 17 9.742 16.922 1 90.56 361 ASP A N 1
ATOM 2795 C CA . ASP A 1 361 ? 17.344 8.406 16.453 1 90.56 361 ASP A CA 1
ATOM 2796 C C . ASP A 1 361 ? 16.453 7.348 17.094 1 90.56 361 ASP A C 1
ATOM 2798 O O . ASP A 1 361 ? 16.438 6.199 16.641 1 90.56 361 ASP A O 1
ATOM 2802 N N . GLU A 1 362 ? 15.703 7.805 18.094 1 95.62 362 GLU A N 1
ATOM 2803 C CA . GLU A 1 362 ? 14.812 6.875 18.781 1 95.62 362 GLU A CA 1
ATOM 2804 C C . GLU A 1 362 ? 13.398 6.949 18.219 1 95.62 362 GLU A C 1
ATOM 2806 O O . GLU A 1 362 ? 12.508 6.215 18.656 1 95.62 362 GLU A O 1
ATOM 2811 N N . VAL A 1 363 ? 13.203 7.777 17.281 1 95.38 363 VAL A N 1
ATOM 2812 C CA . VAL A 1 363 ? 11.93 7.91 16.578 1 95.38 363 VAL A CA 1
ATOM 2813 C C . VAL A 1 363 ? 12.023 7.27 15.203 1 95.38 363 VAL A C 1
ATOM 2815 O O . VAL A 1 363 ? 12.883 7.637 14.398 1 95.38 363 VAL A O 1
ATOM 2818 N N . ILE A 1 364 ? 11.195 6.332 14.938 1 96.06 364 ILE A N 1
ATOM 2819 C CA . ILE A 1 364 ? 11.289 5.598 13.688 1 96.06 364 ILE A CA 1
ATOM 2820 C C . ILE A 1 364 ? 10.5 6.324 12.602 1 96.06 364 ILE A C 1
ATOM 2822 O O . ILE A 1 364 ? 10.805 6.203 11.414 1 96.06 364 ILE A O 1
ATOM 2826 N N . GLY A 1 365 ? 9.508 7.051 12.984 1 96 365 GLY A N 1
ATOM 2827 C CA . GLY A 1 365 ? 8.625 7.785 12.086 1 96 365 GLY A CA 1
ATOM 2828 C C . GLY A 1 365 ? 7.504 8.5 12.805 1 96 365 GLY A C 1
ATOM 2829 O O . GLY A 1 365 ? 7.527 8.633 14.031 1 96 365 GLY A O 1
ATOM 2830 N N . TRP A 1 366 ? 6.582 9.062 11.984 1 95.88 366 TRP A N 1
ATOM 2831 C CA . TRP A 1 366 ? 5.477 9.836 12.539 1 95.88 366 TRP A CA 1
ATOM 2832 C C . TRP A 1 366 ? 4.133 9.266 12.094 1 95.88 366 TRP A C 1
ATOM 2834 O O . TRP A 1 366 ? 3.973 8.867 10.938 1 95.88 366 TRP A O 1
ATOM 2844 N N . LEU A 1 367 ? 3.223 9.25 13.055 1 97.94 367 LEU A N 1
ATOM 2845 C CA . LEU A 1 367 ? 1.87 8.781 12.781 1 97.94 367 LEU A CA 1
ATOM 2846 C C . LEU A 1 367 ? 0.873 9.93 12.812 1 97.94 367 LEU A C 1
ATOM 2848 O O . LEU A 1 367 ? 0.78 10.648 13.812 1 97.94 367 LEU A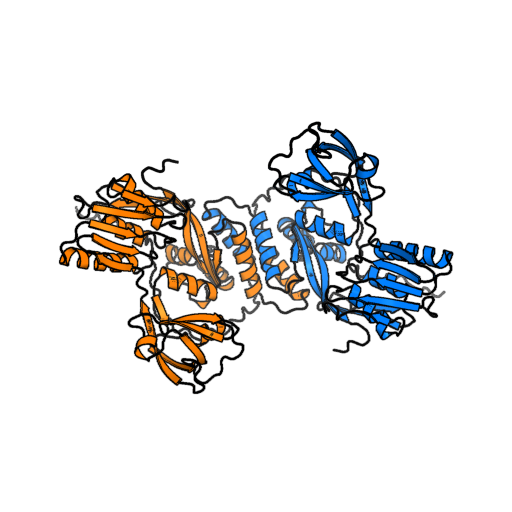 O 1
ATOM 2852 N N . LYS A 1 368 ? 0.264 10.188 11.664 1 96.19 368 LYS A N 1
ATOM 2853 C CA . LYS A 1 368 ? -0.958 10.984 11.625 1 96.19 368 LYS A CA 1
ATOM 2854 C C . LYS A 1 368 ? -2.197 10.102 11.719 1 96.19 368 LYS A C 1
ATOM 2856 O O . LYS A 1 368 ? -2.416 9.234 10.867 1 96.19 368 LYS A O 1
ATOM 2861 N N . ILE A 1 369 ? -2.996 10.297 12.75 1 96.81 369 ILE A N 1
ATOM 2862 C CA . ILE A 1 369 ? -4.117 9.383 12.961 1 96.81 369 ILE A CA 1
ATOM 2863 C C . ILE A 1 369 ? -5.367 10.18 13.32 1 96.81 369 ILE A C 1
ATOM 2865 O O . ILE A 1 369 ? -5.297 11.164 14.062 1 96.81 369 ILE A O 1
ATOM 2869 N N . THR A 1 370 ? -6.492 9.742 12.773 1 96.5 370 THR A N 1
ATOM 2870 C CA . THR A 1 370 ? -7.773 10.375 13.086 1 96.5 370 THR A CA 1
ATOM 2871 C C . THR A 1 370 ? -8.195 10.062 14.516 1 96.5 370 THR A C 1
ATOM 2873 O O . THR A 1 370 ? -8.547 8.922 14.836 1 96.5 370 THR A O 1
ATOM 2876 N N . THR A 1 371 ? -8.219 11.086 15.305 1 95.12 371 THR A N 1
ATOM 2877 C CA . THR A 1 371 ? -8.469 10.867 16.719 1 95.12 371 THR A CA 1
ATOM 2878 C C . THR A 1 371 ? -9.844 11.391 17.109 1 95.12 371 THR A C 1
ATOM 2880 O O . THR A 1 371 ? -10.352 11.07 18.188 1 95.12 371 THR A O 1
ATOM 2883 N N . GLY A 1 372 ? -10.375 12.289 16.219 1 93.94 372 GLY A N 1
ATOM 2884 C CA . GLY A 1 372 ? -11.641 12.891 16.594 1 93.94 372 GLY A CA 1
ATOM 2885 C C . GLY A 1 372 ? -12.367 13.555 15.438 1 93.94 372 GLY A C 1
ATOM 2886 O O . GLY A 1 372 ? -12.07 13.266 14.273 1 93.94 372 GLY A O 1
ATOM 2887 N N . GLU A 1 373 ? -13.391 14.273 15.844 1 93.06 373 GLU A N 1
ATOM 2888 C CA . GLU A 1 373 ? -14.219 15.023 14.906 1 93.06 373 GLU A CA 1
ATOM 2889 C C . GLU A 1 373 ? -14.359 16.484 15.328 1 93.06 373 GLU A C 1
ATOM 2891 O O . GLU A 1 373 ? -14.203 16.812 16.516 1 93.06 373 GLU A O 1
ATOM 2896 N N . TYR A 1 374 ? -14.5 17.312 14.375 1 90.75 374 TYR A N 1
ATOM 2897 C CA . TYR A 1 374 ? -14.828 18.703 14.672 1 90.75 374 TYR A CA 1
ATOM 2898 C C . TYR A 1 374 ? -16.234 19.047 14.195 1 90.75 374 TYR A C 1
ATOM 2900 O O . TYR A 1 374 ? -16.734 18.453 13.227 1 90.75 374 TYR A O 1
ATOM 2908 N N . TYR A 1 375 ? -16.844 19.938 14.945 1 86.25 375 TYR A N 1
ATOM 2909 C CA . TYR A 1 375 ? -18.219 20.359 14.648 1 86.25 375 TYR A CA 1
ATOM 2910 C C . TYR A 1 375 ? -18.297 21.875 14.492 1 86.25 375 TYR A C 1
ATOM 2912 O O . TYR A 1 375 ? -17.547 22.609 15.125 1 86.25 375 TYR A O 1
ATOM 2920 N N . THR A 1 376 ? -19.156 22.234 13.492 1 76.69 376 THR A N 1
ATOM 2921 C CA . THR A 1 376 ? -19.469 23.656 13.391 1 76.69 376 THR A CA 1
ATOM 2922 C C . THR A 1 376 ? -20.812 23.953 14.055 1 76.69 376 THR A C 1
ATOM 2924 O O . THR A 1 376 ? -21.609 23.031 14.297 1 76.69 376 THR A O 1
ATOM 2927 N N . PRO A 1 377 ? -21.047 25.156 14.5 1 68 377 PRO A N 1
ATOM 2928 C CA . PRO A 1 377 ? -22.234 25.5 15.281 1 68 377 PRO A CA 1
ATOM 2929 C C . PRO A 1 377 ? -23.516 24.922 14.68 1 68 377 PRO A C 1
ATOM 2931 O O . PRO A 1 377 ? -24.391 24.438 15.414 1 68 377 PRO A O 1
ATOM 2934 N N . ASN A 1 378 ? -23.875 25.062 13.383 1 64.38 378 ASN A N 1
ATOM 2935 C CA . ASN A 1 378 ? -25.156 24.594 12.875 1 64.38 378 ASN A CA 1
ATOM 2936 C C . ASN A 1 378 ? -25.062 23.156 12.367 1 64.38 378 ASN A C 1
ATOM 2938 O O . ASN A 1 378 ? -26.062 22.609 11.883 1 64.38 378 ASN A O 1
ATOM 2942 N N . GLU A 1 379 ? -23.984 22.578 12.211 1 55.09 379 GLU A N 1
ATOM 2943 C CA . GLU A 1 379 ? -23.953 21.203 11.711 1 55.09 379 GLU A CA 1
ATOM 2944 C C . GLU A 1 379 ? -24.328 20.203 12.805 1 55.09 379 GLU A C 1
ATOM 2946 O O . GLU A 1 379 ? -23.5 19.859 13.648 1 55.09 379 GLU A O 1
ATOM 2951 N N . ASP A 1 380 ? -25.438 20.469 13.438 1 41 380 ASP A N 1
ATOM 2952 C CA . ASP A 1 380 ? -26.031 19.422 14.258 1 41 380 ASP A CA 1
ATOM 2953 C C . ASP A 1 380 ? -25.984 18.062 13.547 1 41 380 ASP A C 1
ATOM 2955 O O . ASP A 1 380 ? -26.344 17.969 12.375 1 41 380 ASP A O 1
ATOM 2959 N N . ASP A 1 381 ? -25.109 17.188 13.945 1 35.78 381 ASP A N 1
ATOM 2960 C CA . ASP A 1 381 ? -25.422 15.805 13.617 1 35.78 381 ASP A CA 1
ATOM 2961 C C . ASP A 1 381 ? -26.906 15.523 13.82 1 35.78 381 ASP A C 1
ATOM 2963 O O . ASP A 1 381 ? -27.516 16.016 14.773 1 35.78 381 ASP A O 1
ATOM 2967 N N . MET B 1 1 ? -4.574 35.719 56.625 1 21.89 1 MET B N 1
ATOM 2968 C CA . MET B 1 1 ? -3.656 34.719 57.125 1 21.89 1 MET B CA 1
ATOM 2969 C C . MET B 1 1 ? -3.764 33.438 56.281 1 21.89 1 MET B C 1
ATOM 2971 O O . MET B 1 1 ? -3.258 32.375 56.688 1 21.89 1 MET B O 1
ATOM 2975 N N . THR B 1 2 ? -4.496 33.438 55.125 1 22.55 2 THR B N 1
ATOM 2976 C CA . THR B 1 2 ? -5.371 33.156 54 1 22.55 2 THR B CA 1
ATOM 2977 C C . THR B 1 2 ? -4.59 32.469 52.875 1 22.55 2 THR B C 1
ATOM 2979 O O . THR B 1 2 ? -3.922 33.125 52.094 1 22.55 2 THR B O 1
ATOM 2982 N N . GLY B 1 3 ? -3.842 31.188 53.094 1 22.73 3 GLY B N 1
ATOM 2983 C CA . GLY B 1 3 ? -2.717 30.438 52.531 1 22.73 3 GLY B CA 1
ATOM 2984 C C . GLY B 1 3 ? -3.053 29.719 51.25 1 22.73 3 GLY B C 1
ATOM 2985 O O . GLY B 1 3 ? -3.586 28.609 51.281 1 22.73 3 GLY B O 1
ATOM 2986 N N . LYS B 1 4 ? -3.451 30.391 50.062 1 25.94 4 LYS B N 1
ATOM 2987 C CA . LYS B 1 4 ? -4.059 30.266 48.719 1 25.94 4 LYS B CA 1
ATOM 2988 C C . LYS B 1 4 ? -3.184 29.422 47.812 1 25.94 4 LYS B C 1
ATOM 2990 O O . LYS B 1 4 ? -2.188 29.906 47.25 1 25.94 4 LYS B O 1
ATOM 2995 N N . SER B 1 5 ? -2.926 28.016 48 1 22.75 5 SER B N 1
ATOM 2996 C CA . SER B 1 5 ? -1.964 26.984 47.594 1 22.75 5 SER B CA 1
ATOM 2997 C C . SER B 1 5 ? -2.02 26.734 46.094 1 22.75 5 SER B C 1
ATOM 2999 O O . SER B 1 5 ? -3.029 27.016 45.438 1 22.75 5 SER B O 1
ATOM 3001 N N . LEU B 1 6 ? -0.914 26.031 45.25 1 19.58 6 LEU B N 1
ATOM 3002 C CA . LEU B 1 6 ? -0.096 25.844 44.062 1 19.58 6 LEU B CA 1
ATOM 3003 C C . LEU B 1 6 ? -0.722 24.812 43.125 1 19.58 6 LEU B C 1
ATOM 3005 O O . LEU B 1 6 ? -0.012 24 42.5 1 19.58 6 LEU B O 1
ATOM 3009 N N . LYS B 1 7 ? -1.962 24.281 43.25 1 25.98 7 LYS B N 1
ATOM 3010 C CA . LYS B 1 7 ? -2.322 23.047 42.562 1 25.98 7 LYS B CA 1
ATOM 3011 C C . LYS B 1 7 ? -2.258 23.219 41.031 1 25.98 7 LYS B C 1
ATOM 3013 O O . LYS B 1 7 ? -3.127 23.859 40.469 1 25.98 7 LYS B O 1
ATOM 3018 N N . ARG B 1 8 ? -1.031 23.109 40.375 1 21.95 8 ARG B N 1
ATOM 3019 C CA . ARG B 1 8 ? -0.421 23.531 39.094 1 21.95 8 ARG B CA 1
ATOM 3020 C C . ARG B 1 8 ? -1.03 22.781 37.938 1 21.95 8 ARG B C 1
ATOM 3022 O O . ARG B 1 8 ? -1.33 21.578 38.031 1 21.95 8 ARG B O 1
ATOM 3029 N N . VAL B 1 9 ? -1.511 23.422 36.812 1 21.91 9 VAL B N 1
ATOM 3030 C CA . VAL B 1 9 ? -2.305 23.422 35.594 1 21.91 9 VAL B CA 1
ATOM 3031 C C . VAL B 1 9 ? -1.642 22.531 34.531 1 21.91 9 VAL B C 1
ATOM 3033 O O . VAL B 1 9 ? -0.538 22.828 34.094 1 21.91 9 VAL B O 1
ATOM 3036 N N . LEU B 1 10 ? -1.581 21.188 34.625 1 22.05 10 LEU B N 1
ATOM 3037 C CA . LEU B 1 10 ? -1.094 20.188 33.688 1 22.05 10 LEU B CA 1
ATOM 3038 C C . LEU B 1 10 ? -1.655 20.422 32.281 1 22.05 10 LEU B C 1
ATOM 3040 O O . LEU B 1 10 ? -2.852 20.234 32.062 1 22.05 10 LEU B O 1
ATOM 3044 N N . LEU B 1 11 ? -1.233 21.484 31.594 1 24.44 11 LEU B N 1
ATOM 3045 C CA . LEU B 1 11 ? -1.601 22.031 30.297 1 24.44 11 LEU B CA 1
ATOM 3046 C C . LEU B 1 11 ? -1.44 20.984 29.203 1 24.44 11 LEU B C 1
ATOM 3048 O O . LEU B 1 11 ? -0.343 20.469 28.984 1 24.44 11 LEU B O 1
ATOM 3052 N N . SER B 1 12 ? -2.346 20.109 28.922 1 27.56 12 SER B N 1
ATOM 3053 C CA . SER B 1 12 ? -2.578 19.125 27.859 1 27.56 12 SER B CA 1
ATOM 3054 C C . SER B 1 12 ? -2.172 19.688 26.5 1 27.56 12 SER B C 1
ATOM 3056 O O . SER B 1 12 ? -2.699 20.703 26.062 1 27.56 12 SER B O 1
ATOM 3058 N N . LEU B 1 13 ? -0.922 19.516 26.109 1 24.61 13 LEU B N 1
ATOM 3059 C CA . LEU B 1 13 ? -0.217 19.812 24.859 1 24.61 13 LEU B CA 1
ATOM 3060 C C . LEU B 1 13 ? -0.97 19.266 23.656 1 24.61 13 LEU B C 1
ATOM 3062 O O . LEU B 1 13 ? -1.045 18.047 23.469 1 24.61 13 LEU B O 1
ATOM 3066 N N . VAL B 1 14 ? -2.133 19.688 23.281 1 28.19 14 VAL B N 1
ATOM 3067 C CA . VAL B 1 14 ? -2.537 19.688 21.891 1 28.19 14 VAL B CA 1
ATOM 3068 C C . VAL B 1 14 ? -1.321 19.938 21 1 28.19 14 VAL B C 1
ATOM 3070 O O . VAL B 1 14 ? -0.492 20.812 21.297 1 28.19 14 VAL B O 1
ATOM 3073 N N . ILE B 1 15 ? -0.83 19.125 20.234 1 27.44 15 ILE B N 1
ATOM 3074 C CA . ILE B 1 15 ? 0.181 19.422 19.219 1 27.44 15 ILE B CA 1
ATOM 3075 C C . ILE B 1 15 ? 0.061 20.875 18.781 1 27.44 15 ILE B C 1
ATOM 3077 O O . ILE B 1 15 ? -0.87 21.234 18.062 1 27.44 15 ILE B O 1
ATOM 3081 N N . PHE B 1 16 ? 0.246 21.922 19.656 1 25.05 16 PHE B N 1
ATOM 3082 C CA . PHE B 1 16 ? 1.19 23.031 19.641 1 25.05 16 PHE B CA 1
ATOM 3083 C C . PHE B 1 16 ? 2.555 22.578 19.141 1 25.05 16 PHE B C 1
ATOM 3085 O O . PHE B 1 16 ? 3.18 21.703 19.734 1 25.05 16 PHE B O 1
ATOM 3092 N N . CYS B 1 17 ? 2.844 22.938 17.859 1 26.69 17 CYS B N 1
ATOM 3093 C CA . CYS B 1 17 ? 4.094 22.797 17.125 1 26.69 17 CYS B CA 1
ATOM 3094 C C . CYS B 1 17 ? 5.289 23.156 18 1 26.69 17 CYS B C 1
ATOM 3096 O O . CYS B 1 17 ? 5.539 24.344 18.25 1 26.69 17 CYS B O 1
ATOM 3098 N N . ILE B 1 18 ? 5.492 22.609 19.109 1 25.66 18 ILE B N 1
ATOM 3099 C CA . ILE B 1 18 ? 6.766 22.938 19.734 1 25.66 18 ILE B CA 1
ATOM 3100 C C . ILE B 1 18 ? 7.891 22.797 18.703 1 25.66 18 ILE B C 1
ATOM 3102 O O . ILE B 1 18 ? 8.047 21.75 18.094 1 25.66 18 ILE B O 1
ATOM 3106 N N . LEU B 1 19 ? 8.344 23.969 18.328 1 25.08 19 LEU B N 1
ATOM 3107 C CA . LEU B 1 19 ? 9.516 24.266 17.516 1 25.08 19 LEU B CA 1
ATOM 3108 C C . LEU B 1 19 ? 10.719 23.453 17.969 1 25.08 19 LEU B C 1
ATOM 3110 O O . LEU B 1 19 ? 11.258 23.688 19.062 1 25.08 19 LEU B O 1
ATOM 3114 N N . ILE B 1 20 ? 10.781 22.203 17.828 1 27.92 20 ILE B N 1
ATOM 3115 C CA . ILE B 1 20 ? 12.094 21.594 17.984 1 27.92 20 ILE B CA 1
ATOM 3116 C C . ILE B 1 20 ? 13.102 22.312 17.094 1 27.92 20 ILE B C 1
ATOM 3118 O O . ILE B 1 20 ? 12.938 22.344 15.867 1 27.92 20 ILE B O 1
ATOM 3122 N N . SER B 1 21 ? 13.875 23.297 17.547 1 27.23 21 SER B N 1
ATOM 3123 C CA . SER B 1 21 ? 15.047 23.984 17 1 27.23 21 SER B CA 1
ATOM 3124 C C . SER B 1 21 ? 15.859 23.047 16.109 1 27.23 21 SER B C 1
ATOM 3126 O O . SER B 1 21 ? 15.648 21.844 16.094 1 27.23 21 SER B O 1
ATOM 3128 N N . GLY B 1 22 ? 17.156 23.578 15.719 1 28.48 22 GLY B N 1
ATOM 3129 C CA . GLY B 1 22 ? 18.25 23.484 14.75 1 28.48 22 GLY B CA 1
ATOM 3130 C C . GLY B 1 22 ? 18.938 22.141 14.781 1 28.48 22 GLY B C 1
ATOM 3131 O O . GLY B 1 22 ? 20.078 22.031 15.273 1 28.48 22 GLY B O 1
ATOM 3132 N N . VAL B 1 23 ? 18.375 21.031 15.125 1 30.12 23 VAL B N 1
ATOM 3133 C CA . VAL B 1 23 ? 19.375 19.969 15.203 1 30.12 2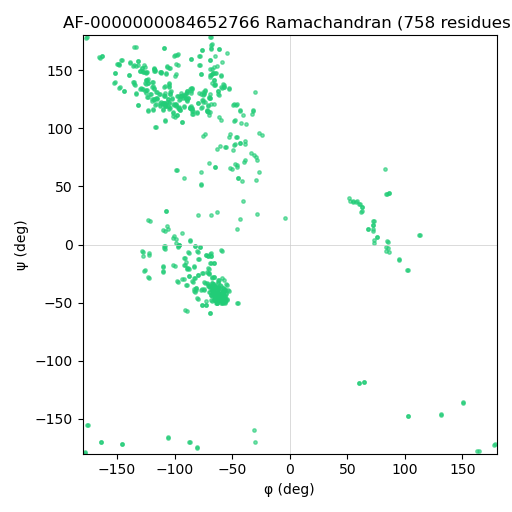3 VAL B CA 1
ATOM 3134 C C . VAL B 1 23 ? 20.031 19.766 13.836 1 30.12 23 VAL B C 1
ATOM 3136 O O . VAL B 1 23 ? 19.344 19.688 12.82 1 30.12 23 VAL B O 1
ATOM 3139 N N . GLY B 1 24 ? 21.281 20.109 13.625 1 29.45 24 GLY B N 1
ATOM 3140 C CA . GLY B 1 24 ? 22.266 19.688 12.633 1 29.45 24 GLY B CA 1
ATOM 3141 C C . GLY B 1 24 ? 22.016 18.297 12.102 1 29.45 24 GLY B C 1
ATOM 3142 O O . GLY B 1 24 ? 21.875 17.344 12.875 1 29.45 24 GLY B O 1
ATOM 3143 N N . ILE B 1 25 ? 21.391 18.266 11.047 1 30.91 25 ILE B N 1
ATOM 3144 C CA . ILE B 1 25 ? 21.203 17.031 10.289 1 30.91 25 ILE B CA 1
ATOM 3145 C C . ILE B 1 25 ? 22.516 16.266 10.211 1 30.91 25 ILE B C 1
ATOM 3147 O O . ILE B 1 25 ? 23.391 16.609 9.406 1 30.91 25 ILE B O 1
ATOM 3151 N N . ALA B 1 26 ? 23.141 15.906 11.312 1 30.44 26 ALA B N 1
ATOM 3152 C CA . ALA B 1 26 ? 24.203 14.898 11.203 1 30.44 26 ALA B CA 1
ATOM 3153 C C . ALA B 1 26 ? 23.75 13.719 10.344 1 30.44 26 ALA B C 1
ATOM 3155 O O . ALA B 1 26 ? 22.594 13.289 10.43 1 30.44 26 ALA B O 1
ATOM 3156 N N . TYR B 1 27 ? 24.406 13.414 9.25 1 29.97 27 TYR B N 1
ATOM 3157 C CA . TYR B 1 27 ? 24.375 12.148 8.523 1 29.97 27 TYR B CA 1
ATOM 3158 C C . TYR B 1 27 ? 24.094 10.984 9.461 1 29.97 27 TYR B C 1
ATOM 3160 O O . TYR B 1 27 ? 24.938 10.633 10.289 1 29.97 27 TYR B O 1
ATOM 3168 N N . ALA B 1 28 ? 22.891 10.859 9.867 1 31.91 28 ALA B N 1
ATOM 3169 C CA . ALA B 1 28 ? 22.547 9.703 10.695 1 31.91 28 ALA B CA 1
ATOM 3170 C C . ALA B 1 28 ? 23.125 8.422 10.109 1 31.91 28 ALA B C 1
ATOM 3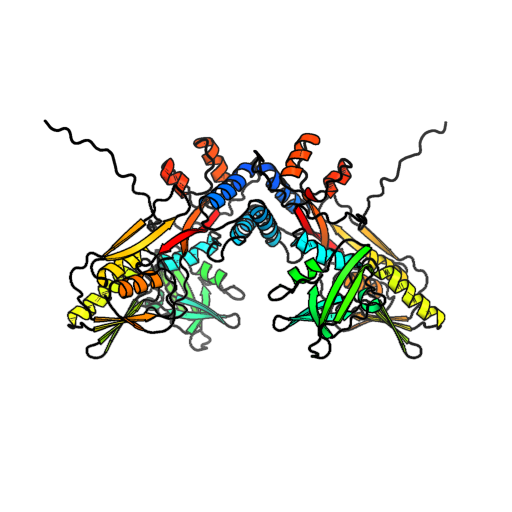172 O O . ALA B 1 28 ? 22.812 8.055 8.977 1 31.91 28 ALA B O 1
ATOM 3173 N N . GLU B 1 29 ? 24.328 7.938 10.477 1 31.14 29 GLU B N 1
ATOM 3174 C CA . GLU B 1 29 ? 24.734 6.551 10.305 1 31.14 29 GLU B CA 1
ATOM 3175 C C . GLU B 1 29 ? 23.562 5.598 10.43 1 31.14 29 GLU B C 1
ATOM 3177 O O . GLU B 1 29 ? 22.703 5.77 11.297 1 31.14 29 GLU B O 1
ATOM 3182 N N . GLU B 1 30 ? 23.25 4.957 9.422 1 36.19 30 GLU B N 1
ATOM 3183 C CA . GLU B 1 30 ? 22.312 3.84 9.492 1 36.19 30 GLU B CA 1
ATOM 3184 C C . GLU B 1 30 ? 22.438 3.096 10.82 1 36.19 30 GLU B C 1
ATOM 3186 O O . GLU B 1 30 ? 23.484 2.525 11.117 1 36.19 30 GLU B O 1
ATOM 3191 N N . VAL B 1 31 ? 21.875 3.619 11.852 1 35.97 31 VAL B N 1
ATOM 3192 C CA . VAL B 1 31 ? 21.828 2.754 13.023 1 35.97 31 VAL B CA 1
ATOM 3193 C C . VAL B 1 31 ? 21.438 1.339 12.609 1 35.97 31 VAL B C 1
ATOM 3195 O O . VAL B 1 31 ? 20.312 1.116 12.141 1 35.97 31 VAL B O 1
ATOM 3198 N N . GLU B 1 32 ? 22.359 0.518 12.25 1 37.59 32 GLU B N 1
ATOM 3199 C CA . GLU B 1 32 ? 22.094 -0.914 12.172 1 37.59 32 GLU B CA 1
ATOM 3200 C C . GLU B 1 32 ? 21.391 -1.409 13.438 1 37.59 32 GLU B C 1
ATOM 3202 O O . GLU B 1 32 ? 21.969 -1.336 14.531 1 37.59 32 GLU B O 1
ATOM 3207 N N . ILE B 1 33 ? 20.094 -1.314 13.508 1 42.75 33 ILE B N 1
ATOM 3208 C CA . ILE B 1 33 ? 19.406 -2.057 14.555 1 42.75 33 ILE B CA 1
ATOM 3209 C C . ILE B 1 33 ? 20.047 -3.432 14.727 1 42.75 33 ILE B C 1
ATOM 3211 O O . ILE B 1 33 ? 19.938 -4.289 13.844 1 42.75 33 ILE B O 1
ATOM 3215 N N . GLU B 1 34 ? 21.219 -3.473 15.258 1 39.22 34 GLU B N 1
ATOM 3216 C CA . GLU B 1 34 ? 21.75 -4.777 15.625 1 39.22 34 GLU B CA 1
ATOM 3217 C C . GLU B 1 34 ? 20.703 -5.648 16.297 1 39.22 34 GLU B C 1
ATOM 3219 O O . GLU B 1 34 ? 19.969 -5.184 17.172 1 39.22 34 GLU B O 1
ATOM 3224 N N . ASP B 1 35 ? 20.344 -6.703 15.664 1 43.38 35 ASP B N 1
ATOM 3225 C CA . ASP B 1 35 ? 19.391 -7.777 15.953 1 43.38 35 ASP B CA 1
ATOM 3226 C C . ASP B 1 35 ? 19.562 -8.273 17.391 1 43.38 35 ASP B C 1
ATOM 3228 O O . ASP B 1 35 ? 19.75 -9.469 17.625 1 43.38 35 ASP B O 1
ATOM 3232 N N . LYS B 1 36 ? 20.312 -7.531 18.25 1 44.75 36 LYS B N 1
ATOM 3233 C CA . LYS B 1 36 ? 20.281 -8.234 19.531 1 44.75 36 LYS B CA 1
ATOM 3234 C C . LYS B 1 36 ? 18.859 -8.398 20.031 1 44.75 36 LYS B C 1
ATOM 3236 O O . LYS B 1 36 ? 17.969 -7.633 19.656 1 44.75 36 LYS B O 1
ATOM 3241 N N . GLY B 1 37 ? 18.516 -9.414 20.953 1 51.56 37 GLY B N 1
ATOM 3242 C CA . GLY B 1 37 ? 17.484 -9.945 21.844 1 51.56 37 GLY B CA 1
ATOM 3243 C C . GLY B 1 37 ? 16.25 -9.07 21.922 1 51.56 37 GLY B C 1
ATOM 3244 O O . GLY B 1 37 ? 15.562 -9.039 22.938 1 51.56 37 GLY B O 1
ATOM 3245 N N . ILE B 1 38 ? 16.141 -8.305 20.844 1 53.47 38 ILE B N 1
ATOM 3246 C CA . ILE B 1 38 ? 15.008 -7.391 20.953 1 53.47 38 ILE B CA 1
ATOM 3247 C C . ILE B 1 38 ? 13.703 -8.164 20.812 1 53.47 38 ILE B C 1
ATOM 3249 O O . ILE B 1 38 ? 13.523 -8.922 19.859 1 53.47 38 ILE B O 1
ATOM 3253 N N . SER B 1 39 ? 12.906 -8.219 21.812 1 58.16 39 SER B N 1
ATOM 3254 C CA . SER B 1 39 ? 11.555 -8.766 21.812 1 58.16 39 SER B CA 1
ATOM 3255 C C . SER B 1 39 ? 10.57 -7.816 21.141 1 58.16 39 SER B C 1
ATOM 3257 O O . SER B 1 39 ? 10.398 -6.68 21.594 1 58.16 39 SER B O 1
ATOM 3259 N N . TYR B 1 40 ? 10.297 -7.957 19.828 1 66.31 40 TYR B N 1
ATOM 3260 C CA . TYR B 1 40 ? 9.352 -7.145 19.062 1 66.31 40 TYR B CA 1
ATOM 3261 C C . TYR B 1 40 ? 7.949 -7.25 19.656 1 66.31 40 TYR B C 1
ATOM 3263 O O . TYR B 1 40 ? 7.031 -6.547 19.234 1 66.31 40 TYR B O 1
ATOM 3271 N N . SER B 1 41 ? 7.934 -8.141 20.625 1 63.28 41 SER B N 1
ATOM 3272 C CA . SER B 1 41 ? 6.617 -8.5 21.141 1 63.28 41 SER B CA 1
ATOM 3273 C C . SER B 1 41 ? 5.883 -7.277 21.688 1 63.28 41 SER B C 1
ATOM 3275 O O . SER B 1 41 ? 4.746 -7.008 21.297 1 63.28 41 SER B O 1
ATOM 3277 N N . ASP B 1 42 ? 6.473 -6.547 22.484 1 84.88 42 ASP B N 1
ATOM 3278 C CA . ASP B 1 42 ? 5.809 -5.449 23.188 1 84.88 42 ASP B CA 1
ATOM 3279 C C . ASP B 1 42 ? 5.656 -4.23 22.266 1 84.88 42 ASP B C 1
ATOM 3281 O O . ASP B 1 42 ? 4.727 -3.439 22.438 1 84.88 42 ASP B O 1
ATOM 3285 N N . TYR B 1 43 ? 6.344 -4.367 21.25 1 92.38 43 TYR B N 1
ATOM 3286 C CA . TYR B 1 43 ? 6.309 -3.209 20.375 1 92.38 43 TYR B CA 1
ATOM 3287 C C . TYR B 1 43 ? 5 -3.158 19.594 1 92.38 43 TYR B C 1
ATOM 3289 O O . TYR B 1 43 ? 4.262 -2.172 19.672 1 92.38 43 TYR B O 1
ATOM 3297 N N . PHE B 1 44 ? 4.668 -4.281 18.938 1 93.88 44 PHE B N 1
ATOM 3298 C CA . PHE B 1 44 ? 3.477 -4.273 18.094 1 93.88 44 PHE B CA 1
ATOM 3299 C C . PHE B 1 44 ? 2.213 -4.297 18.938 1 93.88 44 PHE B C 1
ATOM 3301 O O . PHE B 1 44 ? 1.194 -3.715 18.562 1 93.88 44 PHE B O 1
ATOM 3308 N N . LYS B 1 45 ? 2.301 -4.945 20.062 1 91.94 45 LYS B N 1
ATOM 3309 C CA . LYS B 1 45 ? 1.184 -4.82 20.984 1 91.94 45 LYS B CA 1
ATOM 3310 C C . LYS B 1 45 ? 0.919 -3.359 21.344 1 91.94 45 LYS B C 1
ATOM 3312 O O . LYS B 1 45 ? -0.233 -2.922 21.375 1 91.94 45 LYS B O 1
ATOM 3317 N N . GLY B 1 46 ? 1.983 -2.623 21.656 1 93.31 46 GLY B N 1
ATOM 3318 C CA . GLY B 1 46 ? 1.85 -1.204 21.938 1 93.31 46 GLY B CA 1
ATOM 3319 C C . GLY B 1 46 ? 1.235 -0.421 20.797 1 93.31 46 GLY B C 1
ATOM 3320 O O . GLY B 1 46 ? 0.408 0.465 21.016 1 93.31 46 GLY B O 1
ATOM 3321 N N . ILE B 1 47 ? 1.638 -0.761 19.594 1 96.12 47 ILE B N 1
ATOM 3322 C CA . ILE B 1 47 ? 1.128 -0.078 18.406 1 96.12 47 ILE B CA 1
ATOM 3323 C C . ILE B 1 47 ? -0.368 -0.347 18.266 1 96.12 47 ILE B C 1
ATOM 3325 O O . ILE B 1 47 ? -1.15 0.574 18.016 1 96.12 47 ILE B O 1
ATOM 3329 N N . PHE B 1 48 ? -0.744 -1.615 18.438 1 94.94 48 PHE B N 1
ATOM 3330 C CA . PHE B 1 48 ? -2.152 -1.977 18.344 1 94.94 48 PHE B CA 1
ATOM 3331 C C . PHE B 1 48 ? -2.973 -1.275 19.406 1 94.94 48 PHE B C 1
ATOM 3333 O O . PHE B 1 48 ? -4.051 -0.748 19.141 1 94.94 48 PHE B O 1
ATOM 3340 N N . ASP B 1 49 ? -2.445 -1.265 20.594 1 93.38 49 ASP B N 1
ATOM 3341 C CA . ASP B 1 49 ? -3.141 -0.615 21.688 1 93.38 49 ASP B CA 1
ATOM 3342 C C . ASP B 1 49 ? -3.332 0.875 21.422 1 93.38 49 ASP B C 1
ATOM 3344 O O . ASP B 1 49 ? -4.406 1.425 21.672 1 93.38 49 ASP B O 1
ATOM 3348 N N . MET B 1 50 ? -2.32 1.508 20.953 1 94.19 50 MET B N 1
ATOM 3349 C CA . MET B 1 50 ? -2.406 2.93 20.641 1 94.19 50 MET B CA 1
ATOM 3350 C C . MET B 1 50 ? -3.459 3.184 19.562 1 94.19 50 MET B C 1
ATOM 3352 O O . MET B 1 50 ? -4.262 4.113 19.688 1 94.19 50 MET B O 1
ATOM 3356 N N . ALA B 1 51 ? -3.393 2.389 18.484 1 95.56 51 ALA B N 1
ATOM 3357 C CA . ALA B 1 51 ? -4.359 2.533 17.406 1 95.56 51 ALA B CA 1
ATOM 3358 C C . ALA B 1 51 ? -5.789 2.393 17.922 1 95.56 51 ALA B C 1
ATOM 3360 O O . ALA B 1 51 ? -6.656 3.203 17.578 1 95.56 51 ALA B O 1
ATOM 3361 N N . GLU B 1 52 ? -6.012 1.414 18.75 1 94.19 52 GLU B N 1
ATOM 3362 C CA . GLU B 1 52 ? -7.344 1.163 19.281 1 94.19 52 GLU B CA 1
ATOM 3363 C C . GLU B 1 52 ? -7.797 2.307 20.188 1 94.19 52 GLU B C 1
ATOM 3365 O O . GLU B 1 52 ? -8.977 2.672 20.188 1 94.19 52 GLU B O 1
ATOM 3370 N N . ASP B 1 53 ? -6.883 2.834 20.859 1 93.56 53 ASP B N 1
ATOM 3371 C CA . ASP B 1 53 ? -7.191 3.904 21.797 1 93.56 53 ASP B CA 1
ATOM 3372 C C . ASP B 1 53 ? -7.43 5.227 21.078 1 93.56 53 ASP B C 1
ATOM 3374 O O . ASP B 1 53 ? -8.328 5.988 21.438 1 93.56 53 ASP B O 1
ATOM 3378 N N . ARG B 1 54 ? -6.668 5.477 20.062 1 94.31 54 ARG B N 1
ATOM 3379 C CA . ARG B 1 54 ? -6.625 6.82 19.484 1 94.31 54 ARG B CA 1
ATOM 3380 C C . ARG B 1 54 ? -7.531 6.926 18.266 1 94.31 54 ARG B C 1
ATOM 3382 O O . ARG B 1 54 ? -8.086 7.992 17.984 1 94.31 54 ARG B O 1
ATOM 3389 N N . TYR B 1 55 ? -7.699 5.875 17.547 1 96.56 55 TYR B N 1
ATOM 3390 C CA . TYR B 1 55 ? -8.391 5.953 16.266 1 96.56 55 TYR B CA 1
ATOM 3391 C C . TYR B 1 55 ? -9.898 6.086 16.469 1 96.56 55 TYR B C 1
ATOM 3393 O O . TYR B 1 55 ? -10.531 5.207 17.062 1 96.56 55 TYR B O 1
ATOM 3401 N N . LYS B 1 56 ? -10.453 7.133 15.93 1 94.44 56 LYS B N 1
ATOM 3402 C CA . LYS B 1 56 ? -11.867 7.438 16.109 1 94.44 56 LYS B CA 1
ATOM 3403 C C . LYS B 1 56 ? -12.742 6.438 15.352 1 94.44 56 LYS B C 1
ATOM 3405 O O . LYS B 1 56 ? -13.875 6.172 15.75 1 94.44 56 LYS B O 1
ATOM 3410 N N . GLY B 1 57 ? -12.234 5.781 14.297 1 93.38 57 GLY B N 1
ATOM 3411 C CA . GLY B 1 57 ? -12.992 4.801 13.539 1 93.38 57 GLY B CA 1
ATOM 3412 C C . GLY B 1 57 ? -12.914 3.404 14.125 1 93.38 57 GLY B C 1
ATOM 3413 O O . GLY B 1 57 ? -12.531 3.23 15.281 1 93.38 57 GLY B O 1
ATOM 3414 N N . GLU B 1 58 ? -13.398 2.512 13.375 1 93.75 58 GLU B N 1
ATOM 3415 C CA . GLU B 1 58 ? -13.375 1.11 13.781 1 93.75 58 GLU B CA 1
ATOM 3416 C C . GLU B 1 58 ? -12.297 0.336 13.023 1 93.75 58 GLU B C 1
ATOM 3418 O O . GLU B 1 58 ? -12.156 0.49 11.812 1 93.75 58 GLU B O 1
ATOM 3423 N N . VAL B 1 59 ? -11.547 -0.39 13.805 1 94.62 59 VAL B N 1
ATOM 3424 C CA . VAL B 1 59 ? -10.539 -1.267 13.211 1 94.62 59 VAL B CA 1
ATOM 3425 C C . VAL B 1 59 ? -10.289 -2.459 14.133 1 94.62 59 VAL B C 1
ATOM 3427 O O . VAL B 1 59 ? -10.258 -2.311 15.359 1 94.62 59 VAL B O 1
ATOM 3430 N N . THR B 1 60 ? -10.133 -3.629 13.586 1 93.94 60 THR B N 1
ATOM 3431 C CA . THR B 1 60 ? -9.922 -4.824 14.391 1 93.94 60 THR B CA 1
ATOM 3432 C C . THR B 1 60 ? -8.438 -5.195 14.422 1 93.94 60 THR B C 1
ATOM 3434 O O . THR B 1 60 ? -7.668 -4.766 13.562 1 93.94 60 THR B O 1
ATOM 3437 N N . ARG B 1 61 ? -8.125 -5.988 15.359 1 92.75 61 ARG B N 1
ATOM 3438 C CA . ARG B 1 61 ? -6.754 -6.48 15.453 1 92.75 61 ARG B CA 1
ATOM 3439 C C . ARG B 1 61 ? -6.387 -7.32 14.234 1 92.75 61 ARG B C 1
ATOM 3441 O O . ARG B 1 61 ? -5.27 -7.227 13.719 1 92.75 61 ARG B O 1
ATOM 3448 N N . LYS B 1 62 ? -7.262 -8.141 13.82 1 92.94 62 LYS B N 1
ATOM 3449 C CA . LYS B 1 62 ? -7.023 -8.961 12.641 1 92.94 62 LYS B CA 1
ATOM 3450 C C . LYS B 1 62 ? -6.695 -8.102 11.422 1 92.94 62 LYS B C 1
ATOM 3452 O O . LYS B 1 62 ? -5.75 -8.391 10.688 1 92.94 62 LYS B O 1
ATOM 3457 N N . GLN B 1 63 ? -7.496 -7.086 11.234 1 94.31 63 GLN B N 1
ATOM 3458 C CA . GLN B 1 63 ? -7.254 -6.18 10.117 1 94.31 63 GLN B CA 1
ATOM 3459 C C . GLN B 1 63 ? -5.867 -5.555 10.203 1 94.31 63 GLN B C 1
ATOM 3461 O O . GLN B 1 63 ? -5.16 -5.453 9.203 1 94.31 63 GLN B O 1
ATOM 3466 N N . MET B 1 64 ? -5.52 -5.152 11.398 1 96.69 64 MET B N 1
ATOM 3467 C CA . MET B 1 64 ? -4.219 -4.516 11.578 1 96.69 64 MET B CA 1
ATOM 3468 C C . MET B 1 64 ? -3.086 -5.512 11.344 1 96.69 64 MET B C 1
ATOM 3470 O O . MET B 1 64 ? -2.064 -5.164 10.742 1 96.69 64 MET B O 1
ATOM 3474 N N . ILE B 1 65 ? -3.26 -6.734 11.781 1 96 65 ILE B N 1
ATOM 3475 C CA . ILE B 1 65 ? -2.246 -7.758 11.562 1 96 65 ILE B CA 1
ATOM 3476 C C . ILE B 1 65 ? -2.119 -8.047 10.062 1 96 65 ILE B C 1
ATOM 3478 O O . ILE B 1 65 ? -1.008 -8.125 9.539 1 96 65 ILE B O 1
ATOM 3482 N N . GLU B 1 66 ? -3.213 -8.195 9.414 1 95.88 66 GLU B N 1
ATOM 3483 C CA . GLU B 1 66 ? -3.176 -8.406 7.969 1 95.88 66 GLU B CA 1
ATOM 3484 C C . GLU B 1 66 ? -2.514 -7.223 7.262 1 95.88 66 GLU B C 1
ATOM 3486 O O . GLU B 1 66 ? -1.734 -7.414 6.328 1 95.88 66 GLU B O 1
ATOM 3491 N N . GLY B 1 67 ? -2.885 -6.039 7.703 1 97.5 67 GLY B N 1
ATOM 3492 C CA . GLY B 1 67 ? -2.217 -4.863 7.172 1 97.5 67 GLY B CA 1
ATOM 3493 C C . GLY B 1 67 ? -0.714 -4.879 7.383 1 97.5 67 GLY B C 1
ATOM 3494 O O . GLY B 1 67 ? 0.052 -4.551 6.477 1 97.5 67 GLY B O 1
ATOM 3495 N N . ALA B 1 68 ? -0.327 -5.234 8.57 1 97.44 68 ALA B N 1
ATOM 3496 C CA . ALA B 1 68 ? 1.096 -5.324 8.891 1 97.44 68 ALA B CA 1
ATOM 3497 C C . ALA B 1 68 ? 1.803 -6.316 7.969 1 97.44 68 ALA B C 1
ATOM 3499 O O . ALA B 1 68 ? 2.875 -6.023 7.434 1 97.44 68 ALA B O 1
ATOM 3500 N N . LEU B 1 69 ? 1.201 -7.465 7.828 1 97.88 69 LEU B N 1
ATOM 3501 C CA . LEU B 1 69 ? 1.792 -8.492 6.977 1 97.88 69 LEU B CA 1
ATOM 3502 C C . LEU B 1 69 ? 1.91 -8.008 5.539 1 97.88 69 LEU B C 1
ATOM 3504 O O . LEU B 1 69 ? 2.957 -8.172 4.906 1 97.88 69 LEU B O 1
ATOM 3508 N N . LYS B 1 70 ? 0.849 -7.43 5.047 1 97.62 70 LYS B N 1
ATOM 3509 C CA . LYS B 1 70 ? 0.912 -6.852 3.709 1 97.62 70 LYS B CA 1
ATOM 3510 C C . LYS B 1 70 ? 2.041 -5.828 3.604 1 97.62 70 LYS B C 1
ATOM 3512 O O . LYS B 1 70 ? 2.822 -5.852 2.65 1 97.62 70 LYS B O 1
ATOM 3517 N N . GLY B 1 71 ? 2.094 -4.961 4.539 1 98.12 71 GLY B N 1
ATOM 3518 C CA . GLY B 1 71 ? 3.105 -3.916 4.531 1 98.12 71 GLY B CA 1
ATOM 3519 C C . GLY B 1 71 ? 4.52 -4.457 4.613 1 98.12 71 GLY B C 1
ATOM 3520 O O . GLY B 1 71 ? 5.43 -3.936 3.965 1 98.12 71 GLY B O 1
ATOM 3521 N N . ILE B 1 72 ? 4.793 -5.453 5.441 1 97.88 72 ILE B N 1
ATOM 3522 C CA . ILE B 1 72 ? 6.102 -6.082 5.566 1 97.88 72 ILE B CA 1
ATOM 3523 C C . ILE B 1 72 ? 6.559 -6.605 4.207 1 97.88 72 ILE B C 1
ATOM 3525 O O . ILE B 1 72 ? 7.652 -6.273 3.744 1 97.88 72 ILE B O 1
ATOM 3529 N N . PHE B 1 73 ? 5.711 -7.312 3.596 1 98.12 73 PHE B N 1
ATOM 3530 C CA . PHE B 1 73 ? 6.156 -8.016 2.398 1 98.12 73 PHE B CA 1
ATOM 3531 C C . PHE B 1 73 ? 6.121 -7.094 1.185 1 98.12 73 PHE B C 1
ATOM 3533 O O . PHE B 1 73 ? 6.789 -7.352 0.181 1 98.12 73 PHE B O 1
ATOM 3540 N N . ASP B 1 74 ? 5.391 -6 1.253 1 96.81 74 ASP B N 1
ATOM 3541 C CA . ASP B 1 74 ? 5.418 -4.977 0.214 1 96.81 74 ASP B CA 1
ATOM 3542 C C . ASP B 1 74 ? 6.785 -4.297 0.151 1 96.81 74 ASP B C 1
ATOM 3544 O O . ASP B 1 74 ? 7.09 -3.598 -0.816 1 96.81 74 ASP B O 1
ATOM 3548 N N . THR B 1 75 ? 7.594 -4.461 1.162 1 96.69 75 THR B N 1
ATOM 3549 C CA . THR B 1 75 ? 8.922 -3.854 1.162 1 96.69 75 THR B CA 1
ATOM 3550 C C . THR B 1 75 ? 9.883 -4.656 0.291 1 96.69 75 THR B C 1
ATOM 3552 O O . THR B 1 75 ? 11.023 -4.242 0.073 1 96.69 75 THR B O 1
ATOM 3555 N N . MET B 1 76 ? 9.438 -5.742 -0.278 1 96.81 76 MET B N 1
ATOM 3556 C CA . MET B 1 76 ? 10.258 -6.648 -1.076 1 96.81 76 MET B CA 1
ATOM 3557 C C . MET B 1 76 ? 9.945 -6.496 -2.561 1 96.81 76 MET B C 1
ATOM 3559 O O . MET B 1 76 ? 9.445 -5.461 -2.992 1 96.81 76 MET B O 1
ATOM 3563 N N . ASP B 1 77 ? 10.406 -7.445 -3.336 1 94.31 77 ASP B N 1
ATOM 3564 C CA . ASP B 1 77 ? 10.18 -7.301 -4.77 1 94.31 77 ASP B CA 1
ATOM 3565 C C . ASP B 1 77 ? 8.703 -7.438 -5.109 1 94.31 77 ASP B C 1
ATOM 3567 O O . ASP B 1 77 ? 7.898 -7.852 -4.27 1 94.31 77 ASP B O 1
ATOM 3571 N N . SER B 1 78 ? 8.305 -7.117 -6.312 1 93.69 78 SER B N 1
ATOM 3572 C CA . SER B 1 78 ? 6.906 -7.031 -6.711 1 93.69 78 SER B CA 1
ATOM 3573 C C . SER B 1 78 ? 6.277 -8.414 -6.832 1 93.69 78 SER B C 1
ATOM 3575 O O . SER B 1 78 ? 5.059 -8.539 -6.938 1 93.69 78 SER B O 1
ATOM 3577 N N . TYR B 1 79 ? 7.043 -9.477 -6.75 1 93.31 79 TYR B N 1
ATOM 3578 C CA . TYR B 1 79 ? 6.52 -10.836 -6.836 1 93.31 79 TYR B CA 1
ATOM 3579 C C . TYR B 1 79 ? 6.184 -11.375 -5.449 1 93.31 79 TYR B C 1
ATOM 3581 O O . TYR B 1 79 ? 5.508 -12.398 -5.324 1 93.31 79 TYR B O 1
ATOM 3589 N N . THR B 1 80 ? 6.738 -10.734 -4.469 1 96.94 80 THR B N 1
ATOM 3590 C CA . THR B 1 80 ? 6.445 -11.094 -3.086 1 96.94 80 THR B CA 1
ATOM 3591 C C . THR B 1 80 ? 5.172 -10.406 -2.607 1 96.94 80 THR B C 1
ATOM 3593 O O . THR B 1 80 ? 5.086 -9.172 -2.609 1 96.94 80 THR B O 1
ATOM 3596 N N . VAL B 1 81 ? 4.176 -11.25 -2.285 1 96.5 81 VAL B N 1
ATOM 3597 C CA . VAL B 1 81 ? 2.869 -10.695 -1.947 1 96.5 81 VAL B CA 1
ATOM 3598 C C . VAL B 1 81 ? 2.225 -11.523 -0.838 1 96.5 81 VAL B C 1
ATOM 3600 O O . VAL B 1 81 ? 2.252 -12.75 -0.881 1 96.5 81 VAL B O 1
ATOM 3603 N N . TYR B 1 82 ? 1.73 -10.781 0.162 1 97.62 82 TYR B N 1
ATOM 3604 C CA . TYR B 1 82 ? 0.842 -11.422 1.126 1 97.62 82 TYR B CA 1
ATOM 3605 C C . TYR B 1 82 ? -0.61 -11.336 0.67 1 97.62 82 TYR B C 1
ATOM 3607 O O . TYR B 1 82 ? -1.096 -10.258 0.323 1 97.62 82 TYR B O 1
ATOM 3615 N N . TYR B 1 83 ? -1.324 -12.516 0.733 1 94.12 83 TYR B N 1
ATOM 3616 C CA . TYR B 1 83 ? -2.746 -12.609 0.425 1 94.12 83 TYR B CA 1
ATOM 3617 C C . TYR B 1 83 ? -3.553 -12.953 1.673 1 94.12 83 TYR B C 1
ATOM 3619 O O . TYR B 1 83 ? -3.23 -13.898 2.389 1 94.12 83 TYR B O 1
ATOM 3627 N N . THR B 1 84 ? -4.586 -12.148 1.874 1 92.62 84 THR B N 1
ATOM 3628 C CA . THR B 1 84 ? -5.57 -12.641 2.83 1 92.62 84 THR B CA 1
ATOM 3629 C C . THR B 1 84 ? -6.18 -13.961 2.354 1 92.62 84 THR B C 1
ATOM 3631 O O . THR B 1 84 ? -5.977 -14.359 1.206 1 92.62 84 THR B O 1
ATOM 3634 N N . MET B 1 85 ? -6.867 -14.586 3.219 1 86.12 85 MET B N 1
ATOM 3635 C CA . MET B 1 85 ? -7.5 -15.844 2.836 1 86.12 85 MET B CA 1
ATOM 3636 C C . MET B 1 85 ? -8.422 -15.648 1.634 1 86.12 85 MET B C 1
ATOM 3638 O O . MET B 1 85 ? -8.406 -16.453 0.699 1 86.12 85 MET B O 1
ATOM 3642 N N . GLU B 1 86 ? -9.117 -14.578 1.629 1 80 86 GLU B N 1
ATOM 3643 C CA . GLU B 1 86 ? -10.047 -14.273 0.544 1 80 86 GLU B CA 1
ATOM 3644 C C . GLU B 1 86 ? -9.297 -13.984 -0.755 1 80 86 GLU B C 1
ATOM 3646 O O . GLU B 1 86 ? -9.664 -14.5 -1.814 1 80 86 GLU B O 1
ATOM 3651 N N . GLU B 1 87 ? -8.273 -13.242 -0.68 1 81.88 87 GLU B N 1
ATOM 3652 C CA . GLU B 1 87 ? -7.488 -12.883 -1.855 1 81.88 87 GLU B CA 1
ATOM 3653 C C . GLU B 1 87 ? -6.777 -14.102 -2.438 1 81.88 87 GLU B C 1
ATOM 3655 O O . GLU B 1 87 ? -6.57 -14.18 -3.648 1 81.88 87 GLU B O 1
ATOM 3660 N N . ALA B 1 88 ? -6.375 -15.031 -1.577 1 86.75 88 ALA B N 1
ATOM 3661 C CA . ALA B 1 88 ? -5.625 -16.203 -1.987 1 86.75 88 ALA B CA 1
ATOM 3662 C C . ALA B 1 88 ? -6.484 -17.141 -2.834 1 86.75 88 ALA B C 1
ATOM 3664 O O . ALA B 1 88 ? -5.969 -17.875 -3.68 1 86.75 88 ALA B O 1
ATOM 3665 N N . GLN B 1 89 ? -7.707 -17.125 -2.633 1 77.5 89 GLN B N 1
ATOM 3666 C CA . GLN B 1 89 ? -8.609 -18.016 -3.344 1 77.5 89 GLN B CA 1
ATOM 3667 C C . GLN B 1 89 ? -8.516 -17.812 -4.852 1 77.5 89 GLN B C 1
ATOM 3669 O O . GLN B 1 89 ? -8.461 -18.781 -5.613 1 77.5 89 GLN B O 1
ATOM 3674 N N . ALA B 1 90 ? -8.562 -16.547 -5.207 1 73.94 90 ALA B N 1
ATOM 3675 C CA . ALA B 1 90 ? -8.445 -16.266 -6.633 1 73.94 90 ALA B CA 1
ATOM 3676 C C . ALA B 1 90 ? -7.141 -16.797 -7.203 1 73.94 90 ALA B C 1
ATOM 3678 O O . ALA B 1 90 ? -7.125 -17.391 -8.281 1 73.94 90 ALA B O 1
ATOM 3679 N N . PHE B 1 91 ? -6.129 -16.625 -6.48 1 81.12 91 PHE B N 1
ATOM 3680 C CA . PHE B 1 91 ? -4.816 -17.094 -6.898 1 81.12 91 PHE B CA 1
ATOM 3681 C C . PHE B 1 91 ? -4.812 -18.609 -7.043 1 81.12 91 PHE B C 1
ATOM 3683 O O . PHE B 1 91 ? -4.328 -19.141 -8.039 1 81.12 91 PHE B O 1
ATOM 3690 N N . PHE B 1 92 ? -5.34 -19.281 -6.152 1 83.75 92 PHE B N 1
ATOM 3691 C CA . PHE B 1 92 ? -5.328 -20.734 -6.152 1 83.75 92 PHE B CA 1
ATOM 3692 C C . PHE B 1 92 ? -6.227 -21.281 -7.258 1 83.75 92 PHE B C 1
ATOM 3694 O O . PHE B 1 92 ? -5.926 -22.312 -7.852 1 83.75 92 PHE B O 1
ATOM 3701 N N . THR B 1 93 ? -7.273 -20.609 -7.469 1 78.62 93 THR B N 1
ATOM 3702 C CA . THR B 1 93 ? -8.125 -21.016 -8.578 1 78.62 93 THR B CA 1
ATOM 3703 C C . THR B 1 93 ? -7.352 -21.016 -9.891 1 78.62 93 THR B C 1
ATOM 3705 O O . THR B 1 93 ? -7.441 -21.953 -10.68 1 78.62 93 THR B O 1
ATOM 3708 N N . ASP B 1 94 ? -6.629 -20.031 -10.023 1 79.94 94 ASP B N 1
ATOM 3709 C CA . ASP B 1 94 ? -5.852 -19.891 -11.25 1 79.94 94 ASP B CA 1
ATOM 3710 C C . ASP B 1 94 ? -4.766 -20.969 -11.336 1 79.94 94 ASP B C 1
ATOM 3712 O O . ASP B 1 94 ? -4.656 -21.672 -12.344 1 79.94 94 ASP B O 1
ATOM 3716 N N . ILE B 1 95 ? -4.047 -21.141 -10.328 1 86.88 95 ILE B N 1
ATOM 3717 C CA . ILE B 1 95 ? -2.889 -22.016 -10.344 1 86.88 95 ILE B CA 1
ATOM 3718 C C . ILE B 1 95 ? -3.35 -23.484 -10.336 1 86.88 95 ILE B C 1
ATOM 3720 O O . ILE B 1 95 ? -2.748 -24.328 -11 1 86.88 95 ILE B O 1
ATOM 3724 N N . ASN B 1 96 ? -4.336 -23.75 -9.625 1 87.12 96 ASN B N 1
ATOM 3725 C CA . ASN B 1 96 ? -4.855 -25.125 -9.57 1 87.12 96 ASN B CA 1
ATOM 3726 C C . ASN B 1 96 ? -5.652 -25.469 -10.82 1 87.12 96 ASN B C 1
ATOM 3728 O O . ASN B 1 96 ? -5.773 -26.641 -11.18 1 87.12 96 ASN B O 1
ATOM 3732 N N . GLY B 1 97 ? -6.145 -24.422 -11.414 1 86.12 97 GLY B N 1
ATOM 3733 C CA . GLY B 1 97 ? -6.91 -24.656 -12.625 1 86.12 97 GLY B CA 1
ATOM 3734 C C . GLY B 1 97 ? -8.273 -25.266 -12.375 1 86.12 97 GLY B C 1
ATOM 3735 O O . GLY B 1 97 ? -8.766 -26.062 -13.18 1 86.12 97 GLY B O 1
ATOM 3736 N N . SER B 1 98 ? -8.68 -25.109 -11.211 1 85.06 98 SER B N 1
ATOM 3737 C CA . SER B 1 98 ? -10.008 -25.625 -10.883 1 85.06 98 SER B CA 1
ATOM 3738 C C . SER B 1 98 ? -10.641 -24.812 -9.75 1 85.06 98 SER B C 1
ATOM 3740 O O . SER B 1 98 ? -9.945 -24.141 -9 1 85.06 98 SER B O 1
ATOM 3742 N N . TYR B 1 99 ? -11.914 -24.672 -9.766 1 80 99 TYR B N 1
ATOM 3743 C CA . TYR B 1 99 ? -12.664 -24.078 -8.664 1 80 99 TYR B CA 1
ATOM 3744 C C . TYR B 1 99 ? -14.07 -24.672 -8.578 1 80 99 TYR B C 1
ATOM 3746 O O . TYR B 1 99 ? -14.547 -25.281 -9.539 1 80 99 TYR B O 1
ATOM 3754 N N . THR B 1 100 ? -14.531 -24.562 -7.375 1 82.12 100 THR B N 1
ATOM 3755 C CA . THR B 1 100 ? -15.914 -25 -7.219 1 82.12 100 THR B CA 1
ATOM 3756 C C . THR B 1 100 ? -16.875 -23.859 -7.535 1 82.12 100 THR B C 1
ATOM 3758 O O . THR B 1 100 ? -16.781 -22.781 -6.953 1 82.12 100 THR B O 1
ATOM 3761 N N . GLY B 1 101 ? -17.625 -23.984 -8.438 1 87.81 101 GLY B N 1
ATOM 3762 C CA . GLY B 1 101 ? -18.578 -22.969 -8.844 1 87.81 101 GLY B CA 1
ATOM 3763 C C . GLY B 1 101 ? -19.5 -23.406 -9.961 1 87.81 101 GLY B C 1
ATOM 3764 O O . GLY B 1 101 ? -19.859 -24.578 -10.047 1 87.81 101 GLY B O 1
ATOM 3765 N N . ILE B 1 102 ? -20 -22.281 -10.711 1 91.75 102 ILE B N 1
ATOM 3766 C CA . ILE B 1 102 ? -21 -22.609 -11.727 1 91.75 102 ILE B CA 1
ATOM 3767 C C . ILE B 1 102 ? -20.391 -22.469 -13.117 1 91.75 102 ILE B C 1
ATOM 3769 O O . ILE B 1 102 ? -21.031 -22.766 -14.117 1 91.75 102 ILE B O 1
ATOM 3773 N N . GLY B 1 103 ? -19.125 -22.016 -13.203 1 88.19 103 GLY B N 1
ATOM 3774 C CA . GLY B 1 103 ? -18.375 -22.016 -14.453 1 88.19 103 GLY B CA 1
ATOM 3775 C C . GLY B 1 103 ? -18.625 -20.781 -15.297 1 88.19 103 GLY B C 1
ATOM 3776 O O . GLY B 1 103 ? -18.828 -20.891 -16.516 1 88.19 103 GLY B O 1
ATOM 3777 N N . VAL B 1 104 ? -18.625 -19.578 -14.641 1 88.69 104 VAL B N 1
ATOM 3778 C CA . VAL B 1 104 ? -18.828 -18.359 -15.414 1 88.69 104 VAL B CA 1
ATOM 3779 C C . VAL B 1 104 ? -17.75 -17.344 -15.078 1 88.69 104 VAL B C 1
ATOM 3781 O O . VAL B 1 104 ? -17.094 -17.438 -14.023 1 88.69 104 VAL B O 1
ATOM 3784 N N . VAL B 1 105 ? -17.391 -16.531 -15.992 1 85.12 105 VAL B N 1
ATOM 3785 C CA . VAL B 1 105 ? -16.594 -15.328 -15.766 1 85.12 105 VAL B CA 1
ATOM 3786 C C . VAL B 1 105 ? -17.5 -14.094 -15.789 1 85.12 105 VAL B C 1
ATOM 3788 O O . VAL B 1 105 ? -18.297 -13.922 -16.703 1 85.12 105 VAL B O 1
ATOM 3791 N N . MET B 1 106 ? -17.359 -13.312 -14.633 1 88.5 106 MET B N 1
ATOM 3792 C CA . MET B 1 106 ? -18.266 -12.164 -14.5 1 88.5 106 MET B CA 1
ATOM 3793 C C . MET B 1 106 ? -17.469 -10.859 -14.469 1 88.5 106 MET B C 1
ATOM 3795 O O . MET B 1 106 ? -16.297 -10.852 -14.109 1 88.5 106 MET B O 1
ATOM 3799 N N . SER B 1 107 ? -18.062 -9.781 -14.93 1 87.69 107 SER B N 1
ATOM 3800 C CA . SER B 1 107 ? -17.531 -8.438 -14.805 1 87.69 107 SER B CA 1
ATOM 3801 C C . SER B 1 107 ? -18.609 -7.438 -14.406 1 87.69 107 SER B C 1
ATOM 3803 O O . SER B 1 107 ? -19.797 -7.73 -14.531 1 87.69 107 SER B O 1
ATOM 3805 N N . GLU B 1 108 ? -18.125 -6.383 -13.766 1 88 108 GLU B N 1
ATOM 3806 C CA . GLU B 1 108 ? -19.047 -5.293 -13.461 1 88 108 GLU B CA 1
ATOM 3807 C C . GLU B 1 108 ? -18.984 -4.207 -14.531 1 88 108 GLU B C 1
ATOM 3809 O O . GLU B 1 108 ? -17.922 -3.652 -14.805 1 88 108 GLU B O 1
ATOM 3814 N N . VAL B 1 109 ? -19.969 -4 -15.203 1 84.38 109 VAL B N 1
ATOM 3815 C CA . VAL B 1 109 ? -20.062 -2.965 -16.219 1 84.38 109 VAL B CA 1
ATOM 3816 C C . VAL B 1 109 ? -21.234 -2.035 -15.906 1 84.38 109 VAL B C 1
ATOM 3818 O O . VAL B 1 109 ? -22.391 -2.469 -15.883 1 84.38 109 VAL B O 1
ATOM 3821 N N . ASP B 1 110 ? -20.859 -0.735 -15.617 1 82.25 110 ASP B N 1
ATOM 3822 C CA . ASP B 1 110 ? -21.875 0.279 -15.32 1 82.25 110 ASP B CA 1
ATOM 3823 C C . ASP B 1 110 ? -22.734 -0.134 -14.133 1 82.25 110 ASP B C 1
ATOM 3825 O O . ASP B 1 110 ? -23.969 -0.065 -14.203 1 82.25 110 ASP B O 1
ATOM 3829 N N . GLY B 1 111 ? -22.188 -0.731 -13.227 1 84.25 111 GLY B N 1
ATOM 3830 C CA . GLY B 1 111 ? -22.875 -1.1 -12 1 84.25 111 GLY B CA 1
ATOM 3831 C C . GLY B 1 111 ? -23.625 -2.408 -12.102 1 84.25 111 GLY B C 1
ATOM 3832 O O . GLY B 1 111 ? -24.297 -2.824 -11.148 1 84.25 111 GLY B O 1
ATOM 3833 N N . LYS B 1 112 ? -23.594 -2.988 -13.32 1 90.06 112 LYS B N 1
ATOM 3834 C CA . LYS B 1 112 ? -24.281 -4.266 -13.523 1 90.06 112 LYS B CA 1
ATOM 3835 C C . LYS B 1 112 ? -23.281 -5.414 -13.586 1 90.06 112 LYS B C 1
ATOM 3837 O O . LYS B 1 112 ? -22.125 -5.223 -13.992 1 90.06 112 LYS B O 1
ATOM 3842 N N . ILE B 1 113 ? -23.766 -6.574 -13.188 1 93.5 113 ILE B N 1
ATOM 3843 C CA . ILE B 1 113 ? -22.906 -7.754 -13.219 1 93.5 113 ILE B CA 1
ATOM 3844 C C . ILE B 1 113 ? -23.188 -8.555 -14.492 1 93.5 113 ILE B C 1
ATOM 3846 O O . ILE B 1 113 ? -24.234 -9.188 -14.617 1 93.5 113 ILE B O 1
ATOM 3850 N N . LEU B 1 114 ? -22.25 -8.578 -15.383 1 92.69 114 LEU B N 1
ATOM 3851 C CA . LEU B 1 114 ? -22.359 -9.203 -16.688 1 92.69 114 LEU B CA 1
ATOM 3852 C C . LEU B 1 114 ? -21.594 -10.523 -16.734 1 92.69 114 LEU B C 1
ATOM 3854 O O . LEU B 1 114 ? -20.484 -10.609 -16.234 1 92.69 114 LEU B O 1
ATOM 3858 N N . ILE B 1 115 ? -22.25 -11.555 -17.391 1 93 115 ILE B N 1
ATOM 3859 C CA . ILE B 1 115 ? -21.547 -12.797 -17.672 1 93 115 ILE B CA 1
ATOM 3860 C C . ILE B 1 115 ? -20.75 -12.648 -18.969 1 93 115 ILE B C 1
ATOM 3862 O O . ILE B 1 115 ? -21.344 -12.555 -20.062 1 93 115 ILE B O 1
ATOM 3866 N N . ASP B 1 116 ? -19.469 -12.664 -18.797 1 88.88 116 ASP B N 1
ATOM 3867 C CA . ASP B 1 116 ? -18.594 -12.477 -19.953 1 88.88 116 ASP B CA 1
ATOM 3868 C C . ASP B 1 116 ? -18.391 -13.797 -20.703 1 88.88 116 ASP B C 1
ATOM 3870 O O . ASP B 1 116 ? -18.328 -13.812 -21.938 1 88.88 116 ASP B O 1
ATOM 3874 N N . ARG B 1 117 ? -18.25 -14.883 -19.859 1 84.88 117 ARG B N 1
ATOM 3875 C CA . ARG B 1 117 ? -17.906 -16.188 -20.438 1 84.88 117 ARG B CA 1
ATOM 3876 C C . ARG B 1 117 ? -18.516 -17.312 -19.625 1 84.88 117 ARG B C 1
ATOM 3878 O O . ARG B 1 117 ? -18.594 -17.234 -18.391 1 84.88 117 ARG B O 1
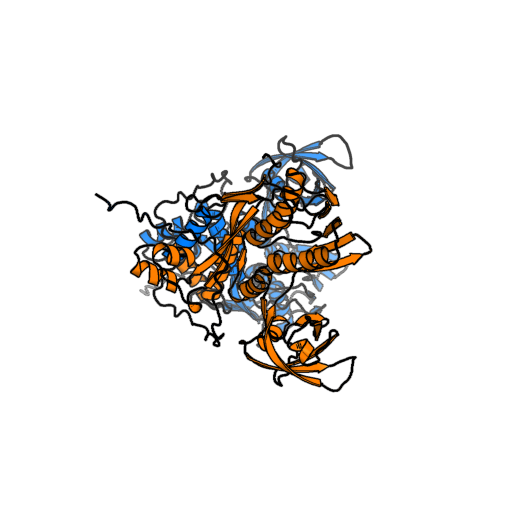ATOM 3885 N N . VAL B 1 118 ? -19.094 -18.25 -20.406 1 89.81 118 VAL B N 1
ATOM 3886 C CA . VAL B 1 118 ? -19.531 -19.5 -19.828 1 89.81 118 VAL B CA 1
ATOM 3887 C C . VAL B 1 118 ? -18.609 -20.641 -20.266 1 89.81 118 VAL B C 1
ATOM 3889 O O . VAL B 1 118 ? -18.391 -20.844 -21.453 1 89.81 118 VAL B O 1
ATOM 3892 N N . TYR B 1 119 ? -17.969 -21.266 -19.281 1 83 119 TYR B N 1
ATOM 3893 C CA . TYR B 1 119 ? -17.016 -22.328 -19.609 1 83 119 TYR B CA 1
ATOM 3894 C C . TYR B 1 119 ? -17.734 -23.531 -20.203 1 83 119 TYR B C 1
ATOM 3896 O O . TYR B 1 119 ? -18.859 -23.859 -19.797 1 83 119 TYR B O 1
ATOM 3904 N N . SER B 1 120 ? -17.047 -24.203 -21.125 1 79.69 120 SER B N 1
ATOM 3905 C CA . SER B 1 120 ? -17.594 -25.422 -21.719 1 79.69 120 SER B CA 1
ATOM 3906 C C . SER B 1 120 ? -17.719 -26.531 -20.688 1 79.69 120 SER B C 1
ATOM 3908 O O . SER B 1 120 ? -16.844 -26.688 -19.844 1 79.69 120 SER B O 1
ATOM 3910 N N . SER B 1 121 ? -18.797 -27.281 -20.812 1 81.31 121 SER B N 1
ATOM 3911 C CA . SER B 1 121 ? -19.062 -28.438 -19.953 1 81.31 121 SER B CA 1
ATOM 3912 C C . SER B 1 121 ? -19.203 -28.016 -18.5 1 81.31 121 SER B C 1
ATOM 3914 O O . SER B 1 121 ? -18.812 -28.75 -17.594 1 81.31 121 SER B O 1
ATOM 3916 N N . SER B 1 122 ? -19.641 -26.797 -18.344 1 89.19 122 SER B N 1
ATOM 3917 C CA . SER B 1 122 ? -19.859 -26.297 -16.984 1 89.19 122 SER B CA 1
ATOM 3918 C C . SER B 1 122 ? -21.328 -26.406 -16.578 1 89.19 122 SER B C 1
ATOM 3920 O O . SER B 1 122 ? -22.203 -26.547 -17.438 1 89.19 122 SER B O 1
ATOM 3922 N N . PRO B 1 123 ? -21.547 -26.312 -15.242 1 93.81 123 PRO B N 1
ATOM 3923 C CA . PRO B 1 123 ? -22.922 -26.297 -14.781 1 93.81 123 PRO B CA 1
ATOM 3924 C C . PRO B 1 123 ? -23.734 -25.125 -15.359 1 93.81 123 PRO B C 1
ATOM 3926 O O . PRO B 1 123 ? -24.906 -25.281 -15.688 1 93.81 123 PRO B O 1
ATOM 3929 N N . ALA B 1 124 ? -23.109 -24.016 -15.523 1 94.88 124 ALA B N 1
ATOM 3930 C CA . ALA B 1 124 ? -23.797 -22.859 -16.078 1 94.88 124 ALA B CA 1
ATOM 3931 C C . ALA B 1 124 ? -24.234 -23.109 -17.516 1 94.88 124 ALA B C 1
ATOM 3933 O O . ALA B 1 124 ? -25.375 -22.797 -17.891 1 94.88 124 ALA B O 1
ATOM 3934 N N . GLU B 1 125 ? -23.312 -23.656 -18.219 1 92.31 125 GLU B N 1
ATOM 3935 C CA . GLU B 1 125 ? -23.672 -23.984 -19.594 1 92.31 125 GLU B CA 1
ATOM 3936 C C . GLU B 1 125 ? -24.828 -24.984 -19.641 1 92.31 125 GLU B C 1
ATOM 3938 O O . GLU B 1 125 ? -25.766 -24.812 -20.406 1 92.31 125 GLU B O 1
ATOM 3943 N N . GLU B 1 126 ? -24.75 -26 -18.844 1 93.69 126 GLU B N 1
ATOM 3944 C CA . GLU B 1 126 ? -25.766 -27.047 -18.812 1 93.69 126 GLU B CA 1
ATOM 3945 C C . GLU B 1 126 ? -27.125 -26.484 -18.406 1 93.69 126 GLU B C 1
ATOM 3947 O O . GLU B 1 126 ? -28.172 -26.953 -18.875 1 93.69 126 GLU B O 1
ATOM 3952 N N . ALA B 1 127 ? -27.047 -25.438 -17.578 1 94.62 127 ALA B N 1
ATOM 3953 C CA . ALA B 1 127 ? -28.281 -24.828 -17.094 1 94.62 127 ALA B CA 1
ATOM 3954 C C . ALA B 1 127 ? -28.875 -23.906 -18.156 1 94.62 127 ALA B C 1
ATOM 3956 O O . ALA B 1 127 ? -30.062 -23.578 -18.094 1 94.62 127 ALA B O 1
ATOM 3957 N N . GLY B 1 128 ? -28.016 -23.391 -19.016 1 94.31 128 GLY B N 1
ATOM 3958 C CA . GLY B 1 128 ? -28.516 -22.547 -20.094 1 94.31 128 GLY B CA 1
ATOM 3959 C C . GLY B 1 128 ? -28.094 -21.094 -19.969 1 94.31 128 GLY B C 1
ATOM 3960 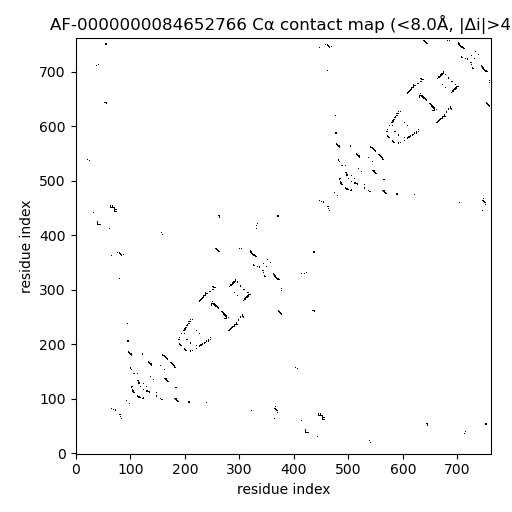O O . GLY B 1 128 ? -28.562 -20.234 -20.719 1 94.31 128 GLY B O 1
ATOM 3961 N N . ILE B 1 129 ? -27.234 -20.875 -19.047 1 95.5 129 ILE B N 1
ATOM 3962 C CA . ILE B 1 129 ? -26.703 -19.516 -18.906 1 95.5 129 ILE B CA 1
ATOM 3963 C C . ILE B 1 129 ? -25.812 -19.188 -20.109 1 95.5 129 ILE B C 1
ATOM 3965 O O . ILE B 1 129 ? -25.078 -20.062 -20.594 1 95.5 129 ILE B O 1
ATOM 3969 N N . LYS B 1 130 ? -25.844 -17.922 -20.5 1 93.5 130 LYS B N 1
ATOM 3970 C CA . LYS B 1 130 ? -25.109 -17.531 -21.703 1 93.5 130 LYS B CA 1
ATOM 3971 C C . LYS B 1 130 ? -24.297 -16.266 -21.453 1 93.5 130 LYS B C 1
ATOM 3973 O O . LYS B 1 130 ? -24.609 -15.477 -20.562 1 93.5 130 LYS B O 1
ATOM 3978 N N . SER B 1 131 ? -23.219 -16.203 -22.266 1 92.38 131 SER B N 1
ATOM 3979 C CA . SER B 1 131 ? -22.484 -14.945 -22.281 1 92.38 131 SER B CA 1
ATOM 3980 C C . SER B 1 131 ? -23.391 -13.781 -22.656 1 92.38 131 SER B C 1
ATOM 3982 O O . SER B 1 131 ? -24.234 -13.898 -23.547 1 92.38 131 SER B O 1
ATOM 3984 N N . GLY B 1 132 ? -23.234 -12.742 -21.922 1 91.44 132 GLY B N 1
ATOM 3985 C CA . GLY B 1 132 ? -24.094 -11.594 -22.156 1 91.44 132 GLY B CA 1
ATOM 3986 C C . GLY B 1 132 ? -25.219 -11.461 -21.156 1 91.44 132 GLY B C 1
ATOM 3987 O O . GLY B 1 132 ? -25.828 -10.398 -21.016 1 91.44 132 GLY B O 1
ATOM 3988 N N . ASP B 1 133 ? -25.547 -12.594 -20.516 1 94.12 133 ASP B N 1
ATOM 3989 C CA . ASP B 1 133 ? -26.547 -12.539 -19.453 1 94.12 133 ASP B CA 1
ATOM 3990 C C . ASP B 1 133 ? -26.156 -11.555 -18.359 1 94.12 133 ASP B C 1
ATOM 3992 O O . ASP B 1 133 ? -24.984 -11.461 -18 1 94.12 133 ASP B O 1
ATOM 3996 N N . VAL B 1 134 ? -27.141 -10.789 -17.906 1 94.56 134 VAL B N 1
ATOM 3997 C CA . VAL B 1 134 ? -26.922 -9.867 -16.797 1 94.56 134 VAL B CA 1
ATOM 3998 C C . VAL B 1 134 ? -27.547 -10.453 -15.523 1 94.56 134 VAL B C 1
ATOM 4000 O O . VAL B 1 134 ? -28.75 -10.641 -15.445 1 94.56 134 VAL B O 1
ATOM 4003 N N . ILE B 1 135 ? -26.719 -10.719 -14.539 1 95.12 135 ILE B N 1
ATOM 4004 C CA . ILE B 1 135 ? -27.219 -11.297 -13.297 1 95.12 135 ILE B CA 1
ATOM 4005 C C . ILE B 1 135 ? -27.922 -10.219 -12.484 1 95.12 135 ILE B C 1
ATOM 4007 O O . ILE B 1 135 ? -27.375 -9.141 -12.242 1 95.12 135 ILE B O 1
ATOM 4011 N N . VAL B 1 136 ? -29.141 -10.516 -12 1 94.38 136 VAL B N 1
ATOM 4012 C CA . VAL B 1 136 ? -29.906 -9.516 -11.258 1 94.38 136 VAL B CA 1
ATOM 4013 C C . VAL B 1 136 ? -30.328 -10.094 -9.906 1 94.38 136 VAL B C 1
ATOM 4015 O O . VAL B 1 136 ? -30.641 -9.344 -8.977 1 94.38 136 VAL B O 1
ATOM 4018 N N . GLU B 1 137 ? -30.359 -11.445 -9.883 1 95.06 137 GLU B N 1
ATOM 4019 C CA . GLU B 1 137 ? -30.75 -12.117 -8.648 1 95.06 137 GLU B CA 1
ATOM 4020 C C . GLU B 1 137 ? -29.891 -13.352 -8.391 1 95.06 137 GLU B C 1
ATOM 4022 O O . GLU B 1 137 ? -29.5 -14.047 -9.328 1 95.06 137 GLU B O 1
ATOM 4027 N N . VAL B 1 138 ? -29.641 -13.617 -7.07 1 95.81 138 VAL B N 1
ATOM 4028 C CA . VAL B 1 138 ? -29.016 -14.867 -6.621 1 95.81 138 VAL B CA 1
ATOM 4029 C C . VAL B 1 138 ? -29.828 -15.453 -5.465 1 95.81 138 VAL B C 1
ATOM 4031 O O . VAL B 1 138 ? -29.984 -14.812 -4.422 1 95.81 138 VAL B O 1
ATOM 4034 N N . ASP B 1 139 ? -30.297 -16.609 -5.699 1 95.19 139 ASP B N 1
ATOM 4035 C CA . ASP B 1 139 ? -31.141 -17.297 -4.715 1 95.19 139 ASP B CA 1
ATOM 4036 C C . ASP B 1 139 ? -32.281 -16.391 -4.27 1 95.19 139 ASP B C 1
ATOM 4038 O O . ASP B 1 139 ? -32.562 -16.281 -3.074 1 95.19 139 ASP B O 1
ATOM 4042 N N . GLY B 1 140 ? -32.781 -15.711 -5.238 1 91.94 140 GLY B N 1
ATOM 4043 C CA . GLY B 1 140 ? -33.969 -14.906 -5 1 91.94 140 GLY B CA 1
ATOM 4044 C C . GLY B 1 140 ? -33.656 -13.539 -4.418 1 91.94 140 GLY B C 1
ATOM 4045 O O . GLY B 1 140 ? -34.531 -12.703 -4.266 1 91.94 140 GLY B O 1
ATOM 4046 N N . LYS B 1 141 ? -32.469 -13.281 -4.113 1 93.38 141 LYS B N 1
ATOM 4047 C CA . LYS B 1 141 ? -32.062 -12 -3.545 1 93.38 141 LYS B CA 1
ATOM 4048 C C . LYS B 1 141 ? -31.562 -11.055 -4.633 1 93.38 141 LYS B C 1
ATOM 4050 O O . LYS B 1 141 ? -30.688 -11.422 -5.434 1 93.38 141 LYS B O 1
ATOM 4055 N N . SER B 1 142 ? -32.125 -9.922 -4.602 1 93.94 142 SER B N 1
ATOM 4056 C CA . SER B 1 142 ? -31.625 -8.922 -5.539 1 93.94 142 SER B CA 1
ATOM 4057 C C . SER B 1 142 ? -30.188 -8.523 -5.23 1 93.94 142 SER B C 1
ATOM 4059 O O . SER B 1 142 ? -29.812 -8.375 -4.066 1 93.94 142 SER B O 1
ATOM 4061 N N . ILE B 1 143 ? -29.406 -8.398 -6.254 1 91.31 143 ILE B N 1
ATOM 4062 C CA . ILE B 1 143 ? -28 -8.062 -6.023 1 91.31 143 ILE B CA 1
ATOM 4063 C C . ILE B 1 143 ? -27.734 -6.621 -6.441 1 91.31 143 ILE B C 1
ATOM 4065 O O . ILE B 1 143 ? -26.609 -6.266 -6.785 1 91.31 143 ILE B O 1
ATOM 4069 N N . GLU B 1 144 ? -28.781 -5.879 -6.32 1 85.88 144 GLU B N 1
ATOM 4070 C CA . GLU B 1 144 ? -28.609 -4.457 -6.609 1 85.88 144 GLU B CA 1
ATOM 4071 C C . GLU B 1 144 ? -27.609 -3.818 -5.66 1 85.88 144 GLU B C 1
ATOM 4073 O O . GLU B 1 144 ? -27.641 -4.055 -4.453 1 85.88 144 GLU B O 1
ATOM 4078 N N . ASN B 1 145 ? -26.578 -3.088 -6.082 1 85.06 145 ASN B N 1
ATOM 4079 C CA . ASN B 1 145 ? -25.562 -2.326 -5.371 1 85.06 145 ASN B CA 1
ATOM 4080 C C . ASN B 1 145 ? -24.5 -3.242 -4.758 1 85.06 145 ASN B C 1
ATOM 4082 O O . ASN B 1 145 ? -23.766 -2.828 -3.865 1 85.06 145 ASN B O 1
ATOM 4086 N N . PHE B 1 146 ? -24.688 -4.555 -5.148 1 87.19 146 PHE B N 1
ATOM 4087 C CA . PHE B 1 146 ? -23.625 -5.449 -4.711 1 87.19 146 PHE B CA 1
ATOM 4088 C C . PHE B 1 146 ? -22.391 -5.277 -5.582 1 87.19 146 PHE B C 1
ATOM 4090 O O . PHE B 1 146 ? -22.5 -5.012 -6.781 1 87.19 146 PHE B O 1
ATOM 4097 N N . SER B 1 147 ? -21.266 -5.457 -4.945 1 82.69 147 SER B N 1
ATOM 4098 C CA . SER B 1 147 ? -20.016 -5.492 -5.711 1 82.69 147 SER B CA 1
ATOM 4099 C C . SER B 1 147 ? -19.828 -6.844 -6.391 1 82.69 147 SER B C 1
ATOM 4101 O O . SER B 1 147 ? -20.484 -7.82 -6.039 1 82.69 147 SER B O 1
ATOM 4103 N N . LEU B 1 148 ? -18.953 -6.852 -7.383 1 85.12 148 LEU B N 1
ATOM 4104 C CA . LEU B 1 148 ? -18.609 -8.086 -8.086 1 85.12 148 LEU B CA 1
ATOM 4105 C C . LEU B 1 148 ? -18.188 -9.172 -7.105 1 85.12 148 LEU B C 1
ATOM 4107 O O . LEU B 1 148 ? -18.609 -10.32 -7.223 1 85.12 148 LEU B O 1
ATOM 4111 N N . ASP B 1 149 ? -17.453 -8.734 -6.133 1 77.69 149 ASP B N 1
ATOM 4112 C CA . ASP B 1 149 ? -16.938 -9.688 -5.164 1 77.69 149 ASP B CA 1
ATOM 4113 C C . ASP B 1 149 ? -18.062 -10.258 -4.301 1 77.69 149 ASP B C 1
ATOM 4115 O O . ASP B 1 149 ? -18.062 -11.445 -3.979 1 77.69 149 ASP B O 1
ATOM 4119 N N . GLU B 1 150 ? -18.938 -9.391 -3.939 1 82.19 150 GLU B N 1
ATOM 4120 C CA . GLU B 1 150 ? -20.078 -9.828 -3.135 1 82.19 150 GLU B CA 1
ATOM 4121 C C . GLU B 1 150 ? -20.938 -10.836 -3.895 1 82.19 150 GLU B C 1
ATOM 4123 O O . GLU B 1 150 ? -21.359 -11.844 -3.33 1 82.19 150 GLU B O 1
ATOM 4128 N N . VAL B 1 151 ? -21.141 -10.516 -5.121 1 89.69 151 VAL B N 1
ATOM 4129 C CA . VAL B 1 151 ? -21.969 -11.391 -5.941 1 89.69 151 VAL B CA 1
ATOM 4130 C C . VAL B 1 151 ? -21.266 -12.734 -6.137 1 89.69 151 VAL B C 1
ATOM 4132 O O . VAL B 1 151 ? -21.891 -13.789 -6.035 1 89.69 151 VAL B O 1
ATOM 4135 N N . ALA B 1 152 ? -19.953 -12.672 -6.387 1 85.38 152 ALA B N 1
ATOM 4136 C CA . ALA B 1 152 ? -19.188 -13.898 -6.52 1 85.38 152 ALA B CA 1
ATOM 4137 C C . ALA B 1 152 ? -19.297 -14.758 -5.258 1 85.38 152 ALA B C 1
ATOM 4139 O O . ALA B 1 152 ? -19.422 -15.977 -5.34 1 85.38 152 ALA B O 1
ATOM 4140 N N . GLY B 1 153 ? -19.312 -14.094 -4.207 1 81.69 153 GLY B N 1
ATOM 4141 C CA . GLY B 1 153 ? -19.438 -14.789 -2.932 1 81.69 153 GLY B CA 1
ATOM 4142 C C . GLY B 1 153 ? -20.766 -15.484 -2.752 1 81.69 153 GLY B C 1
ATOM 4143 O O . GLY B 1 153 ? -20.828 -16.562 -2.16 1 81.69 153 GLY B O 1
ATOM 4144 N N . LEU B 1 154 ? -21.766 -14.891 -3.283 1 87.44 154 LEU B N 1
ATOM 4145 C CA . LEU B 1 154 ? -23.094 -15.477 -3.199 1 87.44 154 LEU B CA 1
ATOM 4146 C C . LEU B 1 154 ? -23.219 -16.703 -4.094 1 87.44 154 LEU B C 1
ATOM 4148 O O . LEU B 1 154 ? -23.938 -17.641 -3.771 1 87.44 154 LEU B O 1
ATOM 4152 N N . ILE B 1 155 ? -22.531 -16.641 -5.148 1 89.75 155 ILE B N 1
ATOM 4153 C CA . ILE B 1 155 ? -22.672 -17.672 -6.168 1 89.75 155 ILE B CA 1
ATOM 4154 C C . ILE B 1 155 ? -21.797 -18.875 -5.797 1 89.75 155 ILE B C 1
ATOM 4156 O O . ILE B 1 155 ? -22.219 -20.031 -5.973 1 89.75 155 ILE B O 1
ATOM 4160 N N . LYS B 1 156 ? -20.688 -18.562 -5.281 1 83 156 LYS B N 1
ATOM 4161 C CA . LYS B 1 156 ? -19.797 -19.641 -4.879 1 83 156 LYS B CA 1
ATOM 4162 C C . LYS B 1 156 ? -20.359 -20.406 -3.686 1 83 156 LYS B C 1
ATOM 4164 O O . LYS B 1 156 ? -21.203 -19.891 -2.949 1 83 156 LYS B O 1
ATOM 4169 N N . GLY B 1 157 ? -20 -21.703 -3.6 1 81.12 157 GLY B N 1
ATOM 4170 C CA . GLY B 1 157 ? -20.438 -22.594 -2.535 1 81.12 157 GLY B CA 1
ATOM 4171 C C . GLY B 1 157 ? -19.859 -23.984 -2.639 1 81.12 157 GLY B C 1
ATOM 4172 O O . GLY B 1 157 ? -19.078 -24.266 -3.555 1 81.12 157 GLY B O 1
ATOM 4173 N N . PRO B 1 158 ? -20.266 -24.797 -1.698 1 85.69 158 PRO B N 1
ATOM 4174 C CA . PRO B 1 158 ? -19.719 -26.141 -1.7 1 85.69 158 PRO B CA 1
ATOM 4175 C C . PRO B 1 158 ? -20.156 -26.953 -2.918 1 85.69 158 PRO B C 1
ATOM 4177 O O . PRO B 1 158 ? -21.25 -26.766 -3.432 1 85.69 158 PRO B O 1
ATOM 4180 N N . LYS B 1 159 ? -19.266 -27.766 -3.279 1 88.81 159 LYS B N 1
ATOM 4181 C CA . LYS B 1 159 ? -19.578 -28.688 -4.371 1 88.81 159 LYS B CA 1
ATOM 4182 C C . LYS B 1 159 ? -20.859 -29.453 -4.094 1 88.81 159 LYS B C 1
ATOM 4184 O O . LYS B 1 159 ? -21.094 -29.906 -2.971 1 88.81 159 LYS B O 1
ATOM 4189 N N . GLY B 1 160 ? -21.641 -29.531 -5.035 1 91.81 160 GLY B N 1
ATOM 4190 C CA . GLY B 1 160 ? -22.859 -30.312 -4.918 1 91.81 160 GLY B CA 1
ATOM 4191 C C . GLY B 1 160 ? -24.062 -29.484 -4.516 1 91.81 160 GLY B C 1
ATOM 4192 O O . GLY B 1 160 ? -25.203 -29.938 -4.656 1 91.81 160 GLY B O 1
ATOM 4193 N N . THR B 1 161 ? -23.859 -28.25 -4.059 1 93.5 161 THR B N 1
ATOM 4194 C CA . THR B 1 161 ? -24.969 -27.406 -3.67 1 93.5 161 THR B CA 1
ATOM 4195 C C . THR B 1 161 ? -25.531 -26.656 -4.879 1 93.5 161 THR B C 1
ATOM 4197 O O . THR B 1 161 ? -24.859 -26.547 -5.91 1 93.5 161 THR B O 1
ATOM 4200 N N . LYS B 1 162 ? -26.766 -26.234 -4.68 1 95.38 162 LYS B N 1
ATOM 4201 C CA . LYS B 1 162 ? -27.438 -25.562 -5.781 1 95.38 162 LYS B CA 1
ATOM 4202 C C . LYS B 1 162 ? -27.562 -24.062 -5.516 1 95.38 162 LYS B C 1
ATOM 4204 O O . LYS B 1 162 ? -27.609 -23.641 -4.363 1 95.38 162 LYS B O 1
ATOM 4209 N N . VAL B 1 163 ? -27.516 -23.297 -6.559 1 95.88 163 VAL B N 1
ATOM 4210 C CA . VAL B 1 163 ? -27.75 -21.859 -6.516 1 95.88 163 VAL B CA 1
ATOM 4211 C C . VAL B 1 163 ? -28.672 -21.453 -7.664 1 95.88 163 VAL B C 1
ATOM 4213 O O . VAL B 1 163 ? -28.578 -21.984 -8.766 1 95.88 163 VAL B O 1
ATOM 4216 N N . VAL B 1 164 ? -29.625 -20.562 -7.352 1 97.06 164 VAL B N 1
ATOM 4217 C CA . VAL B 1 164 ? -30.531 -20.078 -8.383 1 97.06 164 VAL B CA 1
ATOM 4218 C C . VAL B 1 164 ? -30.078 -18.703 -8.875 1 97.06 164 VAL B C 1
ATOM 4220 O O . VAL B 1 164 ? -29.953 -17.766 -8.086 1 97.06 164 VAL B O 1
ATOM 4223 N N . ILE B 1 165 ? -29.812 -18.609 -10.133 1 96.5 165 ILE B N 1
ATOM 4224 C CA . ILE B 1 165 ? -29.328 -17.375 -10.742 1 96.5 165 ILE B CA 1
ATOM 4225 C C . ILE B 1 165 ? -30.438 -16.766 -11.594 1 96.5 165 ILE B C 1
ATOM 4227 O O . ILE B 1 165 ? -30.953 -17.422 -12.508 1 96.5 165 ILE B O 1
ATOM 4231 N N . GLY B 1 166 ? -30.844 -15.539 -11.273 1 95.75 166 GLY B N 1
ATOM 4232 C CA . GLY B 1 166 ? -31.766 -14.781 -12.109 1 95.75 166 GLY B CA 1
ATOM 4233 C C . GLY B 1 166 ? -31.047 -13.82 -13.047 1 95.75 166 GLY B C 1
ATOM 4234 O O . GLY B 1 166 ? -30.281 -12.977 -12.609 1 95.75 166 GLY B O 1
ATOM 4235 N N . VAL B 1 167 ? -31.328 -13.953 -14.367 1 95.94 167 VAL B N 1
ATOM 4236 C CA . VAL B 1 167 ? -30.609 -13.117 -15.312 1 95.94 167 VAL B CA 1
ATOM 4237 C C . VAL B 1 167 ? -31.594 -12.398 -16.234 1 95.94 167 VAL B C 1
ATOM 4239 O O . VAL B 1 167 ? -32.75 -12.82 -16.359 1 95.94 167 VAL B O 1
ATOM 4242 N N . LEU B 1 168 ? -31.125 -11.266 -16.656 1 94.19 168 LEU B N 1
ATOM 4243 C CA . LEU B 1 168 ? -31.766 -10.586 -17.781 1 94.19 168 LEU B CA 1
ATOM 4244 C C . LEU B 1 168 ? -30.984 -10.805 -19.078 1 94.19 168 LEU B C 1
ATOM 4246 O O . LEU B 1 168 ? -29.75 -10.641 -19.094 1 94.19 168 LEU B O 1
ATOM 4250 N N . ARG B 1 169 ? -31.641 -11.422 -20.172 1 92.31 169 ARG B N 1
ATOM 4251 C CA . ARG B 1 169 ? -30.984 -11.734 -21.438 1 92.31 169 ARG B CA 1
ATOM 4252 C C . ARG B 1 169 ? -31.484 -10.812 -22.547 1 92.31 169 ARG B C 1
ATOM 4254 O O . ARG B 1 169 ? -32.688 -10.633 -22.719 1 92.31 169 ARG B O 1
ATOM 4261 N N . ASP B 1 170 ? -30.562 -10.305 -23.328 1 80.94 170 ASP B N 1
ATOM 4262 C CA . ASP B 1 170 ? -30.875 -9.539 -24.531 1 80.94 170 ASP B CA 1
ATOM 4263 C C . ASP B 1 170 ? -31.797 -8.359 -24.219 1 80.94 170 ASP B C 1
ATOM 4265 O O . ASP B 1 170 ? -32.75 -8.094 -24.953 1 80.94 170 ASP B O 1
ATOM 4269 N N . GLY B 1 171 ? -31.578 -7.703 -23.047 1 76.06 171 GLY B N 1
ATOM 4270 C CA . GLY B 1 171 ? -32.375 -6.523 -22.734 1 76.06 171 GLY B CA 1
ATOM 4271 C C . GLY B 1 171 ? -33.812 -6.848 -22.344 1 76.06 171 GLY B C 1
ATOM 4272 O O . GLY B 1 171 ? -34.625 -5.945 -22.203 1 76.06 171 GLY B O 1
ATOM 4273 N N . ALA B 1 172 ? -34.156 -8.125 -22.312 1 77.56 172 ALA B N 1
ATOM 4274 C CA . ALA B 1 172 ? -35.5 -8.5 -21.953 1 77.56 172 ALA B CA 1
ATOM 4275 C C . ALA B 1 172 ? -35.844 -8.102 -20.516 1 77.56 172 ALA B C 1
ATOM 4277 O O . ALA B 1 172 ? -34.938 -7.977 -19.688 1 77.56 172 ALA B O 1
ATOM 4278 N N . ASP B 1 173 ? -37.062 -7.887 -20.234 1 81.44 173 ASP B N 1
ATOM 4279 C CA . ASP B 1 173 ? -37.5 -7.414 -18.938 1 81.44 173 ASP B CA 1
ATOM 4280 C C . ASP B 1 173 ? -37.781 -8.578 -17.984 1 81.44 173 ASP B C 1
ATOM 4282 O O . ASP B 1 173 ? -37.844 -8.406 -16.766 1 81.44 173 ASP B O 1
ATOM 4286 N N . LYS B 1 174 ? -38 -9.688 -18.578 1 89.75 174 LYS B N 1
ATOM 4287 C CA . LYS B 1 174 ? -38.344 -10.828 -17.719 1 89.75 174 LYS B CA 1
ATOM 4288 C C . LYS B 1 174 ? -37.062 -11.508 -17.188 1 89.75 174 LYS B C 1
ATOM 4290 O O . LYS B 1 174 ? -36.125 -11.758 -17.938 1 89.75 174 LYS B O 1
ATOM 4295 N N . ILE B 1 175 ? -37.125 -11.773 -15.93 1 94.12 175 ILE B N 1
ATOM 4296 C CA . ILE B 1 175 ? -36.031 -12.469 -15.273 1 94.12 175 ILE B CA 1
ATOM 4297 C C . ILE B 1 175 ? -36.125 -13.969 -15.562 1 94.12 175 ILE B C 1
ATOM 4299 O O . ILE B 1 175 ? -37.156 -14.578 -15.375 1 94.12 175 ILE B O 1
ATOM 4303 N N . ILE B 1 176 ? -35.094 -14.539 -16.141 1 95.75 176 ILE B N 1
ATOM 4304 C CA . ILE B 1 176 ? -34.969 -15.984 -16.328 1 95.75 176 ILE B CA 1
ATOM 4305 C C . ILE B 1 176 ? -34.219 -16.594 -15.156 1 95.75 176 ILE B C 1
ATOM 4307 O O . ILE B 1 176 ? -33.125 -16.125 -14.812 1 95.75 176 ILE B O 1
ATOM 4311 N N . LYS B 1 177 ?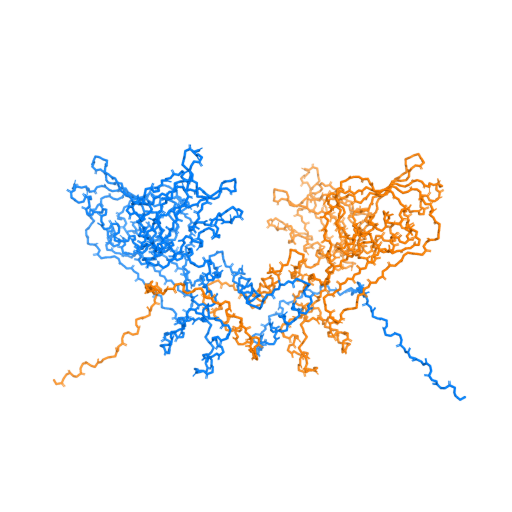 -34.75 -17.562 -14.523 1 96.12 177 LYS B N 1
ATOM 4312 C CA . LYS B 1 177 ? -34.094 -18.188 -13.367 1 96.12 177 LYS B CA 1
ATOM 4313 C C . LYS B 1 177 ? -33.5 -19.531 -13.75 1 96.12 177 LYS B C 1
ATOM 4315 O O . LYS B 1 177 ? -34.125 -20.359 -14.406 1 96.12 177 LYS B O 1
ATOM 4320 N N . PHE B 1 178 ? -32.25 -19.734 -13.422 1 96.69 178 PHE B N 1
ATOM 4321 C CA . PHE B 1 178 ? -31.547 -20.969 -13.648 1 96.69 178 PHE B CA 1
ATOM 4322 C C . PHE B 1 178 ? -31.094 -21.594 -12.336 1 96.69 178 PHE B C 1
ATOM 4324 O O . PHE B 1 178 ? -30.438 -20.922 -11.523 1 96.69 178 PHE B O 1
ATOM 4331 N N . GLU B 1 179 ? -31.484 -22.781 -12.133 1 96.62 179 GLU B N 1
ATOM 4332 C CA . GLU B 1 179 ? -30.906 -23.531 -11.016 1 96.62 179 GLU B CA 1
ATOM 4333 C C . GLU B 1 179 ? -29.625 -24.234 -11.438 1 96.62 179 GLU B C 1
ATOM 4335 O O . GLU B 1 179 ? -29.625 -25.062 -12.352 1 96.62 179 GLU B O 1
ATOM 4340 N N . VAL B 1 180 ? -28.594 -23.906 -10.844 1 95.88 180 VAL B N 1
ATOM 4341 C CA . VAL B 1 180 ? -27.281 -24.422 -11.25 1 95.88 180 VAL B CA 1
ATOM 4342 C C . VAL B 1 180 ? -26.641 -25.172 -10.086 1 95.88 180 VAL B C 1
ATOM 4344 O O . VAL B 1 180 ? -26.609 -24.688 -8.953 1 95.88 180 VAL B O 1
ATOM 4347 N N . THR B 1 181 ? -26.188 -26.375 -10.328 1 94.81 181 THR B N 1
ATOM 4348 C CA . THR B 1 181 ? -25.469 -27.141 -9.312 1 94.81 181 THR B CA 1
ATOM 4349 C C . THR B 1 181 ? -23.984 -26.844 -9.352 1 94.81 181 THR B C 1
ATOM 4351 O O . THR B 1 181 ? -23.328 -27 -10.383 1 94.81 181 THR B O 1
ATOM 4354 N N . ARG B 1 182 ? -23.484 -26.484 -8.234 1 92.62 182 ARG B N 1
ATOM 4355 C CA . ARG B 1 182 ? -22.062 -26.172 -8.141 1 92.62 182 ARG B CA 1
ATOM 4356 C C . ARG B 1 182 ? -21.219 -27.438 -8.281 1 92.62 182 ARG B C 1
ATOM 4358 O O . ARG B 1 182 ? -21.516 -28.453 -7.668 1 92.62 182 ARG B O 1
ATOM 4365 N N . ARG B 1 183 ? -20.297 -27.406 -9.18 1 91.38 183 ARG B N 1
ATOM 4366 C CA . ARG B 1 183 ? -19.344 -28.5 -9.383 1 91.38 183 ARG B CA 1
ATOM 4367 C C . ARG B 1 183 ? -17.922 -27.969 -9.555 1 91.38 183 ARG B C 1
ATOM 4369 O O . ARG B 1 183 ? -17.703 -26.766 -9.57 1 91.38 183 ARG B O 1
ATOM 4376 N N . GLU B 1 184 ? -17.047 -28.953 -9.531 1 88.19 184 GLU B N 1
ATOM 4377 C CA . GLU B 1 184 ? -15.664 -28.562 -9.82 1 88.19 184 GLU B CA 1
ATOM 4378 C C . GLU B 1 184 ? -15.5 -28.203 -11.297 1 88.19 184 GLU B C 1
ATOM 4380 O O . GLU B 1 184 ? -15.875 -28.969 -12.18 1 88.19 184 GLU B O 1
ATOM 4385 N N . ILE B 1 185 ? -15.133 -27.078 -11.516 1 86.44 185 ILE B N 1
ATOM 4386 C CA . ILE B 1 185 ? -14.859 -26.594 -12.867 1 86.44 185 ILE B CA 1
ATOM 4387 C C . ILE B 1 185 ? -13.359 -26.703 -13.156 1 86.44 185 ILE B C 1
ATOM 4389 O O . ILE B 1 185 ? -12.539 -26.125 -12.438 1 86.44 185 ILE B O 1
ATOM 4393 N N . ILE B 1 186 ? -13.086 -27.547 -14.164 1 86.56 186 ILE B N 1
ATOM 4394 C CA . ILE B 1 186 ? -11.695 -27.719 -14.57 1 86.56 186 ILE B CA 1
ATOM 4395 C C . ILE B 1 186 ? -11.344 -26.688 -15.656 1 86.56 186 ILE B C 1
ATOM 4397 O O . ILE B 1 186 ? -12.039 -26.594 -16.672 1 86.56 186 ILE B O 1
ATOM 4401 N N . LEU B 1 187 ? -10.383 -25.969 -15.398 1 84.19 187 LEU B N 1
ATOM 4402 C CA . LEU B 1 187 ? -9.93 -24.969 -16.359 1 84.19 187 LEU B CA 1
ATOM 4403 C C . LEU B 1 187 ? -8.82 -25.531 -17.25 1 84.19 187 LEU B C 1
ATOM 4405 O O . LEU B 1 187 ? -7.707 -25.766 -16.766 1 84.19 187 LEU B O 1
ATOM 4409 N N . ASN B 1 188 ? -9.156 -25.828 -18.469 1 89.31 188 ASN B N 1
ATOM 4410 C CA . ASN B 1 188 ? -8.195 -26.297 -19.453 1 89.31 188 ASN B CA 1
ATOM 4411 C C . ASN B 1 188 ? -7.406 -25.141 -20.062 1 89.31 188 ASN B C 1
ATOM 4413 O O . ASN B 1 188 ? -7.973 -24.297 -20.766 1 89.31 188 ASN B O 1
ATOM 4417 N N . PRO B 1 189 ? -6.105 -25.078 -19.812 1 93 189 PRO B N 1
ATOM 4418 C CA . PRO B 1 189 ? -5.332 -23.938 -20.328 1 93 189 PRO B CA 1
ATOM 4419 C C . PRO B 1 189 ? -4.82 -24.156 -21.75 1 93 189 PRO B C 1
ATOM 4421 O O . PRO B 1 189 ? -4.102 -23.312 -22.281 1 93 189 PRO B O 1
ATOM 4424 N N . VAL B 1 190 ? -5.172 -25.297 -22.406 1 96.06 190 VAL B N 1
ATOM 4425 C CA . VAL B 1 190 ? -4.633 -25.641 -23.719 1 96.06 190 VAL B CA 1
ATOM 4426 C C . VAL B 1 190 ? -5.758 -25.641 -24.75 1 96.06 190 VAL B C 1
ATOM 4428 O O . VAL B 1 190 ? -6.832 -26.188 -24.516 1 96.06 190 VAL B O 1
ATOM 4431 N N . THR B 1 191 ? -5.57 -24.906 -25.781 1 94.38 191 THR B N 1
ATOM 4432 C CA . THR B 1 191 ? -6.387 -25.016 -26.984 1 94.38 191 THR B CA 1
ATOM 4433 C C . THR B 1 191 ? -5.539 -25.422 -28.188 1 94.38 191 THR B C 1
ATOM 4435 O O . THR B 1 191 ? -4.328 -25.172 -28.203 1 94.38 191 THR B O 1
ATOM 4438 N N . TYR B 1 192 ? -6.137 -26.156 -29.156 1 96.75 192 TYR B N 1
ATOM 4439 C CA . TYR B 1 192 ? -5.348 -26.578 -30.312 1 96.75 192 TYR B CA 1
ATOM 4440 C C . TYR B 1 192 ? -6.215 -26.656 -31.562 1 96.75 192 TYR B C 1
ATOM 4442 O O . TYR B 1 192 ? -7.441 -26.719 -31.469 1 96.75 192 TYR B O 1
ATOM 4450 N N . LYS B 1 193 ? -5.574 -26.516 -32.656 1 97.25 193 LYS B N 1
ATOM 4451 C CA . LYS B 1 193 ? -6.188 -26.703 -33.969 1 97.25 193 LYS B CA 1
ATOM 4452 C C . LYS B 1 193 ? -5.184 -27.281 -34.969 1 97.25 193 LYS B C 1
ATOM 4454 O O . LYS B 1 193 ? -3.975 -27.234 -34.75 1 97.25 193 LYS B O 1
ATOM 4459 N N . ILE B 1 194 ? -5.707 -27.906 -36.062 1 97.12 194 ILE B N 1
ATOM 4460 C CA . ILE B 1 194 ? -4.891 -28.453 -37.156 1 97.12 194 ILE B CA 1
ATOM 4461 C C . ILE B 1 194 ? -5.191 -27.719 -38.438 1 97.12 194 ILE B C 1
ATOM 4463 O O . ILE B 1 194 ? -6.355 -27.562 -38.812 1 97.12 194 ILE B O 1
ATOM 4467 N N . ASP B 1 195 ? -4.262 -27.172 -38.969 1 95.56 195 ASP B N 1
ATOM 4468 C CA . ASP B 1 195 ? -4.352 -26.516 -40.25 1 95.56 195 ASP B CA 1
ATOM 4469 C C . ASP B 1 195 ? -3.436 -27.203 -41.281 1 95.56 195 ASP B C 1
ATOM 4471 O O . ASP B 1 195 ? -2.242 -26.906 -41.344 1 95.56 195 ASP B O 1
ATOM 4475 N N . GLY B 1 196 ? -4.02 -28.062 -42.188 1 95.12 196 GLY B N 1
ATOM 4476 C CA . GLY B 1 196 ? -3.189 -28.844 -43.094 1 95.12 196 GLY B CA 1
ATOM 4477 C C . GLY B 1 196 ? -2.301 -29.844 -42.344 1 95.12 196 GLY B C 1
ATOM 4478 O O . GLY B 1 196 ? -2.787 -30.672 -41.594 1 95.12 196 GLY B O 1
ATOM 4479 N N . ASP B 1 197 ? -0.969 -29.609 -42.531 1 96.5 197 ASP B N 1
ATOM 4480 C CA . ASP B 1 197 ? -0.029 -30.547 -41.906 1 96.5 197 ASP B CA 1
ATOM 4481 C C . ASP B 1 197 ? 0.65 -29.906 -40.719 1 96.5 197 ASP B C 1
ATOM 4483 O O . ASP B 1 197 ? 1.68 -30.406 -40.25 1 96.5 197 ASP B O 1
ATOM 4487 N N . ILE B 1 198 ? 0.071 -28.797 -40.25 1 98.12 198 ILE B N 1
ATOM 4488 C CA . ILE B 1 198 ? 0.661 -28.078 -39.125 1 98.12 198 ILE B CA 1
ATOM 4489 C C . ILE B 1 198 ? -0.312 -28.078 -37.969 1 98.12 198 ILE B C 1
ATOM 4491 O O . ILE B 1 198 ? -1.495 -27.781 -38.125 1 98.12 198 ILE B O 1
ATOM 4495 N N . GLY B 1 199 ? 0.164 -28.547 -36.812 1 98.44 199 GLY B N 1
ATOM 4496 C CA . GLY B 1 199 ? -0.587 -28.406 -35.562 1 98.44 199 GLY B CA 1
ATOM 4497 C C . GLY B 1 199 ? -0.287 -27.125 -34.812 1 98.44 199 GLY B C 1
ATOM 4498 O O . GLY B 1 199 ? 0.875 -26.719 -34.688 1 98.44 199 GLY B O 1
ATOM 4499 N N . TYR B 1 200 ? -1.334 -26.453 -34.438 1 98.44 200 TYR B N 1
ATOM 4500 C CA . TYR B 1 200 ? -1.219 -25.25 -33.625 1 98.44 200 TYR B CA 1
ATOM 4501 C C . TYR B 1 200 ? -1.737 -25.5 -32.219 1 98.44 200 TYR B C 1
ATOM 4503 O O . TYR B 1 200 ? -2.881 -25.938 -32.031 1 98.44 200 TYR B O 1
ATOM 4511 N N . ILE B 1 201 ? -0.865 -25.312 -31.203 1 98.31 201 ILE B N 1
ATOM 4512 C CA . ILE B 1 201 ? -1.235 -25.484 -29.812 1 98.31 201 ILE B CA 1
ATOM 4513 C C . ILE B 1 201 ? -0.969 -24.203 -29.031 1 98.31 201 ILE B C 1
ATOM 4515 O O . ILE B 1 201 ? 0.14 -23.656 -29.078 1 98.31 201 ILE B O 1
ATOM 4519 N N . LYS B 1 202 ? -1.998 -23.688 -28.312 1 98.12 202 LYS B N 1
ATOM 4520 C CA . LYS B 1 202 ? -1.85 -22.531 -27.453 1 98.12 202 LYS B CA 1
ATOM 4521 C C . LYS B 1 202 ? -1.932 -22.922 -25.984 1 98.12 202 LYS B C 1
ATOM 4523 O O . LYS B 1 202 ? -2.865 -23.609 -25.562 1 98.12 202 LYS B O 1
ATOM 4528 N N . LEU B 1 203 ? -0.934 -22.625 -25.266 1 97.75 203 LEU B N 1
ATOM 4529 C CA . LEU B 1 203 ? -0.9 -22.797 -23.828 1 97.75 203 LEU B CA 1
ATOM 4530 C C . LEU B 1 203 ? -1.015 -21.453 -23.109 1 97.75 203 LEU B C 1
ATOM 4532 O O . LEU B 1 203 ? -0.111 -20.625 -23.203 1 97.75 203 LEU B O 1
ATOM 4536 N N . GLU B 1 204 ? -2.055 -21.266 -22.297 1 94 204 GLU B N 1
ATOM 4537 C CA . GLU B 1 204 ? -2.355 -19.953 -21.719 1 94 204 GLU B CA 1
ATOM 4538 C C . GLU B 1 204 ? -1.64 -19.781 -20.391 1 94 204 GLU B C 1
ATOM 4540 O O . GLU B 1 204 ? -1.296 -18.656 -20 1 94 204 GLU B O 1
ATOM 4545 N N . MET B 1 205 ? -1.531 -20.859 -19.688 1 94.69 205 MET B N 1
ATOM 4546 C CA . MET B 1 205 ? -0.849 -20.844 -18.391 1 94.69 205 MET B CA 1
ATOM 4547 C C . MET B 1 205 ? -0.474 -22.25 -17.953 1 94.69 205 MET B C 1
ATOM 4549 O O . MET B 1 205 ? -1 -23.234 -18.484 1 94.69 205 MET B O 1
ATOM 4553 N N . PHE B 1 206 ? 0.423 -22.312 -17.031 1 96.44 206 PHE B N 1
ATOM 4554 C CA . PHE B 1 206 ? 0.856 -23.609 -16.5 1 96.44 206 PHE B CA 1
ATOM 4555 C C . PHE B 1 206 ? 0.135 -23.938 -15.203 1 96.44 206 PHE B C 1
ATOM 4557 O O . PHE B 1 206 ? 0.77 -24.078 -14.156 1 96.44 206 PHE B O 1
ATOM 4564 N N . ASN B 1 207 ? -1.17 -24.094 -15.312 1 93.88 207 ASN B N 1
ATOM 4565 C CA . ASN B 1 207 ? -1.905 -24.562 -14.141 1 93.88 207 ASN B CA 1
ATOM 4566 C C . ASN B 1 207 ? -1.794 -26.078 -13.977 1 93.88 207 ASN B C 1
ATOM 4568 O O . ASN B 1 207 ? -1.077 -26.734 -14.727 1 93.88 207 ASN B O 1
ATOM 4572 N N . SER B 1 208 ? -2.473 -26.641 -13.055 1 94.5 208 SER B N 1
ATOM 4573 C CA . SER B 1 208 ? -2.287 -28.031 -12.68 1 94.5 208 SER B CA 1
ATOM 4574 C C . SER B 1 208 ? -2.77 -28.969 -13.781 1 94.5 208 SER B C 1
ATOM 4576 O O . SER B 1 208 ? -2.441 -30.156 -13.781 1 94.5 208 SER B O 1
ATOM 4578 N N . ASN B 1 209 ? -3.535 -28.406 -14.68 1 94.12 209 ASN B N 1
ATOM 4579 C CA . ASN B 1 209 ? -4.082 -29.234 -15.75 1 94.12 209 ASN B CA 1
ATOM 4580 C C . ASN B 1 209 ? -3.242 -29.125 -17.016 1 94.12 209 ASN B C 1
ATOM 4582 O O . ASN B 1 209 ? -3.512 -29.812 -18.016 1 94.12 209 ASN B O 1
ATOM 4586 N N . ALA B 1 210 ? -2.268 -28.375 -17 1 96.75 210 ALA B N 1
ATOM 4587 C CA . ALA B 1 210 ? -1.54 -28 -18.219 1 96.75 210 ALA B CA 1
ATOM 4588 C C . ALA B 1 210 ? -0.886 -29.219 -18.859 1 96.75 210 ALA B C 1
ATOM 4590 O O . ALA B 1 210 ? -1.035 -29.438 -20.062 1 96.75 210 ALA B O 1
ATOM 4591 N N . SER B 1 211 ? -0.144 -30.031 -18.109 1 97.81 211 SER B N 1
ATOM 4592 C CA . SER B 1 211 ? 0.572 -31.188 -18.656 1 97.81 211 SER B CA 1
ATOM 4593 C C . SER B 1 211 ? -0.389 -32.188 -19.266 1 97.81 211 SER B C 1
ATOM 4595 O O . SER B 1 211 ? -0.193 -32.625 -20.406 1 97.81 211 SER B O 1
ATOM 4597 N N . LYS B 1 212 ? -1.394 -32.469 -18.516 1 97 212 LYS B N 1
ATOM 4598 C CA . LYS B 1 212 ? -2.383 -33.438 -19.016 1 97 212 LYS B CA 1
ATOM 4599 C C . LYS B 1 212 ? -3.066 -32.906 -20.266 1 97 212 LYS B C 1
ATOM 4601 O O . LYS B 1 212 ? -3.285 -33.656 -21.219 1 97 212 LYS B O 1
ATOM 4606 N N . ALA B 1 213 ? -3.449 -31.641 -20.234 1 96.44 213 ALA B N 1
ATOM 4607 C CA . ALA B 1 213 ? -4.09 -31.016 -21.391 1 96.44 213 ALA B CA 1
ATOM 4608 C C . ALA B 1 213 ? -3.16 -31.031 -22.594 1 96.44 213 ALA B C 1
ATOM 4610 O O . ALA B 1 213 ? -3.605 -31.25 -23.734 1 96.44 213 ALA B O 1
ATOM 4611 N N . MET B 1 214 ? -1.878 -30.797 -22.469 1 98.19 214 MET B N 1
ATOM 4612 C CA . MET B 1 214 ? -0.882 -30.844 -23.547 1 98.19 214 MET B CA 1
ATOM 4613 C C . MET B 1 214 ? -0.772 -32.25 -24.109 1 98.19 214 MET B C 1
ATOM 4615 O O . MET B 1 214 ? -0.74 -32.438 -25.328 1 98.19 214 MET B O 1
ATOM 4619 N N . GLU B 1 215 ? -0.69 -33.25 -23.25 1 98 215 GLU B N 1
ATOM 4620 C CA . GLU B 1 215 ? -0.638 -34.625 -23.688 1 98 215 GLU B CA 1
ATOM 4621 C C . GLU B 1 215 ? -1.824 -34.969 -24.578 1 98 215 GLU B C 1
ATOM 4623 O O . GLU B 1 215 ? -1.665 -35.656 -25.594 1 98 215 GLU B O 1
ATOM 4628 N N . GLU B 1 216 ? -2.926 -34.469 -24.156 1 97.06 216 GLU B N 1
ATOM 4629 C CA . GLU B 1 216 ? -4.129 -34.75 -24.938 1 97.06 216 GLU B CA 1
ATOM 4630 C C . GLU B 1 216 ? -4.051 -34.062 -26.312 1 97.06 216 GLU B C 1
ATOM 4632 O O . GLU B 1 216 ? -4.418 -34.688 -27.312 1 97.06 216 GLU B O 1
ATOM 4637 N N . ALA B 1 217 ? -3.65 -32.875 -26.328 1 97.5 217 ALA B N 1
ATOM 4638 C CA . ALA B 1 217 ? -3.486 -32.156 -27.594 1 97.5 217 ALA B CA 1
ATOM 4639 C C . ALA B 1 217 ? -2.516 -32.906 -28.5 1 97.5 217 ALA B C 1
ATOM 4641 O O . ALA B 1 217 ? -2.789 -33.062 -29.703 1 97.5 217 ALA B O 1
ATOM 4642 N N . LEU B 1 218 ? -1.376 -33.375 -28.016 1 97.94 218 LEU B N 1
ATOM 4643 C CA . LEU B 1 218 ? -0.365 -34.062 -28.797 1 97.94 218 LEU B CA 1
ATOM 4644 C C . LEU B 1 218 ? -0.896 -35.406 -29.297 1 97.94 218 LEU B C 1
ATOM 4646 O O . LEU B 1 218 ? -0.558 -35.844 -30.406 1 97.94 218 LEU B O 1
ATOM 4650 N N . ARG B 1 219 ? -1.676 -36.031 -28.453 1 97.69 219 ARG B N 1
ATOM 4651 C CA . ARG B 1 219 ? -2.311 -37.281 -28.891 1 97.69 219 ARG B CA 1
ATOM 4652 C C . ARG B 1 219 ? -3.182 -37.031 -30.125 1 97.69 219 ARG B C 1
ATOM 4654 O O . ARG B 1 219 ? -3.205 -37.875 -31.031 1 97.69 219 ARG B O 1
ATOM 4661 N N . GLN B 1 220 ? -3.916 -35.969 -30.109 1 97.06 220 GLN B N 1
ATOM 4662 C CA . GLN B 1 220 ? -4.75 -35.625 -31.266 1 97.06 220 GLN B CA 1
ATOM 4663 C C . GLN B 1 220 ? -3.895 -35.344 -32.5 1 97.06 220 GLN B C 1
ATOM 4665 O O . GLN B 1 220 ? 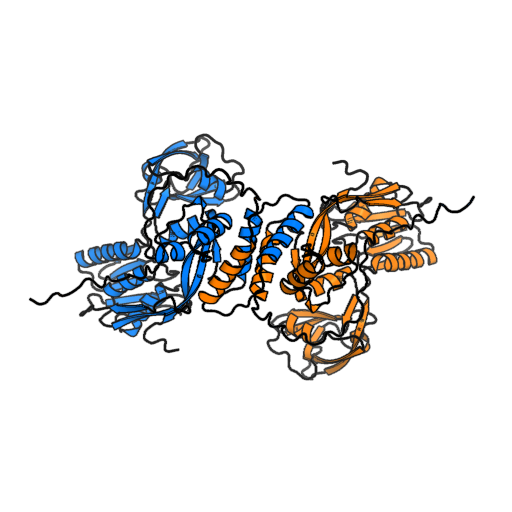-4.262 -35.688 -33.625 1 97.06 220 GLN B O 1
ATOM 4670 N N . MET B 1 221 ? -2.801 -34.719 -32.312 1 97.75 221 MET B N 1
ATOM 4671 C CA . MET B 1 221 ? -1.861 -34.469 -33.406 1 97.75 221 MET B CA 1
ATOM 4672 C C . MET B 1 221 ? -1.35 -35.812 -33.969 1 97.75 221 MET B C 1
ATOM 4674 O O . MET B 1 221 ? -1.287 -35.969 -35.188 1 97.75 221 MET B O 1
ATOM 4678 N N . ASP B 1 222 ? -1.012 -36.719 -33.156 1 97.12 222 ASP B N 1
ATOM 4679 C CA . ASP B 1 222 ? -0.482 -38 -33.562 1 97.12 222 ASP B CA 1
ATOM 4680 C C . ASP B 1 222 ? -1.516 -38.781 -34.344 1 97.12 222 ASP B C 1
ATOM 4682 O O . ASP B 1 222 ? -1.177 -39.438 -35.344 1 97.12 222 ASP B O 1
ATOM 4686 N N . LYS B 1 223 ? -2.676 -38.719 -33.875 1 97.31 223 LYS B N 1
ATOM 4687 C CA . LYS B 1 223 ? -3.754 -39.406 -34.562 1 97.31 223 LYS B CA 1
ATOM 4688 C C . LYS B 1 223 ? -3.887 -38.938 -36 1 97.31 223 LYS B C 1
ATOM 4690 O O . LYS B 1 223 ? -4.297 -39.688 -36.875 1 97.31 223 LYS B O 1
ATOM 4695 N N . LYS B 1 224 ? -3.564 -37.75 -36.219 1 97.06 224 LYS B N 1
ATOM 4696 C CA . LYS B 1 224 ? -3.682 -37.156 -37.562 1 97.06 224 LYS B CA 1
ATOM 4697 C C . LYS B 1 224 ? -2.328 -37.125 -38.25 1 97.06 224 LYS B C 1
ATOM 4699 O O . LYS B 1 224 ? -2.174 -36.438 -39.281 1 97.06 224 LYS B O 1
ATOM 4704 N N . ASN B 1 225 ? -1.352 -37.719 -37.656 1 96.94 225 ASN B N 1
ATOM 4705 C CA . ASN B 1 225 ? -0.001 -37.844 -38.188 1 96.94 225 ASN B CA 1
ATOM 4706 C C . ASN B 1 225 ? 0.654 -36.469 -38.375 1 96.94 225 ASN B C 1
ATOM 4708 O O . ASN B 1 225 ? 1.352 -36.25 -39.375 1 96.94 225 ASN B O 1
ATOM 4712 N N . ILE B 1 226 ? 0.298 -35.594 -37.531 1 97.62 226 ILE B N 1
ATOM 4713 C CA . ILE B 1 226 ? 0.91 -34.25 -37.562 1 97.62 226 ILE B CA 1
ATOM 4714 C C . ILE B 1 226 ? 2.289 -34.312 -36.906 1 97.62 226 ILE B C 1
ATOM 4716 O O . ILE B 1 226 ? 2.432 -34.812 -35.781 1 97.62 226 ILE B O 1
ATOM 4720 N N . THR B 1 227 ? 3.314 -33.75 -37.625 1 97.06 227 THR B N 1
ATOM 4721 C CA . THR B 1 227 ? 4.668 -33.781 -37.094 1 97.06 227 THR B CA 1
ATOM 4722 C C . THR B 1 227 ? 5.242 -32.375 -36.969 1 97.06 227 THR B C 1
ATOM 4724 O O . THR B 1 227 ? 6.328 -32.188 -36.438 1 97.06 227 THR B O 1
ATOM 4727 N N . LYS B 1 228 ? 4.566 -31.391 -37.5 1 98.25 228 LYS B N 1
ATOM 4728 C CA . LYS B 1 228 ? 4.938 -29.984 -37.406 1 98.25 228 LYS B CA 1
ATOM 4729 C C . LYS B 1 228 ? 4.004 -29.234 -36.438 1 98.25 228 LYS B C 1
ATOM 4731 O O . LYS B 1 228 ? 2.789 -29.203 -36.656 1 98.25 228 LYS B O 1
ATOM 4736 N N . ILE B 1 229 ? 4.621 -28.625 -35.406 1 98.44 229 ILE B N 1
ATOM 4737 C CA . ILE B 1 229 ? 3.785 -28.016 -34.375 1 98.44 229 ILE B CA 1
ATOM 4738 C C . ILE B 1 229 ? 4.254 -26.578 -34.125 1 98.44 229 ILE B C 1
ATOM 4740 O O . ILE B 1 229 ? 5.457 -26.312 -34.062 1 98.44 229 ILE B O 1
ATOM 4744 N N . ILE B 1 230 ? 3.32 -25.703 -34.062 1 98.62 230 ILE B N 1
ATOM 4745 C CA . ILE B 1 230 ? 3.529 -24.359 -33.531 1 98.62 230 ILE B CA 1
ATOM 4746 C C . ILE B 1 230 ? 2.99 -24.297 -32.094 1 98.62 230 ILE B C 1
ATOM 4748 O O . ILE B 1 230 ? 1.799 -24.516 -31.859 1 98.62 230 ILE B O 1
ATOM 4752 N N . LEU B 1 231 ? 3.846 -24.109 -31.125 1 98.69 231 LEU B N 1
ATOM 4753 C CA . LEU B 1 231 ? 3.475 -23.906 -29.719 1 98.69 231 LEU B CA 1
ATOM 4754 C C . LEU B 1 231 ? 3.439 -22.422 -29.375 1 98.69 231 LEU B C 1
ATOM 4756 O O . LEU B 1 231 ? 4.465 -21.75 -29.438 1 98.69 231 LEU B O 1
ATOM 4760 N N . ASP B 1 232 ? 2.268 -21.984 -29.016 1 98.69 232 ASP B N 1
ATOM 4761 C CA . ASP B 1 232 ? 2.068 -20.562 -28.734 1 98.69 232 ASP B CA 1
ATOM 4762 C C . ASP B 1 232 ? 2.09 -20.281 -27.234 1 98.69 232 ASP B C 1
ATOM 4764 O O . ASP B 1 232 ? 1.143 -20.625 -26.516 1 98.69 232 ASP B O 1
ATOM 4768 N N . LEU B 1 233 ? 3.18 -19.609 -26.797 1 98.5 233 LEU B N 1
ATOM 4769 C CA . LEU B 1 233 ? 3.346 -19.219 -25.406 1 98.5 233 LEU B CA 1
ATOM 4770 C C . LEU B 1 233 ? 3.189 -17.719 -25.234 1 98.5 233 LEU B C 1
ATOM 4772 O O . LEU B 1 233 ? 3.488 -17.172 -24.172 1 98.5 233 LEU B O 1
ATOM 4776 N N . ARG B 1 234 ? 2.711 -17.016 -26.25 1 97.69 234 ARG B N 1
ATOM 4777 C CA . ARG B 1 234 ? 2.527 -15.57 -26.125 1 97.69 234 ARG B CA 1
ATOM 4778 C C . ARG B 1 234 ? 1.517 -15.227 -25.047 1 97.69 234 ARG B C 1
ATOM 4780 O O . ARG B 1 234 ? 0.484 -15.891 -24.922 1 97.69 234 ARG B O 1
ATOM 4787 N N . ASP B 1 235 ? 1.896 -14.312 -24.234 1 95.44 235 ASP B N 1
ATOM 4788 C CA . ASP B 1 235 ? 1.065 -13.758 -23.172 1 95.44 235 ASP B CA 1
ATOM 4789 C C . ASP B 1 235 ? 0.9 -14.766 -22.031 1 95.44 235 ASP B C 1
ATOM 4791 O O . ASP B 1 235 ? -0.017 -14.641 -21.203 1 95.44 235 ASP B O 1
ATOM 4795 N N . ASN B 1 236 ? 1.699 -15.773 -22.062 1 95.75 236 ASN B N 1
ATOM 4796 C CA . ASN B 1 236 ? 1.681 -16.766 -21 1 95.75 236 ASN B CA 1
ATOM 4797 C C . ASN B 1 236 ? 2.543 -16.344 -19.812 1 95.75 236 ASN B C 1
ATOM 4799 O O . ASN B 1 236 ? 3.77 -16.281 -19.922 1 95.75 236 ASN B O 1
ATOM 4803 N N . PRO B 1 237 ? 1.904 -16.109 -18.672 1 94.06 237 PRO B N 1
ATOM 4804 C CA . PRO B 1 237 ? 2.65 -15.547 -17.531 1 94.06 237 PRO B CA 1
ATOM 4805 C C . PRO B 1 237 ? 3.404 -16.625 -16.75 1 94.06 237 PRO B C 1
ATOM 4807 O O . PRO B 1 237 ? 4.137 -16.297 -15.812 1 94.06 237 PRO B O 1
ATOM 4810 N N . GLY B 1 238 ? 3.254 -17.781 -17.172 1 95.62 238 GLY B N 1
ATOM 4811 C CA . GLY B 1 238 ? 3.896 -18.875 -16.438 1 95.62 238 GLY B CA 1
ATOM 4812 C C . GLY B 1 238 ? 2.938 -19.656 -15.562 1 95.62 238 GLY B C 1
ATOM 4813 O O . GLY B 1 238 ? 1.79 -19.891 -15.945 1 95.62 238 GLY B O 1
ATOM 4814 N N . GLY B 1 239 ? 3.432 -20.172 -14.43 1 93.62 239 GLY B N 1
ATOM 4815 C CA . GLY B 1 239 ? 2.664 -21.016 -13.516 1 93.62 239 GLY B CA 1
ATOM 4816 C C . GLY B 1 239 ? 3.52 -22.016 -12.758 1 93.62 239 GLY B C 1
ATOM 4817 O O . GLY B 1 239 ? 4.582 -21.656 -12.242 1 93.62 239 GLY B O 1
ATOM 4818 N N . ASP B 1 240 ? 3.031 -23.172 -12.688 1 94.44 240 ASP B N 1
ATOM 4819 C CA . ASP B 1 240 ? 3.688 -24.234 -11.922 1 94.44 240 ASP B CA 1
ATOM 4820 C C . ASP B 1 240 ? 4.906 -24.766 -12.672 1 94.44 240 ASP B C 1
ATOM 4822 O O . ASP B 1 240 ? 4.781 -25.266 -13.789 1 94.44 240 ASP B O 1
ATOM 4826 N N . VAL B 1 241 ? 6.047 -24.734 -12.008 1 94.56 241 VAL B N 1
ATOM 4827 C CA . VAL B 1 241 ? 7.305 -25.172 -12.617 1 94.56 241 VAL B CA 1
ATOM 4828 C C . VAL B 1 241 ? 7.227 -26.641 -12.984 1 94.56 241 VAL B C 1
ATOM 4830 O O . VAL B 1 241 ? 7.73 -27.062 -14.031 1 94.56 241 VAL B O 1
ATOM 4833 N N . ASN B 1 242 ? 6.562 -27.438 -12.172 1 94.88 242 ASN B N 1
ATOM 4834 C CA . ASN B 1 242 ? 6.473 -28.859 -12.445 1 94.88 242 ASN B CA 1
ATOM 4835 C C . ASN B 1 242 ? 5.691 -29.141 -13.719 1 94.88 242 ASN B C 1
ATOM 4837 O O . ASN B 1 242 ? 5.988 -30.094 -14.438 1 94.88 242 ASN B O 1
ATOM 4841 N N . GLN B 1 243 ? 4.68 -28.344 -13.898 1 96.69 243 GLN B N 1
ATOM 4842 C CA . GLN B 1 243 ? 3.939 -28.453 -15.148 1 96.69 243 GLN B CA 1
ATOM 4843 C C . GLN B 1 243 ? 4.824 -28.125 -16.344 1 96.69 243 GLN B C 1
ATOM 4845 O O . GLN B 1 243 ? 4.766 -28.797 -17.375 1 96.69 243 GLN B O 1
ATOM 4850 N N . ALA B 1 244 ? 5.625 -27.125 -16.203 1 97.19 244 ALA B N 1
ATOM 4851 C CA . ALA B 1 244 ? 6.551 -26.734 -17.266 1 97.19 244 ALA B CA 1
ATOM 4852 C C . ALA B 1 244 ? 7.555 -27.844 -17.562 1 97.19 244 ALA B C 1
ATOM 4854 O O . ALA B 1 244 ? 7.836 -28.141 -18.719 1 97.19 244 ALA B O 1
ATOM 4855 N N . VAL B 1 245 ? 8.094 -28.453 -16.547 1 96.62 245 VAL B N 1
ATOM 4856 C CA . VAL B 1 245 ? 9.07 -29.531 -16.688 1 96.62 245 VAL B CA 1
ATOM 4857 C C . VAL B 1 245 ? 8.43 -30.734 -17.391 1 96.62 245 VAL B C 1
ATOM 4859 O O . VAL B 1 245 ? 9.016 -31.312 -18.297 1 96.62 245 VAL B O 1
ATOM 4862 N N . SER B 1 246 ? 7.246 -31.031 -16.969 1 97.56 246 SER B N 1
ATOM 4863 C CA . SER B 1 246 ? 6.527 -32.156 -17.578 1 97.56 246 SER B CA 1
ATOM 4864 C C . SER B 1 246 ? 6.293 -31.906 -19.062 1 97.56 246 SER B C 1
ATOM 4866 O O . SER B 1 246 ? 6.484 -32.812 -19.875 1 97.56 246 SER B O 1
ATOM 4868 N N . ILE B 1 247 ? 5.875 -30.781 -19.391 1 98.31 247 ILE B N 1
ATOM 4869 C CA . ILE B 1 247 ? 5.617 -30.438 -20.781 1 98.31 247 ILE B CA 1
ATOM 4870 C C . ILE B 1 247 ? 6.934 -30.422 -21.562 1 98.31 247 ILE B C 1
ATOM 4872 O O . ILE B 1 247 ? 6.992 -30.891 -22.703 1 98.31 247 ILE B O 1
ATOM 4876 N N . ALA B 1 248 ? 7.973 -29.875 -20.922 1 97.75 248 ALA B N 1
ATOM 4877 C CA . ALA B 1 248 ? 9.289 -29.859 -21.562 1 97.75 248 ALA B CA 1
ATOM 4878 C C . ALA B 1 248 ? 9.727 -31.266 -21.953 1 97.75 248 ALA B C 1
ATOM 4880 O O . ALA B 1 248 ? 10.297 -31.484 -23.016 1 97.75 248 ALA B O 1
ATOM 4881 N N . ARG B 1 249 ? 9.469 -32.156 -21.172 1 97.19 249 ARG B N 1
ATOM 4882 C CA . ARG B 1 249 ? 9.906 -33.531 -21.391 1 97.19 249 ARG B CA 1
ATOM 4883 C C . ARG B 1 249 ? 9.188 -34.156 -22.578 1 97.19 249 ARG B C 1
ATOM 4885 O O . ARG B 1 249 ? 9.586 -35.219 -23.078 1 97.19 249 ARG B O 1
ATOM 4892 N N . MET B 1 250 ? 8.195 -33.469 -23.062 1 96.88 250 MET B N 1
ATOM 4893 C CA . MET B 1 250 ? 7.477 -33.938 -24.25 1 96.88 250 MET B CA 1
ATOM 4894 C C . MET B 1 250 ? 8.133 -33.406 -25.531 1 96.88 250 MET B C 1
ATOM 4896 O O . MET B 1 250 ? 7.895 -33.938 -26.609 1 96.88 250 MET B O 1
ATOM 4900 N N . PHE B 1 251 ? 8.914 -32.344 -25.391 1 97 251 PHE B N 1
ATOM 4901 C CA . PHE B 1 251 ? 9.375 -31.641 -26.594 1 97 251 PHE B CA 1
ATOM 4902 C C . PHE B 1 251 ? 10.891 -31.578 -26.625 1 97 251 PHE B C 1
ATOM 4904 O O . PHE B 1 251 ? 11.492 -31.438 -27.703 1 97 251 PHE B O 1
ATOM 4911 N N . VAL B 1 252 ? 11.516 -31.594 -25.422 1 95 252 VAL B N 1
ATOM 4912 C CA . VAL B 1 252 ? 12.938 -31.281 -25.312 1 95 252 VAL B CA 1
ATOM 4913 C C . VAL B 1 252 ? 13.766 -32.562 -25.359 1 95 252 VAL B C 1
ATOM 4915 O O . VAL B 1 252 ? 13.477 -33.5 -24.625 1 95 252 VAL B O 1
ATOM 4918 N N . LYS B 1 253 ? 14.727 -32.562 -26.203 1 94.56 253 LYS B N 1
ATOM 4919 C CA . LYS B 1 253 ? 15.617 -33.719 -26.266 1 94.56 253 LYS B CA 1
ATOM 4920 C C . LYS B 1 253 ? 16.469 -33.844 -25 1 94.56 253 LYS B C 1
ATOM 4922 O O . LYS B 1 253 ? 16.438 -32.938 -24.156 1 94.56 253 LYS B O 1
ATOM 4927 N N . ASN B 1 254 ? 17.156 -34.906 -24.906 1 93.88 254 ASN B N 1
ATOM 4928 C CA . ASN B 1 254 ? 17.984 -35.125 -23.719 1 93.88 254 ASN B CA 1
ATOM 4929 C C . ASN B 1 254 ? 18.844 -33.938 -23.375 1 93.88 254 ASN B C 1
ATOM 4931 O O . ASN B 1 254 ? 19.609 -33.438 -24.219 1 93.88 254 ASN B O 1
ATOM 4935 N N . GLY B 1 255 ? 18.625 -33.406 -22.156 1 91.94 255 GLY B N 1
ATOM 4936 C CA . GLY B 1 255 ? 19.359 -32.219 -21.734 1 91.94 255 GLY B CA 1
ATOM 4937 C C . GLY B 1 255 ? 18.734 -31.547 -20.531 1 91.94 255 GLY B C 1
ATOM 4938 O O . GLY B 1 255 ? 17.75 -32.031 -19.984 1 91.94 255 GLY B O 1
ATOM 4939 N N . LEU B 1 256 ? 19.391 -30.422 -20.172 1 93.81 256 LEU B N 1
ATOM 4940 C CA . LEU B 1 256 ? 18.953 -29.641 -19.031 1 93.81 256 LEU B CA 1
ATOM 4941 C C . LEU B 1 256 ? 17.688 -28.844 -19.359 1 93.81 256 LEU B C 1
ATOM 4943 O O . LEU B 1 256 ? 17.609 -28.219 -20.422 1 93.81 256 LEU B O 1
ATOM 4947 N N . ILE B 1 257 ? 16.734 -28.953 -18.547 1 94.75 257 ILE B N 1
ATOM 4948 C CA . ILE B 1 257 ? 15.539 -28.141 -18.688 1 94.75 257 ILE B CA 1
ATOM 4949 C C . ILE B 1 257 ? 15.703 -26.844 -17.891 1 94.75 257 ILE B C 1
ATOM 4951 O O . ILE B 1 257 ? 15.641 -25.75 -18.453 1 94.75 257 ILE B O 1
ATOM 4955 N N . THR B 1 258 ? 15.984 -26.969 -16.578 1 93.75 258 THR B N 1
ATOM 4956 C CA . THR B 1 258 ? 16.188 -25.797 -15.734 1 93.75 258 THR B CA 1
ATOM 4957 C C . THR B 1 258 ? 16.828 -26.188 -14.406 1 93.75 258 THR B C 1
ATOM 4959 O O . THR B 1 258 ? 16.906 -27.359 -14.07 1 93.75 258 THR B O 1
ATOM 4962 N N . LYS B 1 259 ? 17.391 -25.172 -13.766 1 93.69 259 LYS B N 1
ATOM 4963 C CA . LYS B 1 259 ? 17.906 -25.25 -12.398 1 93.69 259 LYS B CA 1
ATOM 4964 C C . LYS B 1 259 ? 17.281 -24.188 -11.508 1 93.69 259 LYS B C 1
ATOM 4966 O O . LYS B 1 259 ? 17.125 -23.031 -11.93 1 93.69 259 LYS B O 1
ATOM 4971 N N . LEU B 1 260 ? 16.859 -24.625 -10.375 1 91.62 260 LEU B N 1
ATOM 4972 C CA . LEU B 1 260 ? 16.359 -23.703 -9.367 1 91.62 260 LEU B CA 1
ATOM 4973 C C . LEU B 1 260 ? 17.359 -23.531 -8.227 1 91.62 260 LEU B C 1
ATOM 4975 O O . LEU B 1 260 ? 17.781 -24.516 -7.621 1 91.62 260 LEU B O 1
ATOM 4979 N N . ASP B 1 261 ? 17.75 -22.266 -7.93 1 90.94 261 ASP B N 1
ATOM 4980 C CA . ASP B 1 261 ? 18.656 -21.922 -6.844 1 90.94 261 ASP B CA 1
ATOM 4981 C C . ASP B 1 261 ? 17.938 -21.125 -5.754 1 90.94 261 ASP B C 1
ATOM 4983 O O . ASP B 1 261 ? 17.438 -20.031 -6.008 1 90.94 261 ASP B O 1
ATOM 4987 N N . PHE B 1 262 ? 17.938 -21.672 -4.613 1 88 262 PHE B N 1
ATOM 4988 C CA . PHE B 1 262 ? 17.188 -21.062 -3.52 1 88 262 PHE B CA 1
ATOM 4989 C C . PHE B 1 262 ? 18.141 -20.406 -2.518 1 88 262 PHE B C 1
ATOM 4991 O O . PHE B 1 262 ? 19.281 -20.828 -2.373 1 88 262 PHE B O 1
ATOM 4998 N N . LYS B 1 263 ? 17.641 -19.391 -1.83 1 85.75 263 LYS B N 1
ATOM 4999 C CA . LYS B 1 263 ? 18.406 -18.656 -0.815 1 85.75 263 LYS B CA 1
ATOM 5000 C C . LYS B 1 263 ? 18.578 -19.516 0.441 1 85.75 263 LYS B C 1
ATOM 5002 O O . LYS B 1 263 ? 19.703 -19.641 0.948 1 85.75 263 LYS B O 1
ATOM 5007 N N . SER B 1 264 ? 17.5 -20 0.908 1 84.75 264 SER B N 1
ATOM 5008 C CA . SER B 1 264 ? 17.484 -20.703 2.189 1 84.75 264 SER B CA 1
ATOM 5009 C C . SER B 1 264 ? 18.281 -22 2.117 1 84.75 264 SER B C 1
ATOM 5011 O O . SER B 1 264 ? 18.156 -22.75 1.147 1 84.75 264 SER B O 1
ATOM 5013 N N . GLU B 1 265 ? 19.016 -22.25 3.102 1 80.19 265 GLU B N 1
ATOM 5014 C CA . GLU B 1 265 ? 19.75 -23.516 3.184 1 80.19 265 GLU B CA 1
ATOM 5015 C C . GLU B 1 265 ? 18.812 -24.688 3.414 1 80.19 265 GLU B C 1
ATOM 5017 O O . GLU B 1 265 ? 19.172 -25.844 3.162 1 80.19 265 GLU B O 1
ATOM 5022 N N . SER B 1 266 ? 17.625 -24.297 3.939 1 78.44 266 SER B N 1
ATOM 5023 C CA . SER B 1 266 ? 16.656 -25.359 4.223 1 78.44 266 SER B CA 1
ATOM 5024 C C . SER B 1 266 ? 15.93 -25.797 2.957 1 78.44 266 SER B C 1
ATOM 5026 O O . SER B 1 266 ? 15.195 -26.781 2.967 1 78.44 266 SER B O 1
ATOM 5028 N N . GLN B 1 267 ? 16.188 -25.109 1.964 1 81.88 267 GLN B N 1
ATOM 5029 C CA . GLN B 1 267 ? 15.609 -25.469 0.678 1 81.88 267 GLN B CA 1
ATOM 5030 C C . GLN B 1 267 ? 16.672 -26.031 -0.264 1 81.88 267 GLN B C 1
ATOM 5032 O O . GLN B 1 267 ? 17.703 -25.406 -0.483 1 81.88 267 GLN B O 1
ATOM 5037 N N . ILE B 1 268 ? 16.422 -27.172 -0.825 1 80.62 268 ILE B N 1
ATOM 5038 C CA . ILE B 1 268 ? 17.375 -27.844 -1.713 1 80.62 268 ILE B CA 1
ATOM 5039 C C . ILE B 1 268 ? 17.203 -27.312 -3.137 1 80.62 268 ILE B C 1
ATOM 5041 O O . ILE B 1 268 ? 16.078 -27.219 -3.645 1 80.62 268 ILE B O 1
ATOM 5045 N N . ASP B 1 269 ? 18.328 -26.984 -3.689 1 85.06 269 ASP B N 1
ATOM 5046 C CA . ASP B 1 269 ? 18.312 -26.625 -5.105 1 85.06 269 ASP B CA 1
ATOM 5047 C C . ASP B 1 269 ? 17.797 -27.797 -5.953 1 85.06 269 ASP B C 1
ATOM 5049 O O . ASP B 1 269 ? 17.953 -28.953 -5.578 1 85.06 269 ASP B O 1
ATOM 5053 N N . GLU B 1 270 ? 17.109 -27.406 -6.996 1 89.69 270 GLU B N 1
ATOM 5054 C CA . GLU B 1 270 ? 16.547 -28.422 -7.875 1 89.69 270 GLU B CA 1
ATOM 5055 C C . GLU B 1 270 ? 17.109 -28.297 -9.289 1 89.69 270 GLU B C 1
ATOM 5057 O O . GLU B 1 270 ? 17.312 -27.188 -9.781 1 89.69 270 GLU B O 1
ATOM 5062 N N . VAL B 1 271 ? 17.375 -29.516 -9.883 1 93 271 VAL B N 1
ATOM 5063 C CA . VAL B 1 271 ? 17.781 -29.578 -11.281 1 93 271 VAL B CA 1
ATOM 5064 C C . VAL B 1 271 ? 16.859 -30.531 -12.055 1 93 271 VAL B C 1
ATOM 5066 O O . VAL B 1 271 ? 16.609 -31.641 -11.617 1 93 271 VAL B O 1
ATOM 5069 N N . TYR B 1 272 ? 16.391 -30.062 -13.188 1 94.44 272 TYR B N 1
ATOM 5070 C CA . TYR B 1 272 ? 15.469 -30.859 -13.992 1 94.44 272 TYR B CA 1
ATOM 5071 C C . TYR B 1 272 ? 16.047 -31.141 -15.375 1 94.44 272 TYR B C 1
ATOM 5073 O O . TYR B 1 272 ? 16.578 -30.219 -16.031 1 94.44 272 TYR B O 1
ATOM 5081 N N . TYR B 1 273 ? 15.875 -32.438 -15.773 1 94.94 273 TYR B N 1
ATOM 5082 C CA . TYR B 1 273 ? 16.375 -32.844 -17.078 1 94.94 273 TYR B CA 1
ATOM 5083 C C . TYR B 1 273 ? 15.273 -33.5 -17.906 1 94.94 273 TYR B C 1
ATOM 5085 O O . TYR B 1 273 ? 14.273 -33.969 -17.359 1 94.94 273 TYR B O 1
ATOM 5093 N N . SER B 1 274 ? 15.461 -33.406 -19.203 1 95.62 274 SER B N 1
ATOM 5094 C CA . SER B 1 274 ? 14.719 -34.219 -20.156 1 95.62 274 SER B CA 1
ATOM 5095 C C . SER B 1 274 ? 15.547 -35.406 -20.625 1 95.62 274 SER B C 1
ATOM 5097 O O . SER B 1 274 ? 16.766 -35.312 -20.797 1 95.62 274 SER B O 1
ATOM 5099 N N . ASN B 1 275 ? 14.812 -36.594 -20.875 1 93.62 275 ASN B N 1
ATOM 5100 C CA . ASN B 1 275 ? 15.484 -37.781 -21.344 1 93.62 275 ASN B CA 1
ATOM 5101 C C . ASN B 1 275 ? 14.914 -38.25 -22.688 1 93.62 275 ASN B C 1
ATOM 5103 O O . ASN B 1 275 ? 15.078 -39.406 -23.062 1 93.62 275 ASN B O 1
ATOM 5107 N N . LEU B 1 276 ? 14.297 -37.344 -23.297 1 93.19 276 LEU B N 1
ATOM 5108 C CA . LEU B 1 276 ? 13.734 -37.656 -24.594 1 93.19 276 LEU B CA 1
ATOM 5109 C C . LEU B 1 276 ? 14.844 -37.938 -25.609 1 93.19 276 LEU B C 1
ATOM 5111 O O . LEU B 1 276 ? 15.648 -37.031 -25.906 1 93.19 276 LEU B O 1
ATOM 5115 N N . LYS B 1 277 ? 14.906 -39.094 -26.219 1 91.31 277 LYS B N 1
ATOM 5116 C CA . LYS B 1 277 ? 16 -39.5 -27.094 1 91.31 277 LYS B CA 1
ATOM 5117 C C . LYS B 1 277 ? 15.844 -38.906 -28.484 1 91.31 277 LYS B C 1
ATOM 5119 O O . LYS B 1 277 ? 16.812 -38.469 -29.094 1 91.31 277 LYS B O 1
ATOM 5124 N N . GLU B 1 278 ? 14.609 -39 -29.016 1 92.25 278 GLU B N 1
ATOM 5125 C CA . GLU B 1 278 ? 14.352 -38.5 -30.375 1 92.25 278 GLU B CA 1
ATOM 5126 C C . GLU B 1 278 ? 13.188 -37.5 -30.375 1 92.25 278 GLU B C 1
ATOM 5128 O O . GLU B 1 278 ? 12.195 -37.688 -29.672 1 92.25 278 GLU B O 1
ATOM 5133 N N . LEU B 1 279 ? 13.43 -36.438 -31.188 1 94 279 LEU B N 1
ATOM 5134 C CA . LEU B 1 279 ? 12.359 -35.469 -31.344 1 94 279 LEU B CA 1
ATOM 5135 C C . LEU B 1 279 ? 11.242 -36.031 -32.219 1 94 279 LEU B C 1
ATOM 5137 O O . LEU B 1 279 ? 11.508 -36.562 -33.312 1 94 279 LEU B O 1
ATOM 5141 N N . LYS B 1 280 ? 10.156 -35.844 -31.734 1 94.25 280 LYS B N 1
ATOM 5142 C CA . LYS B 1 280 ? 9.008 -36.375 -32.469 1 94.25 280 LYS B CA 1
ATOM 5143 C C . LYS B 1 280 ? 8.422 -35.281 -33.406 1 94.25 280 LYS B C 1
ATOM 5145 O O . LYS B 1 280 ? 7.867 -35.594 -34.438 1 94.25 280 LYS B O 1
ATOM 5150 N N . TYR B 1 281 ? 8.578 -34.031 -32.969 1 96.81 281 TYR B N 1
ATOM 5151 C CA . TYR B 1 281 ? 7.934 -32.938 -33.688 1 96.81 281 TYR B CA 1
ATOM 5152 C C . TYR B 1 281 ? 8.953 -31.906 -34.125 1 96.81 281 TYR B C 1
ATOM 5154 O O . TYR B 1 281 ? 9.938 -31.656 -33.438 1 96.81 281 TYR B O 1
ATOM 5162 N N . LYS B 1 282 ? 8.75 -31.344 -35.312 1 97.31 282 LYS B N 1
ATOM 5163 C CA . LYS B 1 282 ? 9.367 -30.062 -35.656 1 97.31 282 LYS B CA 1
ATOM 5164 C C . LYS B 1 282 ? 8.625 -28.906 -35 1 97.31 282 LYS B C 1
ATOM 5166 O O . LYS B 1 282 ? 7.453 -28.672 -35.312 1 97.31 282 LYS B O 1
ATOM 5171 N N . LEU B 1 283 ? 9.344 -28.188 -34.125 1 97.94 283 LEU B N 1
ATOM 5172 C CA . LEU B 1 283 ? 8.648 -27.312 -33.188 1 97.94 283 LEU B CA 1
ATOM 5173 C C . LEU B 1 283 ? 9.055 -25.859 -33.438 1 97.94 283 LEU B C 1
ATOM 5175 O O . LEU B 1 283 ? 10.25 -25.547 -33.5 1 97.94 283 LEU B O 1
ATOM 5179 N N . ALA B 1 284 ? 8.094 -25.016 -33.656 1 98.31 284 ALA B N 1
ATOM 5180 C CA . ALA B 1 284 ? 8.242 -23.562 -33.562 1 98.31 284 ALA B CA 1
ATOM 5181 C C . ALA B 1 284 ? 7.5 -23.016 -32.344 1 98.31 284 ALA B C 1
ATOM 5183 O O . ALA B 1 284 ? 6.328 -23.344 -32.125 1 98.31 284 ALA B O 1
ATOM 5184 N N . VAL B 1 285 ? 8.188 -22.234 -31.5 1 98.5 285 VAL B N 1
ATOM 5185 C CA . VAL B 1 285 ? 7.594 -21.719 -30.266 1 98.5 285 VAL B CA 1
ATOM 5186 C C . VAL B 1 285 ? 7.43 -20.203 -30.375 1 98.5 285 VAL B C 1
ATOM 5188 O O . VAL B 1 285 ? 8.406 -19.469 -30.594 1 98.5 285 VAL B O 1
ATOM 5191 N N . LEU B 1 286 ? 6.184 -19.734 -30.219 1 98.62 286 LEU B N 1
ATOM 5192 C CA . LEU B 1 286 ? 5.91 -18.297 -30.234 1 98.62 286 LEU B CA 1
ATOM 5193 C C . LEU B 1 286 ? 6.008 -17.703 -28.844 1 98.62 286 LEU B C 1
ATOM 5195 O O . LEU B 1 286 ? 5.383 -18.203 -27.906 1 98.62 286 LEU B O 1
ATOM 5199 N N . VAL B 1 287 ? 6.852 -16.672 -28.719 1 98.12 287 VAL B N 1
ATOM 5200 C CA . VAL B 1 287 ? 6.996 -15.984 -27.438 1 98.12 287 VAL B CA 1
ATOM 5201 C C . VAL B 1 287 ? 6.902 -14.477 -27.641 1 98.12 287 VAL B C 1
ATOM 5203 O O . VAL B 1 287 ? 6.988 -13.984 -28.766 1 98.12 287 VAL B O 1
ATOM 5206 N N . ASN B 1 288 ? 6.555 -13.727 -26.562 1 97.5 288 ASN B N 1
ATOM 5207 C CA . ASN B 1 288 ? 6.551 -12.266 -26.562 1 97.5 288 ASN B CA 1
ATOM 5208 C C . ASN B 1 288 ? 6.957 -11.703 -25.203 1 97.5 288 ASN B C 1
ATOM 5210 O O . ASN B 1 288 ? 7.469 -12.438 -24.359 1 97.5 288 ASN B O 1
ATOM 5214 N N . GLU B 1 289 ? 6.816 -10.422 -25.047 1 96.5 289 GLU B N 1
ATOM 5215 C CA . GLU B 1 289 ? 7.289 -9.719 -23.859 1 96.5 289 GLU B CA 1
ATOM 5216 C C . GLU B 1 289 ? 6.465 -10.094 -22.625 1 96.5 289 GLU B C 1
ATOM 5218 O O . GLU B 1 289 ? 6.852 -9.789 -21.5 1 96.5 289 GLU B O 1
ATOM 5223 N N . TRP B 1 290 ? 5.406 -10.828 -22.891 1 94.25 290 TRP B N 1
ATOM 5224 C CA . TRP B 1 290 ? 4.559 -11.219 -21.766 1 94.25 290 TRP B CA 1
ATOM 5225 C C . TRP B 1 290 ? 4.711 -12.711 -21.453 1 94.25 290 TRP B C 1
ATOM 5227 O O . TRP B 1 290 ? 4.062 -13.227 -20.547 1 94.25 290 TRP B O 1
ATOM 5237 N N . SER B 1 291 ? 5.512 -13.398 -22.219 1 96.31 291 SER B N 1
ATOM 5238 C CA . SER B 1 291 ? 5.922 -14.75 -21.859 1 96.31 291 SER B CA 1
ATOM 5239 C C . SER B 1 291 ? 6.902 -14.734 -20.688 1 96.31 291 SER B C 1
ATOM 5241 O O . SER B 1 291 ? 8.031 -14.258 -20.828 1 96.31 291 SER B O 1
ATOM 5243 N N . ALA B 1 292 ? 6.453 -15.312 -19.578 1 93.81 292 ALA B N 1
ATOM 5244 C CA . ALA B 1 292 ? 7.25 -15.133 -18.375 1 93.81 292 ALA B CA 1
ATOM 5245 C C . ALA B 1 292 ? 7.336 -16.422 -17.562 1 93.81 292 ALA B C 1
ATOM 5247 O O . ALA B 1 292 ? 6.492 -17.312 -17.719 1 93.81 292 ALA B O 1
ATOM 5248 N N . SER B 1 293 ? 8.414 -16.438 -16.766 1 94.44 293 SER B N 1
ATOM 5249 C CA . SER B 1 293 ? 8.516 -17.469 -15.734 1 94.44 293 SER B CA 1
ATOM 5250 C C . SER B 1 293 ? 8.5 -18.875 -16.344 1 94.44 293 SER B C 1
ATOM 5252 O O . SER B 1 293 ? 9.312 -19.172 -17.219 1 94.44 293 SER B O 1
ATOM 5254 N N . ALA B 1 294 ? 7.512 -19.734 -16 1 95.25 294 ALA B N 1
ATOM 5255 C CA . ALA B 1 294 ? 7.461 -21.109 -16.5 1 95.25 294 ALA B CA 1
ATOM 5256 C C . ALA B 1 294 ? 7.516 -21.141 -18.031 1 95.25 294 ALA B C 1
ATOM 5258 O O . ALA B 1 294 ? 8.078 -22.062 -18.609 1 95.25 294 ALA B O 1
ATOM 5259 N N . SER B 1 295 ? 6.934 -20.172 -18.641 1 96.56 295 SER B N 1
ATOM 5260 C CA . SER B 1 295 ? 7.008 -20.062 -20.094 1 96.56 295 SER B CA 1
ATOM 5261 C C . SER B 1 295 ? 8.445 -19.859 -20.562 1 96.56 295 SER B C 1
ATOM 5263 O O . SER B 1 295 ? 8.852 -20.406 -21.594 1 96.56 295 SER B O 1
ATOM 5265 N N . GLU B 1 296 ? 9.164 -19.094 -19.828 1 95.12 296 GLU B N 1
ATOM 5266 C CA . GLU B 1 296 ? 10.57 -18.875 -20.172 1 95.12 296 GLU B CA 1
ATOM 5267 C C . GLU B 1 296 ? 11.398 -20.141 -19.953 1 95.12 296 GLU B C 1
ATOM 5269 O O . GLU B 1 296 ? 12.32 -20.406 -20.734 1 95.12 296 GLU B O 1
ATOM 5274 N N . ILE B 1 297 ? 11.102 -20.844 -18.953 1 95.25 297 ILE B N 1
ATOM 5275 C CA . ILE B 1 297 ? 11.789 -22.109 -18.688 1 95.25 297 ILE B CA 1
ATOM 5276 C C . ILE B 1 297 ? 11.594 -23.047 -19.859 1 95.25 297 ILE B C 1
ATOM 5278 O O . ILE B 1 297 ? 12.57 -23.609 -20.391 1 95.25 297 ILE B O 1
ATOM 5282 N N . LEU B 1 298 ? 10.352 -23.219 -20.297 1 97.56 298 LEU B N 1
ATOM 5283 C CA . LEU B 1 298 ? 10.055 -24.109 -21.422 1 97.56 298 LEU B CA 1
ATOM 5284 C C . LEU B 1 298 ? 10.719 -23.609 -22.703 1 97.56 298 LEU B C 1
ATOM 5286 O O . LEU B 1 298 ? 11.406 -24.375 -23.375 1 97.56 298 LEU B O 1
ATOM 5290 N N . ALA B 1 299 ? 10.523 -22.359 -23.016 1 96.56 299 ALA B N 1
ATOM 5291 C CA . ALA B 1 299 ? 11.109 -21.766 -24.219 1 96.56 299 ALA B CA 1
ATOM 5292 C C . ALA B 1 299 ? 12.625 -21.891 -24.203 1 96.56 299 ALA B C 1
ATOM 5294 O O . ALA B 1 299 ? 13.234 -22.25 -25.219 1 96.56 299 ALA B O 1
ATOM 5295 N N . GLY B 1 300 ? 13.195 -21.547 -23.078 1 95.25 300 GLY B N 1
ATOM 5296 C CA . GLY B 1 300 ? 14.641 -21.625 -22.938 1 95.25 300 GLY B CA 1
ATOM 5297 C C . GLY B 1 300 ? 15.164 -23.047 -23.125 1 95.25 300 GLY B C 1
ATOM 5298 O O . GLY B 1 300 ? 16.172 -23.25 -23.797 1 95.25 300 GLY B O 1
ATOM 5299 N N . ALA B 1 301 ? 14.547 -24.016 -22.531 1 95.69 301 ALA B N 1
ATOM 5300 C CA . ALA B 1 301 ? 14.953 -25.406 -22.656 1 95.69 301 ALA B CA 1
ATOM 5301 C C . ALA B 1 301 ? 14.891 -25.875 -24.109 1 95.69 301 ALA B C 1
ATOM 5303 O O . ALA B 1 301 ? 15.805 -26.547 -24.594 1 95.69 301 ALA B O 1
ATOM 5304 N N . ILE B 1 302 ? 13.844 -25.531 -24.797 1 96.5 302 ILE B N 1
ATOM 5305 C CA . ILE B 1 302 ? 13.648 -25.922 -26.188 1 96.5 302 ILE B CA 1
ATOM 5306 C C . ILE B 1 302 ? 14.75 -25.312 -27.047 1 96.5 302 ILE B C 1
ATOM 5308 O O . ILE B 1 302 ? 15.359 -26 -27.875 1 96.5 302 ILE B O 1
ATOM 5312 N N . GLN B 1 303 ? 15 -24.047 -26.844 1 94.62 303 GLN B N 1
ATOM 5313 C CA . GLN B 1 303 ? 16 -23.344 -27.625 1 94.62 303 GLN B CA 1
ATOM 5314 C C . GLN B 1 303 ? 17.406 -23.875 -27.359 1 94.62 303 GLN B C 1
ATOM 5316 O O . GLN B 1 303 ? 18.141 -24.172 -28.297 1 94.62 303 GLN B O 1
ATOM 5321 N N . ASP B 1 304 ? 17.719 -24.016 -26.172 1 93.25 304 ASP B N 1
ATOM 5322 C CA . ASP B 1 304 ? 19.094 -24.328 -25.766 1 93.25 304 ASP B CA 1
ATOM 5323 C C . ASP B 1 304 ? 19.453 -25.766 -26.141 1 93.25 304 ASP B C 1
ATOM 5325 O O . ASP B 1 304 ? 20.625 -26.094 -26.328 1 93.25 304 ASP B O 1
ATOM 5329 N N . THR B 1 305 ? 18.484 -26.625 -26.266 1 93.06 305 THR B N 1
ATOM 5330 C CA . THR B 1 305 ? 18.719 -28.016 -26.656 1 93.06 305 THR B CA 1
ATOM 5331 C C . THR B 1 305 ? 18.5 -28.188 -28.156 1 93.06 305 THR B C 1
ATOM 5333 O O . THR B 1 305 ? 18.531 -29.312 -28.656 1 93.06 305 THR B O 1
ATOM 5336 N N . ALA B 1 306 ? 18.141 -27.094 -28.812 1 93.38 306 ALA B N 1
ATOM 5337 C CA . ALA B 1 306 ? 17.859 -27.109 -30.25 1 93.38 306 ALA B CA 1
ATOM 5338 C C . ALA B 1 306 ? 16.703 -28.031 -30.594 1 93.38 306 ALA B C 1
ATOM 5340 O O . ALA B 1 306 ? 16.75 -28.75 -31.594 1 93.38 306 ALA B O 1
ATOM 5341 N N . SER B 1 307 ? 15.789 -28.078 -29.75 1 96.38 307 SER B N 1
ATOM 5342 C CA . SER B 1 307 ? 14.625 -28.938 -29.922 1 96.38 307 SER B CA 1
ATOM 5343 C C . SER B 1 307 ? 13.516 -28.234 -30.688 1 96.38 307 SER B C 1
ATOM 5345 O O . SER B 1 307 ? 12.492 -28.828 -31.016 1 96.38 307 SER B O 1
ATOM 5347 N N . GLY B 1 308 ? 13.703 -26.984 -30.953 1 96.56 308 GLY B N 1
ATOM 5348 C CA . GLY B 1 308 ? 12.766 -26.141 -31.672 1 96.56 308 GLY B CA 1
ATOM 5349 C C . GLY B 1 308 ? 13.281 -24.734 -31.906 1 96.56 308 GLY B C 1
ATOM 5350 O O . GLY B 1 308 ? 14.406 -24.406 -31.516 1 96.56 308 GLY B O 1
ATOM 5351 N N . THR B 1 309 ? 12.469 -23.984 -32.594 1 96.69 309 THR B N 1
ATOM 5352 C CA . THR B 1 309 ? 12.867 -22.609 -32.906 1 96.69 309 THR B CA 1
ATOM 5353 C C . THR B 1 309 ? 11.938 -21.609 -32.219 1 96.69 309 THR B C 1
ATOM 5355 O O . THR B 1 309 ? 10.711 -21.766 -32.281 1 96.69 309 THR B O 1
ATOM 5358 N N . LEU B 1 310 ? 12.539 -20.625 -31.547 1 96.94 310 LEU B N 1
ATOM 5359 C CA . LEU B 1 310 ? 11.742 -19.547 -30.953 1 96.94 310 LEU B CA 1
ATOM 5360 C C . LEU B 1 310 ? 11.461 -18.453 -31.969 1 96.94 310 LEU B C 1
ATOM 5362 O O . LEU B 1 310 ? 12.344 -18.078 -32.75 1 96.94 310 LEU B O 1
ATOM 5366 N N . VAL B 1 311 ? 10.258 -18.031 -32.031 1 97.62 311 VAL B N 1
ATOM 5367 C CA . VAL B 1 311 ? 9.836 -16.969 -32.906 1 97.62 311 VAL B CA 1
ATOM 5368 C C . VAL B 1 311 ? 9.086 -15.898 -32.125 1 97.62 311 VAL B C 1
ATOM 5370 O O . VAL B 1 311 ? 8.258 -16.219 -31.266 1 97.62 311 VAL B O 1
ATOM 5373 N N . GLY B 1 312 ? 9.391 -14.648 -32.344 1 97.19 312 GLY B N 1
ATOM 5374 C CA . GLY B 1 312 ? 8.688 -13.555 -31.672 1 97.19 312 GLY B CA 1
ATOM 5375 C C . GLY B 1 312 ? 9.609 -12.531 -31.062 1 97.19 312 GLY B C 1
ATOM 5376 O O . GLY B 1 312 ? 10.641 -12.188 -31.641 1 97.19 312 GLY B O 1
ATOM 5377 N N . SER B 1 313 ? 9.172 -11.961 -29.922 1 96.06 313 SER B N 1
ATOM 5378 C CA . SER B 1 313 ? 9.953 -10.938 -29.25 1 96.06 313 SER B CA 1
ATOM 5379 C C . SER B 1 313 ? 10.547 -11.461 -27.938 1 96.06 313 SER B C 1
ATOM 5381 O O . SER B 1 313 ? 10.188 -12.555 -27.5 1 96.06 313 SER B O 1
ATOM 5383 N N . LYS B 1 314 ? 11.445 -10.641 -27.422 1 93.88 314 LYS B N 1
ATOM 5384 C CA . LYS B 1 314 ? 12.125 -11.008 -26.188 1 93.88 314 LYS B CA 1
ATOM 5385 C C . LYS B 1 314 ? 11.125 -11.234 -25.062 1 93.88 314 LYS B C 1
ATOM 5387 O O . LYS B 1 314 ? 10.18 -10.461 -24.891 1 93.88 314 LYS B O 1
ATOM 5392 N N . THR B 1 315 ? 11.289 -12.281 -24.312 1 94.94 315 THR B N 1
ATOM 5393 C CA . THR B 1 315 ? 10.391 -12.641 -23.219 1 94.94 315 THR B CA 1
ATOM 5394 C C . THR B 1 315 ? 10.516 -11.648 -22.062 1 94.94 315 THR B C 1
ATOM 5396 O O . THR B 1 315 ? 11.336 -10.727 -22.125 1 94.94 315 THR B O 1
ATOM 5399 N N . PHE B 1 316 ? 9.773 -11.844 -21.078 1 92.69 316 PHE B N 1
ATOM 5400 C CA . PHE B 1 316 ? 9.625 -10.922 -19.953 1 92.69 316 PHE B CA 1
ATOM 5401 C C . PHE B 1 316 ? 10.938 -10.812 -19.172 1 92.69 316 PHE B C 1
ATOM 5403 O O . PHE B 1 316 ? 11.305 -9.727 -18.719 1 92.69 316 PHE B O 1
ATOM 5410 N N . GLY B 1 317 ? 11.609 -11.922 -18.922 1 93.06 317 GLY B N 1
ATOM 5411 C CA . GLY B 1 317 ? 12.867 -11.914 -18.188 1 93.06 317 GLY B CA 1
ATOM 5412 C C . GLY B 1 317 ? 12.68 -11.93 -16.688 1 93.06 317 GLY B C 1
ATOM 5413 O O . GLY B 1 317 ? 13.391 -11.234 -15.961 1 93.06 317 GLY B O 1
ATOM 5414 N N . LYS B 1 318 ? 11.797 -12.727 -16.141 1 90.12 318 LYS B N 1
ATOM 5415 C CA . LYS B 1 318 ? 11.508 -12.75 -14.719 1 90.12 318 LYS B CA 1
ATOM 5416 C C . LYS B 1 318 ? 12.688 -13.32 -13.93 1 90.12 318 LYS B C 1
ATOM 5418 O O . LYS B 1 318 ? 13.156 -12.695 -12.969 1 90.12 318 LYS B O 1
ATOM 5423 N N . GLY B 1 319 ? 13.117 -14.539 -14.18 1 91.56 319 GLY B N 1
ATOM 5424 C CA . GLY B 1 319 ? 14.297 -15.156 -13.609 1 91.56 319 GLY B CA 1
ATOM 5425 C C . GLY B 1 319 ? 14.172 -15.43 -12.117 1 91.56 319 GLY B C 1
ATOM 5426 O O . GLY B 1 319 ? 15.164 -15.664 -11.438 1 91.56 319 GLY B O 1
ATOM 5427 N N . LYS B 1 320 ? 12.961 -15.344 -11.57 1 93.94 320 LYS B N 1
ATOM 5428 C CA . LYS B 1 320 ? 12.734 -15.523 -10.141 1 93.94 320 LYS B CA 1
ATOM 5429 C C . LYS B 1 320 ? 11.703 -16.609 -9.875 1 93.94 320 LYS B C 1
ATOM 5431 O O . LYS B 1 320 ? 10.797 -16.828 -10.68 1 93.94 320 LYS B O 1
ATOM 5436 N N . VAL B 1 321 ? 11.898 -17.281 -8.75 1 93 321 VAL B N 1
ATOM 5437 C CA . VAL B 1 321 ? 10.984 -18.328 -8.32 1 93 321 VAL B CA 1
ATOM 5438 C C . VAL B 1 321 ? 10.352 -17.953 -6.98 1 93 321 VAL B C 1
ATOM 5440 O O . VAL B 1 321 ? 11.031 -17.453 -6.086 1 93 321 VAL B O 1
ATOM 5443 N N . GLN B 1 322 ? 9.086 -18.141 -6.914 1 93.88 322 GLN B N 1
ATOM 5444 C CA . GLN B 1 322 ? 8.367 -17.875 -5.672 1 93.88 322 GLN B CA 1
ATOM 5445 C C . GLN B 1 322 ? 7.84 -19.172 -5.059 1 93.88 322 GLN B C 1
ATOM 5447 O O . GLN B 1 322 ? 7.547 -20.125 -5.781 1 93.88 322 GLN B O 1
ATOM 5452 N N . ASN B 1 323 ? 7.766 -19.203 -3.799 1 93.5 323 ASN B N 1
ATOM 5453 C CA . ASN B 1 323 ? 7.07 -20.234 -3.043 1 93.5 323 ASN B CA 1
ATOM 5454 C C . ASN B 1 323 ? 5.918 -19.656 -2.229 1 93.5 323 ASN B C 1
ATOM 5456 O O . ASN B 1 323 ? 5.93 -18.469 -1.881 1 93.5 323 ASN B O 1
ATOM 5460 N N . LEU B 1 324 ? 4.918 -20.547 -2.02 1 93.94 324 LEU B N 1
ATOM 5461 C CA . LEU B 1 324 ? 3.738 -20.188 -1.244 1 93.94 324 LEU B CA 1
ATOM 5462 C C . LEU B 1 324 ? 3.777 -20.812 0.141 1 93.94 324 LEU B C 1
ATOM 5464 O O . LEU B 1 324 ? 4.117 -22 0.279 1 93.94 324 LEU B O 1
ATOM 5468 N N . TYR B 1 325 ? 3.438 -20.016 1.147 1 95.75 325 TYR B N 1
ATOM 5469 C CA . TYR B 1 325 ? 3.41 -20.516 2.518 1 95.75 325 TYR B CA 1
ATOM 5470 C C . TYR B 1 325 ? 2.127 -20.094 3.227 1 95.75 325 TYR B C 1
ATOM 5472 O O . TYR B 1 325 ? 1.725 -18.938 3.156 1 95.75 325 TYR B O 1
ATOM 5480 N N . PRO B 1 326 ? 1.425 -21 3.852 1 96.88 326 PRO B N 1
ATOM 5481 C CA . PRO B 1 326 ? 0.354 -20.594 4.762 1 96.88 326 PRO B CA 1
ATOM 5482 C C . PRO B 1 326 ? 0.882 -19.922 6.027 1 96.88 326 PRO B C 1
ATOM 5484 O O . PRO B 1 326 ? 1.716 -20.5 6.734 1 96.88 326 PRO B O 1
ATOM 5487 N N . ILE B 1 327 ? 0.418 -18.781 6.305 1 98.06 327 ILE B N 1
ATOM 5488 C CA . ILE B 1 327 ? 0.854 -18.047 7.484 1 98.06 327 ILE B CA 1
ATOM 5489 C C . ILE B 1 327 ? -0.141 -18.25 8.625 1 98.06 327 ILE B C 1
ATOM 5491 O O . ILE B 1 327 ? -1.348 -18.062 8.445 1 98.06 327 ILE B O 1
ATOM 5495 N N . LEU B 1 328 ? 0.369 -18.641 9.734 1 97.25 328 LEU B N 1
ATOM 5496 C CA . LEU B 1 328 ? -0.463 -18.953 10.891 1 97.25 328 LEU B CA 1
ATOM 5497 C C . LEU B 1 328 ? -0.91 -17.688 11.602 1 97.25 328 LEU B C 1
ATOM 5499 O O . LEU B 1 328 ? -0.25 -16.656 11.5 1 97.25 328 LEU B O 1
ATOM 5503 N N . THR B 1 329 ? -2.051 -17.781 12.305 1 95.44 329 THR B N 1
ATOM 5504 C CA . THR B 1 329 ? -2.5 -16.688 13.164 1 95.44 329 THR B CA 1
ATOM 5505 C C . THR B 1 329 ? -1.587 -16.547 14.383 1 95.44 329 THR B C 1
ATOM 5507 O O . THR B 1 329 ? -0.882 -17.484 14.75 1 95.44 329 THR B O 1
ATOM 5510 N N . PRO B 1 330 ? -1.624 -15.359 14.969 1 93.81 330 PRO B N 1
ATOM 5511 C CA . PRO B 1 330 ? -0.846 -15.219 16.203 1 93.81 330 PRO B CA 1
ATOM 5512 C C . PRO B 1 330 ? -1.242 -16.234 17.266 1 93.81 330 PRO B C 1
ATOM 5514 O O . PRO B 1 330 ? -0.379 -16.75 17.984 1 93.81 330 PRO B O 1
ATOM 5517 N N . GLU B 1 331 ? -2.492 -16.516 17.406 1 93.06 331 GLU B N 1
ATOM 5518 C CA . GLU B 1 331 ? -2.973 -17.484 18.375 1 93.06 331 GLU B CA 1
ATOM 5519 C C . GLU B 1 331 ? -2.414 -18.875 18.094 1 93.06 331 GLU B C 1
ATOM 5521 O O . GLU B 1 331 ? -2.006 -19.578 19.031 1 93.06 331 GLU B O 1
ATOM 5526 N N . ALA B 1 332 ? -2.434 -19.234 16.844 1 95.12 332 ALA B N 1
ATOM 5527 C CA . ALA B 1 332 ? -1.904 -20.547 16.453 1 95.12 332 ALA B CA 1
ATOM 5528 C C . ALA B 1 332 ? -0.405 -20.625 16.719 1 95.12 332 ALA B C 1
ATOM 5530 O O . ALA B 1 332 ? 0.089 -21.656 17.188 1 95.12 332 ALA B O 1
ATOM 5531 N N . VAL B 1 333 ? 0.332 -19.594 16.406 1 94.88 333 VAL B N 1
ATOM 5532 C CA . VAL B 1 333 ? 1.771 -19.562 16.656 1 94.88 333 VAL B CA 1
ATOM 5533 C C . VAL B 1 333 ? 2.057 -19.766 18.141 1 94.88 333 VAL B C 1
ATOM 5535 O O . VAL B 1 333 ? 2.924 -20.562 18.5 1 94.88 333 VAL B O 1
ATOM 5538 N N . GLU B 1 334 ? 1.334 -19.047 18.969 1 92.31 334 GLU B N 1
ATOM 5539 C CA . GLU B 1 334 ? 1.509 -19.203 20.406 1 92.31 334 GLU B CA 1
ATOM 5540 C C . GLU B 1 334 ? 1.208 -20.641 20.844 1 92.31 334 GLU B C 1
ATOM 5542 O O . GLU B 1 334 ? 1.958 -21.219 21.625 1 92.31 334 GLU B O 1
ATOM 5547 N N . LYS B 1 335 ? 0.077 -21.125 20.344 1 93.88 335 LYS B N 1
ATOM 5548 C CA . LYS B 1 335 ? -0.338 -22.5 20.656 1 93.88 335 LYS B CA 1
ATOM 5549 C C . LYS B 1 335 ? 0.766 -23.5 20.312 1 93.88 335 LYS B C 1
ATOM 5551 O O . LYS B 1 335 ? 1.166 -24.297 21.156 1 93.88 335 LYS B O 1
ATOM 5556 N N . TYR B 1 336 ? 1.327 -23.406 19.188 1 95 336 TYR B N 1
ATOM 5557 C CA . TYR B 1 336 ? 2.283 -24.406 18.734 1 95 336 TYR B CA 1
ATOM 5558 C C . TYR B 1 336 ? 3.666 -24.156 19.312 1 95 336 TYR B C 1
ATOM 5560 O O . TYR B 1 336 ? 4.484 -25.062 19.422 1 95 336 TYR B O 1
ATOM 5568 N N . GLU B 1 337 ? 3.977 -22.891 19.594 1 93.31 337 GLU B N 1
ATOM 5569 C CA . GLU B 1 337 ? 5.215 -22.625 20.312 1 93.31 337 GLU B CA 1
ATOM 5570 C C . GLU B 1 337 ? 5.223 -23.312 21.672 1 93.31 337 GLU B C 1
ATOM 5572 O O . GLU B 1 337 ? 6.246 -23.859 22.094 1 93.31 337 GLU B O 1
ATOM 5577 N N . LYS B 1 338 ? 4.098 -23.234 22.375 1 93.19 338 LYS B N 1
ATOM 5578 C CA . LYS B 1 338 ? 3.975 -23.906 23.672 1 93.19 338 LYS B CA 1
ATOM 5579 C C . LYS B 1 338 ? 4.121 -25.422 23.531 1 93.19 338 LYS B C 1
ATOM 5581 O O . LYS B 1 338 ? 4.703 -26.078 24.391 1 93.19 338 LYS B O 1
ATOM 5586 N N . GLU B 1 339 ? 3.684 -25.922 22.438 1 94 339 GLU B N 1
ATOM 5587 C CA . GLU B 1 339 ? 3.689 -27.359 22.203 1 94 339 GLU B CA 1
ATOM 5588 C C . GLU B 1 339 ? 5.062 -27.844 21.75 1 94 339 GLU B C 1
ATOM 5590 O O . GLU B 1 339 ? 5.512 -28.922 22.156 1 94 339 GLU B O 1
ATOM 5595 N N . THR B 1 340 ? 5.758 -27.094 20.953 1 94.62 340 THR B N 1
ATOM 5596 C CA . THR B 1 340 ? 6.961 -27.594 20.281 1 94.62 340 THR B CA 1
ATOM 5597 C C . THR B 1 340 ? 8.211 -26.922 20.859 1 94.62 340 THR B C 1
ATOM 5599 O O . THR B 1 340 ? 9.32 -27.422 20.672 1 94.62 340 THR B O 1
ATOM 5602 N N . GLY B 1 341 ? 8.102 -25.703 21.469 1 92.69 341 GLY B N 1
ATOM 5603 C CA . GLY B 1 341 ? 9.234 -24.938 21.953 1 92.69 341 GLY B CA 1
ATOM 5604 C C . GLY B 1 341 ? 9.883 -24.094 20.875 1 92.69 341 GLY B C 1
ATOM 5605 O O . GLY B 1 341 ? 10.906 -23.453 21.125 1 92.69 341 GLY B O 1
ATOM 5606 N N . GLU B 1 342 ? 9.297 -24.109 19.656 1 93.25 342 GLU B N 1
ATOM 5607 C CA . GLU B 1 342 ? 9.828 -23.344 18.531 1 93.25 342 GLU B CA 1
ATOM 5608 C C . GLU B 1 342 ? 8.758 -22.453 17.922 1 93.25 342 GLU B C 1
ATOM 5610 O O . GLU B 1 342 ? 7.562 -22.734 18.031 1 93.25 342 GLU B O 1
ATOM 5615 N N . ILE B 1 343 ? 9.188 -21.328 17.406 1 91.75 343 ILE B N 1
ATOM 5616 C CA . ILE B 1 343 ? 8.266 -20.391 16.766 1 91.75 343 ILE B CA 1
ATOM 5617 C C . ILE B 1 343 ? 8.086 -20.766 15.297 1 91.75 343 ILE B C 1
ATOM 5619 O O . ILE B 1 343 ? 9.055 -20.75 14.531 1 91.75 343 ILE B O 1
ATOM 5623 N N . PHE B 1 344 ? 6.84 -21.109 14.945 1 93.56 344 PHE B N 1
ATOM 5624 C CA . PHE B 1 344 ? 6.48 -21.391 13.555 1 93.56 344 PHE B CA 1
ATOM 5625 C C . PHE B 1 344 ? 5.414 -20.406 13.07 1 93.56 344 PHE B C 1
ATOM 5627 O O . PHE B 1 344 ? 4.289 -20.406 13.578 1 93.56 344 PHE B O 1
ATOM 5634 N N . VAL B 1 345 ? 5.746 -19.625 12.109 1 96.31 345 VAL B N 1
ATOM 5635 C CA . VAL B 1 345 ? 4.738 -18.75 11.516 1 96.31 345 VAL B CA 1
ATOM 5636 C C . VAL B 1 345 ? 4.254 -19.344 10.195 1 96.31 345 VAL B C 1
ATOM 5638 O O . VAL B 1 345 ? 3.195 -18.969 9.688 1 96.31 345 VAL B O 1
ATOM 5641 N N . ASN B 1 346 ? 4.996 -20.234 9.664 1 95.19 346 ASN B N 1
ATOM 5642 C CA . ASN B 1 346 ? 4.73 -20.984 8.43 1 95.19 346 ASN B CA 1
ATOM 5643 C C . ASN B 1 346 ? 4.156 -22.359 8.727 1 95.19 346 ASN B C 1
ATOM 5645 O O . ASN B 1 346 ? 4.844 -23.219 9.273 1 95.19 346 ASN B O 1
ATOM 5649 N N . GLY B 1 347 ? 2.961 -22.609 8.234 1 95.31 347 GLY B N 1
ATOM 5650 C CA . GLY B 1 347 ? 2.305 -23.875 8.508 1 95.31 347 GLY B CA 1
ATOM 5651 C C . GLY B 1 347 ? 3.023 -25.078 7.898 1 95.31 347 GLY B C 1
ATOM 5652 O O . GLY B 1 347 ? 2.98 -26.172 8.445 1 95.31 347 GLY B O 1
ATOM 5653 N N . TYR B 1 348 ? 3.725 -24.906 6.816 1 94.12 348 TYR B N 1
ATOM 5654 C CA . TYR B 1 348 ? 4.43 -26.016 6.164 1 94.12 348 TYR B CA 1
ATOM 5655 C C . TYR B 1 348 ? 5.617 -26.469 7 1 94.12 348 TYR B C 1
ATOM 5657 O O . TYR B 1 348 ? 5.949 -27.656 7.02 1 94.12 348 TYR B O 1
ATOM 5665 N N . GLU B 1 349 ? 6.254 -25.578 7.625 1 92.88 349 GLU B N 1
ATOM 5666 C CA . GLU B 1 349 ? 7.363 -25.953 8.492 1 92.88 349 GLU B CA 1
ATOM 5667 C C . GLU B 1 349 ? 6.875 -26.766 9.688 1 92.88 349 GLU B C 1
ATOM 5669 O O . GLU B 1 349 ? 7.527 -27.734 10.086 1 92.88 349 GLU B O 1
ATOM 5674 N N . LEU B 1 350 ? 5.766 -26.297 10.203 1 94.75 350 LEU B N 1
ATOM 5675 C CA . LEU B 1 350 ? 5.141 -27.031 11.297 1 94.75 350 LEU B CA 1
ATOM 5676 C C . LEU B 1 350 ? 4.797 -28.453 10.875 1 94.75 350 LEU B C 1
ATOM 5678 O O . LEU B 1 350 ? 5.07 -29.406 11.602 1 94.75 350 LEU B O 1
ATOM 5682 N N . MET B 1 351 ? 4.246 -28.641 9.727 1 93.88 351 MET B N 1
ATOM 5683 C CA . MET B 1 351 ? 3.873 -29.938 9.172 1 93.88 351 MET B CA 1
ATOM 5684 C C . MET B 1 351 ? 5.109 -30.797 8.922 1 93.88 351 MET B C 1
ATOM 5686 O O . MET B 1 351 ? 5.133 -31.969 9.281 1 93.88 351 MET B O 1
ATOM 5690 N N . GLY B 1 352 ? 6.059 -30.219 8.32 1 92.25 352 GLY B N 1
ATOM 5691 C CA . GLY B 1 352 ? 7.262 -30.953 7.953 1 92.25 352 GLY B CA 1
ATOM 5692 C C . GLY B 1 352 ? 8.062 -31.422 9.148 1 92.25 352 GLY B C 1
ATOM 5693 O O . GLY B 1 352 ? 8.523 -32.562 9.188 1 92.25 352 GLY B O 1
ATOM 5694 N N . LYS B 1 353 ? 8.203 -30.594 10.125 1 92.38 353 LYS B N 1
ATOM 5695 C CA . LYS B 1 353 ? 9.078 -30.891 11.258 1 92.38 353 LYS B CA 1
ATOM 5696 C C . LYS B 1 353 ? 8.352 -31.719 12.305 1 92.38 353 LYS B C 1
ATOM 5698 O O . LYS B 1 353 ? 8.945 -32.625 12.922 1 92.38 353 LYS B O 1
ATOM 5703 N N . TYR B 1 354 ? 7.027 -31.516 12.438 1 94.69 354 TYR B N 1
ATOM 5704 C CA . TYR B 1 354 ? 6.355 -32.156 13.57 1 94.69 354 TYR B CA 1
ATOM 5705 C C . TYR B 1 354 ? 5.148 -32.938 13.117 1 94.69 354 TYR B C 1
ATOM 5707 O O . TYR B 1 354 ? 4.484 -33.594 13.93 1 94.69 354 TYR B O 1
ATOM 5715 N N . GLY B 1 355 ? 4.801 -32.844 11.812 1 94 355 GLY B N 1
ATOM 5716 C CA . GLY B 1 355 ? 3.639 -33.562 11.305 1 94 355 GLY B CA 1
ATOM 5717 C C . GLY B 1 355 ? 2.322 -32.969 11.773 1 94 355 GLY B C 1
ATOM 5718 O O . GLY B 1 355 ? 1.301 -33.656 11.805 1 94 355 GLY B O 1
ATOM 5719 N N . ILE B 1 356 ? 2.367 -31.75 12.258 1 95 356 ILE B N 1
ATOM 5720 C CA . ILE B 1 356 ? 1.167 -31.062 12.734 1 95 356 ILE B CA 1
ATOM 5721 C C . ILE B 1 356 ? 0.536 -30.266 11.594 1 95 356 ILE B C 1
ATOM 5723 O O . ILE B 1 356 ? 1.204 -29.453 10.953 1 95 356 ILE B O 1
ATOM 5727 N N . TYR B 1 357 ? -0.748 -30.469 11.383 1 93.06 357 TYR B N 1
ATOM 5728 C CA . TYR B 1 357 ? -1.491 -29.797 10.32 1 93.06 357 TYR B CA 1
ATOM 5729 C C . TYR B 1 357 ? -2.439 -28.75 10.906 1 93.06 357 TYR B C 1
ATOM 5731 O O . TYR B 1 357 ? -3.467 -29.094 11.492 1 93.06 357 TYR B O 1
ATOM 5739 N N . PRO B 1 358 ? -2.07 -27.516 10.719 1 94.31 358 PRO B N 1
ATOM 5740 C CA . PRO B 1 358 ? -2.992 -26.5 11.211 1 94.31 358 PRO B CA 1
ATOM 5741 C C . PRO B 1 358 ? -4.336 -26.5 10.484 1 94.31 358 PRO B C 1
ATOM 5743 O O . PRO B 1 358 ? -4.395 -26.812 9.297 1 94.31 358 PRO B O 1
ATOM 5746 N N . SER B 1 359 ? -5.367 -26.141 11.242 1 91.94 359 SER B N 1
ATOM 5747 C CA . SER B 1 359 ? -6.684 -26.016 10.625 1 91.94 359 SER B CA 1
ATOM 5748 C C . SER B 1 359 ? -6.785 -24.719 9.82 1 91.94 359 SER B C 1
ATOM 5750 O O . SER B 1 359 ? -5.934 -23.844 9.938 1 91.94 359 SER B O 1
ATOM 5752 N N . ASP B 1 360 ? -7.797 -24.625 9.031 1 85.81 360 ASP B N 1
ATOM 5753 C CA . ASP B 1 360 ? -7.988 -23.469 8.172 1 85.81 360 ASP B CA 1
ATOM 5754 C C . ASP B 1 360 ? -8.133 -22.188 8.992 1 85.81 360 ASP B C 1
ATOM 5756 O O . ASP B 1 360 ? -7.668 -21.125 8.578 1 85.81 360 ASP B O 1
ATOM 5760 N N . ASP B 1 361 ? -8.805 -22.312 10.109 1 90.56 361 ASP B N 1
ATOM 5761 C CA . ASP B 1 361 ? -9.039 -21.141 10.945 1 90.56 361 ASP B CA 1
ATOM 5762 C C . ASP B 1 361 ? -7.754 -20.688 11.625 1 90.56 361 ASP B C 1
ATOM 5764 O O . ASP B 1 361 ? -7.695 -19.578 12.172 1 90.56 361 ASP B O 1
ATOM 5768 N N . GLU B 1 362 ? -6.734 -21.547 11.508 1 95.56 362 GLU B N 1
ATOM 5769 C CA . GLU B 1 362 ? -5.453 -21.203 12.125 1 95.56 362 GLU B CA 1
ATOM 5770 C C . GLU B 1 362 ? -4.508 -20.562 11.109 1 95.56 362 GLU B C 1
ATOM 5772 O O . GLU B 1 362 ? -3.389 -20.188 11.453 1 95.56 362 GLU B O 1
ATOM 5777 N N . VAL B 1 363 ? -4.957 -20.438 9.93 1 95.38 363 VAL B N 1
ATOM 5778 C CA . VAL B 1 363 ? -4.207 -19.781 8.867 1 95.38 363 VAL B CA 1
ATOM 5779 C C . VAL B 1 363 ? -4.793 -18.391 8.609 1 95.38 363 VAL B C 1
ATOM 5781 O O . VAL B 1 363 ? -5.984 -18.266 8.312 1 95.38 363 VAL B O 1
ATOM 5784 N N . ILE B 1 364 ? -3.986 -17.406 8.734 1 96 364 ILE B N 1
ATOM 5785 C CA . ILE B 1 364 ? -4.496 -16.047 8.609 1 96 364 ILE B CA 1
ATOM 5786 C C . ILE B 1 364 ? -4.469 -15.609 7.148 1 96 364 ILE B C 1
ATOM 5788 O O . ILE B 1 364 ? -5.262 -14.766 6.727 1 96 364 ILE B O 1
ATOM 5792 N N . GLY B 1 365 ? -3.582 -16.156 6.387 1 96 365 GLY B N 1
ATOM 5793 C CA . GLY B 1 365 ? -3.396 -15.852 4.977 1 96 365 GLY B CA 1
ATOM 5794 C C . GLY B 1 365 ? -2.246 -16.609 4.344 1 96 365 GLY B C 1
ATOM 5795 O O . GLY B 1 365 ? -1.73 -17.562 4.93 1 96 365 GLY B O 1
ATOM 5796 N N . TRP B 1 366 ? -1.946 -16.219 3.082 1 95.75 366 TRP B N 1
ATOM 5797 C CA . TRP B 1 366 ? -0.903 -16.906 2.328 1 95.75 366 TRP B CA 1
ATOM 5798 C C . TRP B 1 366 ? 0.171 -15.922 1.868 1 95.75 366 TRP B C 1
ATOM 5800 O O . TRP B 1 366 ? -0.139 -14.805 1.446 1 95.75 366 TRP B O 1
ATOM 5810 N N . LEU B 1 367 ? 1.396 -16.406 1.979 1 97.88 367 LEU B N 1
ATOM 5811 C CA . LEU B 1 367 ? 2.533 -15.602 1.537 1 97.88 367 LEU B CA 1
ATOM 5812 C C . LEU B 1 367 ? 3.162 -16.203 0.283 1 97.88 367 LEU B C 1
ATOM 5814 O O . LEU B 1 367 ? 3.547 -17.375 0.275 1 97.88 367 LEU B O 1
ATOM 5818 N N . LYS B 1 368 ? 3.111 -15.445 -0.794 1 96.12 368 LYS B N 1
ATOM 5819 C CA . LYS B 1 368 ? 3.977 -15.703 -1.942 1 96.12 368 LYS B CA 1
ATOM 5820 C C . LYS B 1 368 ? 5.273 -14.906 -1.846 1 96.12 368 LYS B C 1
ATOM 5822 O O . LYS B 1 368 ? 5.25 -13.672 -1.819 1 96.12 368 LYS B O 1
ATOM 5827 N N . ILE B 1 369 ? 6.395 -15.602 -1.781 1 96.75 369 ILE B N 1
ATOM 5828 C CA . ILE B 1 369 ? 7.648 -14.891 -1.543 1 96.75 369 ILE B CA 1
ATOM 5829 C C . ILE B 1 369 ? 8.727 -15.414 -2.488 1 96.75 369 ILE B C 1
ATOM 5831 O O . ILE B 1 369 ? 8.805 -16.625 -2.74 1 96.75 369 ILE B O 1
ATOM 5835 N N . THR B 1 370 ? 9.523 -14.492 -3.006 1 96.56 370 THR B N 1
ATOM 5836 C CA . THR B 1 370 ? 10.641 -14.867 -3.867 1 96.56 370 THR B CA 1
ATOM 5837 C C . THR B 1 370 ? 11.727 -15.57 -3.064 1 96.56 370 THR B C 1
ATOM 5839 O O . THR B 1 370 ? 12.422 -14.938 -2.258 1 96.56 370 THR B O 1
ATOM 5842 N N . THR B 1 371 ? 11.906 -16.828 -3.375 1 95.12 371 THR B N 1
ATOM 5843 C CA . THR B 1 371 ? 12.828 -17.625 -2.561 1 95.12 371 THR B CA 1
ATOM 5844 C C . THR B 1 371 ? 14.086 -17.969 -3.35 1 95.12 371 THR B C 1
ATOM 5846 O O . THR B 1 371 ? 15.086 -18.391 -2.773 1 95.12 371 THR B O 1
ATOM 5849 N N . GLY B 1 372 ? 13.93 -17.844 -4.711 1 93.94 372 GLY B N 1
ATOM 5850 C CA . GLY B 1 372 ? 15.078 -18.266 -5.504 1 93.94 372 GLY B CA 1
ATOM 5851 C C . GLY B 1 372 ? 15.023 -17.75 -6.934 1 93.94 372 GLY B C 1
ATOM 5852 O O . GLY B 1 372 ? 14.289 -16.812 -7.238 1 93.94 372 GLY B O 1
ATOM 5853 N N . GLU B 1 373 ? 15.945 -18.312 -7.691 1 93.06 373 GLU B N 1
ATOM 5854 C CA . GLU B 1 373 ? 16.078 -18 -9.109 1 93.06 373 GLU B CA 1
ATOM 5855 C C . GLU B 1 373 ? 16.078 -19.266 -9.961 1 93.06 373 GLU B C 1
ATOM 5857 O O . GLU B 1 373 ? 16.422 -20.344 -9.477 1 93.06 373 GLU B O 1
ATOM 5862 N N . TYR B 1 374 ? 15.57 -19.125 -11.133 1 90.75 374 TYR B N 1
ATOM 5863 C CA . TYR B 1 374 ? 15.703 -20.219 -12.094 1 90.75 374 TYR B CA 1
ATOM 5864 C C . TYR B 1 374 ? 16.625 -19.828 -13.242 1 90.75 374 TYR B C 1
ATOM 5866 O O . TYR B 1 374 ? 16.734 -18.641 -13.594 1 90.75 374 TYR B O 1
ATOM 5874 N N . TYR B 1 375 ? 17.312 -20.844 -13.75 1 86.12 375 TYR B N 1
ATOM 5875 C CA . TYR B 1 375 ? 18.25 -20.625 -14.836 1 86.12 375 TYR B CA 1
ATOM 5876 C C . TYR B 1 375 ? 17.922 -21.531 -16.031 1 86.12 375 TYR B C 1
ATOM 5878 O O . TYR B 1 375 ? 17.406 -22.641 -15.859 1 86.12 375 TYR B O 1
ATOM 5886 N N . THR B 1 376 ? 18.109 -20.891 -17.219 1 76.56 376 THR B N 1
ATOM 5887 C CA . THR B 1 376 ? 18.031 -21.719 -18.422 1 76.56 376 THR B CA 1
ATOM 5888 C C . THR B 1 376 ? 19.422 -22.125 -18.875 1 76.56 376 THR B C 1
ATOM 5890 O O . THR B 1 376 ? 20.422 -21.516 -18.484 1 76.56 376 THR B O 1
ATOM 5893 N N . PRO B 1 377 ? 19.547 -23.25 -19.594 1 67.94 377 PRO B N 1
ATOM 5894 C CA . PRO B 1 377 ? 20.859 -23.797 -19.953 1 67.94 377 PRO B CA 1
ATOM 5895 C C . PRO B 1 377 ? 21.828 -22.734 -20.469 1 67.94 377 PRO B C 1
ATOM 5897 O O . PRO B 1 377 ? 23.016 -22.75 -20.125 1 67.94 377 PRO B O 1
ATOM 5900 N N . ASN B 1 378 ? 21.516 -21.844 -21.453 1 64.44 378 ASN B N 1
ATOM 5901 C CA . ASN B 1 378 ? 22.5 -20.922 -22 1 64.44 378 ASN B CA 1
ATOM 5902 C C . ASN B 1 378 ? 22.484 -19.594 -21.25 1 64.44 378 ASN B C 1
ATOM 5904 O O . ASN B 1 378 ? 23.25 -18.688 -21.594 1 64.44 378 ASN B O 1
ATOM 5908 N N . GLU B 1 379 ? 21.594 -19.297 -20.453 1 55.25 379 GLU B N 1
ATOM 5909 C CA . GLU B 1 379 ? 21.625 -18 -19.781 1 55.25 379 GLU B CA 1
ATOM 5910 C C . GLU B 1 379 ? 22.656 -18 -18.656 1 55.25 379 GLU B C 1
ATOM 5912 O O . GLU B 1 379 ? 22.406 -18.516 -17.562 1 55.25 379 GLU B O 1
ATOM 5917 N N . ASP B 1 380 ? 23.859 -18.391 -19 1 41.47 380 ASP B N 1
ATOM 5918 C CA . ASP B 1 380 ? 24.969 -18.109 -18.094 1 41.47 380 ASP B CA 1
ATOM 5919 C C . ASP B 1 380 ? 24.844 -16.703 -17.484 1 41.47 380 ASP B C 1
ATOM 5921 O O . ASP B 1 380 ? 24.578 -15.742 -18.203 1 41.47 380 ASP B O 1
ATOM 5925 N N . ASP B 1 381 ? 24.578 -16.641 -16.188 1 35.75 381 ASP B N 1
ATOM 5926 C CA . ASP B 1 381 ? 24.906 -15.391 -15.492 1 35.75 381 ASP B CA 1
ATOM 5927 C C . ASP B 1 381 ? 26.234 -14.828 -15.984 1 35.75 381 ASP B C 1
ATOM 5929 O O . ASP B 1 381 ? 27.188 -15.578 -16.234 1 35.75 381 ASP B O 1
#

Foldseek 3Di:
DDPDDCPDCPPPPPDDPPPPDDPDPPPPDPPPPPPPPDDCPVVVVVVVVCCVVPPPDDDDPLRVVQVVVQVVQVVDDPQWGWFFPLRVVVVQCVQQQKDWFQAFDWDQDPQWIFTQDHDPPGQCVVQPHDGGWIWQDKQRDGCRNPDPSRVVVSGGDDAQDWMWTWTDHPVDPDTDITIGGIHMDGHAQWDWDDDPLEIEIEGQEQHPCDLVSLVVSVVVNVVVPRAEYEYELELYQYHDLVSLLSNLLLQADWDWLKWKDFDDPVDDIDTGTHHHHDGRHAYEYEYEQNRHDSSCSSVLRCVVRVSYHYDYYDYVPPQWDKDKFFFFDPVVQVVVCVVPVDGDRTQVVVCVPPVDHDDPVGGRTMIIDTGTGMDGPPPDD/DCCPDPPDDPPPCPPPVPPPDDPDPPPPDPPPPPPPPDDCPVVVVVVVVCCVVPPPDDDDPLRVVQVVVQVVQVVDDPQWGWDFPLRVVVVQCVQQQKDWFQAFDWDQDPQWIFTQDHDPPGQCVVQPHDGGWIWQDKQRDGCRNPDPSRVVVSGGDDAQDWMWTWTDHPNDPDTDITIGGIHMDGHAQWDWDDDPLEIEIEGQEQHPCDLVSLVVSVVVNVVVPRAEYEYEQELYQYHDLVSLLSNLLLQADWDWLKWKDFDDPVDDIDTGTHHHHDGRHAYEYEYEQNRHDSSCSSVLRCVVRVSYHYDYYDYVPPQWDKDKFFFFDPVVQVVVCVVPVDGDRTQVVVCVPPVDHDDPVGGRTMIIDTGTGMDGPPPDD

Sequence (762 aa):
MTGKSLKRVLLSLVIFCILISGVGIAYAEEVEIEDKGISYSDYFKGIFDMAEDRYKGEVTRKQMIEGALKGIFDTMDSYTVYYTMEEAQAFFTDINGSYTGIGVVMSEVDGKILIDRVYSSSPAEEAGIKSGDVIVEVDGKSIENFSLDEVAGLIKGPKGTKVVIGVLRDGADKIIKFEVTRREIILNPVTYKIDGDIGYIKLEMFNSNASKAMEEALRQMDKKNITKIILDLRDNPGGDVNQAVSIARMFVKNGLITKLDFKSESQIDEVYYSNLKELKYKLAVLVNEWSASASEILAGAIQDTASGTLVGSKTFGKGKVQNLYPILTPEAVEKYEKETGEIFVNGYELMGKYGIYPSDDEVIGWLKITTGEYYTPNEDDMTGKSLKRVLLSLVIFCILISGVGIAYAEEVEIEDKGISYSDYFKGIFDMAEDRYKGEVTRKQMIEGALKGIFDTMDSYTVYYTMEEAQAFFTDINGSYTGIGVVMSEVDGKILIDRVYSSSPAEEAGIKSGDVIVEVDGKSIENFSLDEVAGLIKGPKGTKVVIGVLRDGADKIIKFEVTRREIILNPVTYKIDGDIGYIKLEMFNSNASKAMEEALRQMDKKNITKIILDLRDNPGGDVNQAVSIARMFVKNGLITKLDFKSESQIDEVYYSNLKELKYKLAVLVNEWSASASEILAGAIQDTASGTLVGSKTFGKGKVQNLYPILTPEAVEKYEKETGEIFVNGYELMGKYGIYPSDDEVIGWLKITTGEYYTPNEDD

Nearest PDB structures (foldseek):
  8sxg-assembly1_A  TM=8.422E-01  e=1.509E-31  Pseudomonas aeruginosa
  5wql-assembly2_C  TM=7.626E-01  e=2.952E-28  Escherichia coli K-12
  6vbb-assembly1_B  TM=5.819E-01  e=8.555E-26  Acinetobacter baumannii
  6iqq-assembly1_C  TM=5.096E-01  e=2.223E-25  Escherichia coli K-12
  6iqs-assembly1_D  TM=7.619E-01  e=6.972E-15  Escherichia coli K-12

Secondary structure (DSSP, 8-state):
------------------------------------S---HHHHHHHHHHHHHH-SS---HHHHHHHHHHHHHTTS-TT-EEEEHHHHHHHHHHHHTEEEE--EEEEEETTEEEEEEE-TT-HHHHHT--TT-EEEEETTEE-TT--HHHHHHHH---TT-EEEEEEE-TT-SSPEEEEEE-EEEE---EEEEEETTEEEEEE--B-TTHHHHHHHHHHHHHHTT--EEEEE-TT---B-HHHHHHHHHHHPBSEEEEEEEESSTTS--EEEEE-B-S--SEEEEEE-TT--THHHHHHHHHHHTTSSEEEES------EEEEEEEEEPHHHHHHHHHHHSS---BHHHHHHHH-----GGGEEEEEEEEEEEEE-TT---/------------------------------------S---HHHHHHHHHHHHHH-SS---HHHHHHHHHHHHHTTS-TT-EEEEHHHHHHHHHHHHTEEEE--EEEEEETTEEEEEEE-TT-HHHHHT--TT-EEEEETTEE-TT--HHHHHHHH---TT-EEEEEEE-TT-SSPEEEEEE-EEEE---EEEEEETTEEEEEE--B-TTHHHHHHHHHHHHHHTT--EEEEE-TT---B-HHHHHHHHHHHPBSEEEEEEEESSTTS--EEEEE-B-S--SEEEEEE-TT--THHHHHHHHHHHTTSSEEEES------EEEEEEEEEPHHHHHHHHHHHSS---BHHHHHHHH-----GGGEEEEEEEEEEEEE-TT---

InterPro domains:
  IPR001478 PDZ domain [PS50106] (96-156)
  IPR001478 PDZ domain [SM00228] (100-171)
  IPR004447 C-terminal-processing peptidase S41A [TIGR00225] (58-328)
  IPR004447 C-terminal-processing peptidase S41A [cd07560] (198-378)
  IPR005151 Tail specific protease [PF03572] (197-330)
  IPR005151 Tail specific protease [SM00245] (173-378)
  IPR029045 ClpP/crotonase-like domain superfamily [SSF52096] (46-377)
  IPR036034 PDZ superfamily [G3DSA:2.30.42.10] (100-187)
  IPR036034 PDZ superfamily [SSF50156] (75-193)
  IPR041489 PDZ domain 6 [PF17820] (115-169)

Solvent-accessible surface area (backbone atoms only — not comparable to full-atom values): 40377 Å² total; per-residue (Å²): 144,85,85,79,81,80,81,78,80,81,74,79,73,73,54,58,86,68,75,76,74,82,73,68,77,63,82,73,67,79,73,70,77,66,85,58,92,70,70,49,16,62,43,55,47,31,48,52,52,48,49,66,46,36,36,52,68,83,78,53,69,67,53,30,50,51,20,18,50,34,18,29,34,58,60,49,59,92,75,22,41,54,27,46,57,74,60,37,47,60,52,46,31,56,46,52,19,37,44,50,22,43,33,68,41,74,45,72,57,94,83,36,43,32,28,69,39,52,40,84,95,19,37,29,40,76,52,63,54,49,56,63,26,28,54,50,26,51,68,84,37,73,48,78,88,48,48,66,66,56,50,49,57,68,64,40,54,44,67,72,40,74,45,36,41,24,24,31,52,90,85,42,86,61,71,48,76,33,70,29,48,20,33,78,35,76,48,74,36,53,50,72,50,74,59,90,67,35,32,40,37,38,42,51,36,24,18,70,37,26,38,63,42,47,52,52,53,51,50,55,33,51,74,68,70,41,42,33,35,38,39,33,32,52,64,7,63,16,58,38,57,66,31,29,53,55,45,33,43,74,54,20,36,60,42,63,33,38,36,40,48,49,55,28,86,89,45,78,64,44,77,42,71,22,78,26,85,71,74,78,49,52,37,38,34,34,35,19,59,46,11,15,40,26,41,41,41,37,52,36,17,23,46,66,59,65,32,36,43,79,44,78,49,67,51,50,74,64,56,58,34,66,47,78,40,44,28,40,27,63,67,44,24,53,54,45,22,74,72,71,76,44,77,47,39,40,44,61,57,39,28,71,75,69,66,43,78,76,53,74,90,34,38,55,24,34,35,34,35,38,25,27,31,49,40,33,73,74,59,66,127,142,83,84,87,79,80,90,76,81,83,75,79,78,59,91,66,82,70,78,76,75,83,74,67,76,62,81,73,67,78,73,71,78,66,83,61,91,70,70,51,15,62,43,54,48,30,48,51,51,48,49,63,45,36,37,52,69,82,78,51,68,66,53,29,50,52,20,18,49,35,19,28,35,60,61,49,58,93,74,22,43,56,25,46,57,74,59,38,48,60,53,46,29,55,46,50,18,37,45,52,22,43,33,67,41,75,44,68,55,94,81,35,44,32,28,69,38,52,41,83,95,18,37,28,38,77,52,63,53,49,58,62,26,28,55,49,24,51,68,82,37,71,49,80,90,49,48,68,66,55,51,48,55,69,64,40,53,50,68,72,41,73,46,35,41,24,24,31,51,89,85,43,84,62,71,47,75,32,70,30,49,20,33,76,35,76,46,73,36,52,50,73,51,73,60,91,67,35,32,40,38,37,42,52,36,26,19,69,37,27,36,63,43,46,52,50,52,50,51,55,34,50,76,68,68,40,42,34,34,39,38,36,32,53,63,7,63,16,58,39,56,67,31,30,51,54,44,34,43,74,53,19,36,62,40,62,32,37,38,39,47,48,57,28,86,88,45,77,64,44,77,42,71,23,77,27,85,70,74,77,49,52,36,37,35,34,36,19,58,46,12,15,41,28,42,41,42,37,52,36,18,23,45,65,59,63,32,34,43,79,44,78,48,68,52,51,72,64,55,57,35,69,48,77,41,45,28,40,26,64,68,45,26,53,54,46,22,74,72,69,75,46,80,47,40,37,45,60,58,39,29,71,76,68,67,45,78,74,54,74,90,34,41,56,23,35,36,33,36,37,25,27,32,49,41,35,71,74,60,68,127